Protein 3S8M (pdb70)

InterPro domains:
  IPR010758 Trans-2-enoyl-CoA reductase [MF_01838] (1-396)
  IPR010758 Trans-2-enoyl-CoA reductase [NF010177] (1-399)
  IPR010758 Trans-2-enoyl-CoA reductase [NF043048] (1-399)
  IPR010758 Trans-2-enoyl-CoA reductase [PTHR37480] (1-401)
  IPR024906 Enoyl reductase FAD binding domain [PF07055] (327-390)
  IPR024910 Trans-2-enoyl-CoA reductase catalytic domain, putative [PF12241] (82-318)
  IPR050048 Trans-2-enoyl-CoA reductase-like, NAD(P)H binding domain [PF12242] (2-79)

Solvent-accessible surface area: 16406 Å² total

Organism: Xanthomonas oryzae pv. oryzae (strain MAFF 311018) (NCBI:txid342109)

GO terms:
  GO:0004318 enoyl-[acyl-carrier-protein] reductase (NADH) activity (F, IDA)
  GO:0006633 fatty acid biosynthetic process (P, IDA)
  GO:0050343 trans-2-enoyl-CoA reductase (NADH) activity (F, IDA)

Sequence (385 aa):
CTTTHPLGCERNVLEQIAATRARGVRNDGPKKVLVIGASSGYGLASRITAAFGFGADTLGVFFEKPGTASKAGTAGWYNSAAFDKHAKAAGLYSKSINGDAFSDAARAQVIELIKTEGGQVDLVVYSLASPVRKLPGSGEVKRSALKPIGQTYTATAIDTNKDTIIQASIEPASAQEIEDTITVGGQDWELWIDALEGAGVLADGARSVAFSYIGTEITWPIYWHGALGKAKVDLDRTAQRLNARLAKHGGGANVAVLKSVVTQASAAIPVPLYISVYKIKEKGLHEGTIEQLDRLFRERLYRQDGQPAEVDEQNRLRLDDWELRDDVQDACKALWPQVTTENLFELTDYAGYKHEFLKLFGFGRTDVDYDADVATDVAFDCIEL

Secondary structure (DSSP, 8-state):
-----HHHHHHHHHHHHHHHHHT---SSS-SEEEEES-SSHHHHHHHHIIIIIH--EEEEEE------SSS---HHHHHHHHHHHHHHHTT--EEEEES-TTSHHHHHHHHHHHHH----EEEEEEPPPPSEEEPTTT--EEE-----SSS-EEEEEEETTTTEEEEEEEPPPPHHHHHHHHH---HHHHHHHHHHHHTT-EEEEEEEEEEEE---GGGHHHHTSHHHHHHHHHHHHHHHHHHHHHHTTT-EEEEEEEPP---TTGGGS---TTT------TTS----HHHHHHHHIIIIIT-TT-PPPP--TTS-EES-TTTTSHHHHHHHHHHGGG--GGGHHHHS-HHHHHHHHHHHTT-S-SSS-TTS--------SEEE-

CATH classification: 3.40.50.720

B-factor: mean 14.43, std 5.99, range [1.0, 50.75]

Structure (mmCIF, N/CA/C/O backbone):
data_3S8M
#
_entry.id   3S8M
#
_cell.length_a   50.52
_cell.length_b   74.53
_cell.length_c   107.39
_cell.angle_alpha   90.00
_cell.angle_beta   90.00
_cell.angle_gamma   90.00
#
_symmetry.space_group_name_H-M   'P 21 21 21'
#
loop_
_entity.id
_entity.type
_entity.pdbx_description
1 polymer 'Enoyl-ACP Reductase'
2 water water
#
loop_
_atom_site.group_PDB
_atom_site.id
_atom_site.type_symbol
_atom_site.label_atom_id
_atom_site.label_alt_id
_atom_site.label_comp_id
_atom_site.label_asym_id
_atom_site.label_entity_id
_atom_site.label_seq_id
_atom_site.pdbx_PDB_ins_code
_atom_site.Cartn_x
_atom_site.Cartn_y
_atom_site.Cartn_z
_atom_site.occupancy
_atom_site.B_iso_or_equiv
_atom_site.auth_seq_id
_atom_site.auth_comp_id
_atom_site.auth_asym_id
_atom_site.auth_atom_id
_atom_site.pdbx_PDB_model_num
ATOM 1 N N . CYS A 1 32 ? 21.084 38.323 67.925 1.00 35.73 12 CYS A N 1
ATOM 2 C CA . CYS A 1 32 ? 21.368 37.193 67.044 1.00 32.58 12 CYS A CA 1
ATOM 3 C C . CYS A 1 32 ? 21.272 37.615 65.576 1.00 38.37 12 CYS A C 1
ATOM 4 O O . CYS A 1 32 ? 20.231 38.096 65.124 1.00 37.03 12 CYS A O 1
ATOM 7 N N . THR A 1 33 ? 22.362 37.424 64.836 1.00 33.74 13 THR A N 1
ATOM 8 C CA . THR A 1 33 ? 22.492 38.007 63.502 1.00 34.27 13 THR A CA 1
ATOM 9 C C . THR A 1 33 ? 22.345 37.005 62.358 1.00 36.55 13 THR A C 1
ATOM 10 O O . THR A 1 33 ? 22.470 37.366 61.185 1.00 37.69 13 THR A O 1
ATOM 14 N N . THR A 1 34 ? 22.090 35.746 62.696 1.00 32.71 14 THR A N 1
ATOM 15 C CA . THR A 1 34 ? 21.816 34.744 61.678 1.00 27.69 14 THR A CA 1
ATOM 16 C C . THR A 1 34 ? 20.609 33.903 62.087 1.00 22.37 14 THR A C 1
ATOM 17 O O . THR A 1 34 ? 20.084 34.047 63.187 1.00 23.45 14 THR A O 1
ATOM 21 N N . THR A 1 35 ? 20.156 33.043 61.184 1.00 17.91 15 THR A N 1
ATOM 22 C CA . THR A 1 35 ? 18.975 32.242 61.437 1.00 14.18 15 THR A CA 1
ATOM 23 C C . THR A 1 35 ? 19.152 30.868 60.828 1.00 14.98 15 THR A C 1
ATOM 24 O O . THR A 1 35 ? 19.975 30.672 59.935 1.00 17.06 15 THR A O 1
ATOM 28 N N . HIS A 1 36 ? 18.367 29.919 61.314 1.00 12.17 16 HIS A N 1
ATOM 29 C CA . HIS A 1 36 ? 18.447 28.552 60.840 1.00 11.33 16 HIS A CA 1
ATOM 30 C C . HIS A 1 36 ? 17.110 28.158 60.226 1.00 12.01 16 HIS A C 1
ATOM 31 O O . HIS A 1 36 ? 16.117 28.009 60.938 1.00 11.98 16 HIS A O 1
ATOM 38 N N . PRO A 1 37 ? 17.066 28.021 58.893 1.00 12.55 17 PRO A N 1
ATOM 39 C CA . PRO A 1 37 ? 15.797 27.765 58.203 1.00 12.30 17 PRO A CA 1
ATOM 40 C C . PRO A 1 37 ? 15.070 26.521 58.701 1.00 12.70 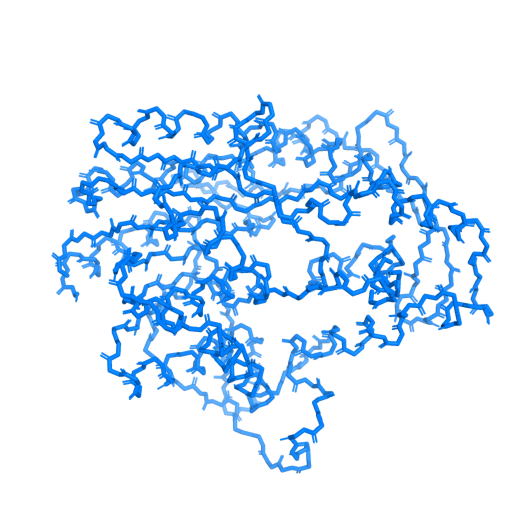17 PRO A C 1
ATOM 41 O O . PRO A 1 37 ? 13.867 26.584 58.924 1.00 12.53 17 PRO A O 1
ATOM 45 N N . LEU A 1 38 ? 15.780 25.408 58.862 1.00 12.94 18 LEU A N 1
ATOM 46 C CA . LEU A 1 38 ? 15.139 24.173 59.302 1.00 11.94 18 LEU A CA 1
ATOM 47 C C . LEU A 1 38 ? 14.665 24.287 60.746 1.00 12.53 18 LEU A C 1
ATOM 48 O O . LEU A 1 38 ? 13.600 23.792 61.088 1.00 12.29 18 LEU A O 1
ATOM 53 N N . GLY A 1 39 ? 15.454 24.947 61.587 1.00 12.08 19 GLY A N 1
ATOM 54 C CA . GLY A 1 39 ? 15.035 25.202 62.953 1.00 10.91 19 GLY A CA 1
ATOM 55 C C . GLY A 1 39 ? 13.728 25.972 62.977 1.00 9.91 19 GLY A C 1
ATOM 56 O O . GLY A 1 39 ? 12.808 25.650 63.728 1.00 11.10 19 GLY A O 1
ATOM 57 N N . CYS A 1 40 ? 13.639 27.003 62.147 1.00 9.97 20 CYS A N 1
ATOM 58 C CA . CYS A 1 40 ? 12.403 27.768 62.059 1.00 9.52 20 CYS A CA 1
ATOM 59 C C . CYS A 1 40 ? 11.235 26.887 61.611 1.00 9.17 20 CYS A C 1
ATOM 60 O O . CYS A 1 40 ? 10.129 26.990 62.144 1.00 9.58 20 CYS A O 1
ATOM 63 N N . GLU A 1 41 ? 11.473 26.020 60.627 1.00 9.74 21 GLU A N 1
ATOM 64 C CA . GLU A 1 41 ? 10.427 25.107 60.189 1.00 9.50 21 GLU A CA 1
ATOM 65 C C . GLU A 1 41 ? 9.976 24.179 61.317 1.00 9.48 21 GLU A C 1
ATOM 66 O O . GLU A 1 41 ? 8.778 23.949 61.487 1.00 10.97 21 GLU A O 1
ATOM 72 N N . ARG A 1 42 ? 10.924 23.654 62.091 1.00 10.34 22 ARG A N 1
ATOM 73 C CA . ARG A 1 42 ? 10.556 22.780 63.206 1.00 10.97 22 ARG A CA 1
ATOM 74 C C . ARG A 1 42 ? 9.812 23.538 64.315 1.00 10.97 22 ARG A C 1
ATOM 75 O O . ARG A 1 42 ? 8.913 22.982 64.952 1.00 10.70 22 ARG A O 1
ATOM 83 N N . ASN A 1 43 ? 10.160 24.809 64.523 1.00 9.72 23 ASN A N 1
ATOM 84 C CA . ASN A 1 43 ? 9.382 25.670 65.423 1.00 10.73 23 ASN A CA 1
ATOM 85 C C . ASN A 1 43 ? 7.930 25.741 64.965 1.00 9.01 23 ASN A C 1
ATOM 86 O O . ASN A 1 43 ? 6.996 25.593 65.759 1.00 9.65 23 ASN A O 1
ATOM 91 N N . VAL A 1 44 ? 7.742 26.012 63.679 1.00 10.37 24 VAL A N 1
ATOM 92 C CA . VAL A 1 44 ? 6.401 26.110 63.118 1.00 9.33 24 VAL A CA 1
ATOM 93 C C . VAL A 1 44 ? 5.664 24.766 63.232 1.00 10.09 24 VAL A C 1
ATOM 94 O O . VAL A 1 44 ? 4.500 24.716 63.636 1.00 9.66 24 VAL A O 1
ATOM 98 N N . LEU A 1 45 ? 6.354 23.677 62.922 1.00 10.89 25 LEU A N 1
ATOM 99 C CA . LEU A 1 45 ? 5.739 22.358 63.040 1.00 9.92 25 LEU A CA 1
ATOM 100 C C . LEU A 1 45 ? 5.301 22.030 64.465 1.00 11.25 25 LEU A C 1
ATOM 101 O O . LEU A 1 45 ? 4.275 21.376 64.676 1.00 12.07 25 LEU A O 1
ATOM 106 N N . GLU A 1 46 ? 6.089 22.477 65.435 1.00 9.28 26 GLU A N 1
ATOM 107 C CA . GLU A 1 46 ? 5.770 22.300 66.845 1.00 11.14 26 GLU A CA 1
ATOM 108 C C . GLU A 1 46 ? 4.487 23.049 67.212 1.00 10.32 26 GLU A C 1
ATOM 109 O O . GLU A 1 46 ? 3.635 22.524 67.934 1.00 12.06 26 GLU A O 1
ATOM 115 N N . GLN A 1 47 ? 4.336 24.270 66.703 1.00 9.79 27 GLN A N 1
ATOM 116 C CA . GLN A 1 47 ? 3.109 25.027 66.966 1.00 9.00 27 GLN A CA 1
ATOM 117 C C . GLN A 1 47 ? 1.896 24.378 66.288 1.00 9.47 27 GLN A C 1
ATOM 118 O O . GLN A 1 47 ? 0.813 24.294 66.864 1.00 9.72 27 GLN A O 1
ATOM 124 N N . ILE A 1 48 ? 2.088 23.898 65.067 1.00 8.54 28 ILE A N 1
ATOM 125 C CA . ILE A 1 48 ? 1.027 23.206 64.353 1.00 7.56 28 ILE A CA 1
ATOM 126 C C . ILE A 1 48 ? 0.569 21.979 65.149 1.00 9.55 28 ILE A C 1
ATOM 127 O O . ILE A 1 48 ? -0.624 21.749 65.323 1.00 10.95 28 ILE A O 1
ATOM 132 N N . ALA A 1 49 ? 1.526 21.208 65.648 1.00 10.41 29 ALA A N 1
ATOM 133 C CA . ALA A 1 49 ? 1.186 20.015 66.410 1.00 11.33 29 ALA A CA 1
ATOM 134 C C . ALA A 1 49 ? 0.448 20.405 67.681 1.00 11.86 29 ALA A C 1
ATOM 135 O O . ALA A 1 49 ? -0.485 19.718 68.104 1.00 13.50 29 ALA A O 1
ATOM 137 N N . ALA A 1 50 ? 0.844 21.526 68.278 1.00 10.27 30 ALA A N 1
ATOM 138 C CA . ALA A 1 50 ? 0.253 21.933 69.547 1.00 11.00 30 ALA A CA 1
ATOM 139 C C . ALA A 1 50 ? -1.213 22.310 69.369 1.00 11.59 30 ALA A C 1
ATOM 140 O O . ALA A 1 50 ? -2.065 21.906 70.164 1.00 12.18 30 ALA A O 1
ATOM 142 N N . THR A 1 51 ? -1.526 23.081 68.331 1.00 9.42 31 THR A N 1
ATOM 143 C CA . THR A 1 51 ? -2.913 23.469 68.141 1.00 9.55 31 THR A CA 1
ATOM 144 C C . THR A 1 51 ? -3.763 22.271 67.689 1.00 11.97 31 THR A C 1
ATOM 145 O O . THR A 1 51 ? -4.914 22.136 68.094 1.00 11.86 31 THR A O 1
ATOM 149 N N . ARG A 1 52 ? -3.189 21.381 66.884 1.00 11.68 32 ARG A N 1
ATOM 150 C CA . ARG A 1 52 ? -3.934 20.192 66.471 1.00 11.90 32 ARG A CA 1
ATOM 151 C C . ARG A 1 52 ? -4.260 19.308 67.668 1.00 13.28 32 ARG A C 1
ATOM 152 O O . ARG A 1 52 ? -5.326 18.697 67.718 1.00 15.29 32 ARG A O 1
ATOM 160 N N . ALA A 1 53 ? -3.343 19.255 68.630 1.00 11.89 33 ALA A N 1
ATOM 161 C CA . ALA A 1 53 ? -3.532 18.434 69.826 1.00 12.02 33 ALA A CA 1
ATOM 162 C C . ALA A 1 53 ? -4.696 18.923 70.679 1.00 17.26 33 ALA A C 1
ATOM 163 O O . ALA A 1 53 ? -5.242 18.168 71.484 1.00 17.15 33 ALA A O 1
ATOM 165 N N . ARG A 1 54 ? -5.077 20.186 70.505 1.00 15.29 34 ARG A N 1
ATOM 166 C CA . ARG A 1 54 ? -6.195 20.756 71.259 1.00 16.97 34 ARG A CA 1
ATOM 167 C C . ARG A 1 54 ? -7.534 20.553 70.582 1.00 18.14 34 ARG A C 1
ATOM 168 O O . ARG A 1 54 ? -8.578 20.913 71.128 1.00 23.35 34 ARG A O 1
ATOM 176 N N . GLY A 1 55 ? -7.504 19.960 69.396 1.00 15.16 35 GLY A N 1
ATOM 177 C CA . GLY A 1 55 ? -8.716 19.622 68.693 1.00 19.46 35 GLY A CA 1
ATOM 178 C C . GLY A 1 55 ? -8.866 20.554 67.522 1.00 18.19 35 GLY A C 1
ATOM 179 O O . GLY A 1 55 ? -8.866 21.781 67.696 1.00 17.53 35 GLY A O 1
ATOM 180 N N . VAL A 1 56 ? -8.965 19.971 66.334 1.00 19.87 36 VAL A N 1
ATOM 181 C CA . VAL A 1 56 ? -9.208 20.740 65.130 1.00 18.94 36 VAL A CA 1
ATOM 182 C C . VAL A 1 56 ? -10.694 21.005 65.032 1.00 21.46 36 VAL A C 1
ATOM 183 O O . VAL A 1 56 ? -11.501 20.073 65.015 1.00 25.94 36 VAL A O 1
ATOM 187 N N . ARG A 1 57 ? -11.053 22.280 64.973 1.00 17.34 37 ARG A N 1
ATOM 188 C CA . ARG A 1 57 ? -12.448 22.678 64.893 1.00 17.74 37 ARG A CA 1
ATOM 189 C C . ARG A 1 57 ? -12.809 23.226 63.526 1.00 19.22 37 ARG A C 1
ATOM 190 O O . ARG A 1 57 ? -11.936 23.617 62.764 1.00 19.16 37 ARG A O 1
ATOM 198 N N . ASN A 1 58 ? -14.102 23.235 63.216 1.00 19.56 38 ASN A N 1
ATOM 199 C CA . ASN A 1 58 ? -14.573 23.703 61.922 1.00 21.04 38 ASN A CA 1
ATOM 200 C C . ASN A 1 58 ? -15.695 24.727 62.049 1.00 19.29 38 ASN A C 1
ATOM 201 O O . ASN A 1 58 ? -16.391 25.015 61.079 1.00 22.05 38 ASN A O 1
ATOM 206 N N . ASP A 1 59 ? -15.872 25.279 63.244 1.00 19.56 39 ASP A N 1
ATOM 207 C CA . ASP A 1 59 ? -16.980 26.203 63.465 1.00 18.82 39 ASP A CA 1
ATOM 208 C C . ASP A 1 59 ? -16.526 27.577 63.933 1.00 23.11 39 ASP A C 1
ATOM 209 O O . ASP A 1 59 ? -17.276 28.299 64.589 1.00 25.20 39 ASP A O 1
ATOM 214 N N . GLY A 1 60 ? -15.298 27.941 63.582 1.00 17.34 40 GLY A N 1
ATOM 215 C CA . GLY A 1 60 ? -14.763 29.246 63.920 1.00 16.44 40 GLY A CA 1
ATOM 216 C C . GLY A 1 60 ? -14.582 30.071 62.661 1.00 16.17 40 GLY A C 1
ATOM 217 O O . GLY A 1 60 ? -15.446 30.069 61.785 1.00 17.30 40 GLY A O 1
ATOM 218 N N . PRO A 1 61 ? -13.448 30.779 62.550 1.00 14.61 41 PRO A N 1
ATOM 219 C CA . PRO A 1 61 ? -13.232 31.619 61.368 1.00 15.93 41 PRO A CA 1
ATOM 220 C C . PRO A 1 61 ? -12.957 30.769 60.138 1.00 14.21 41 PRO A C 1
ATOM 221 O O . PRO A 1 61 ? -12.558 29.616 60.276 1.00 14.80 41 PRO A O 1
ATOM 225 N N . LYS A 1 62 ? -13.156 31.343 58.955 1.00 13.09 42 LYS A N 1
ATOM 226 C CA . LYS A 1 62 ? -12.932 30.627 57.711 1.00 13.65 42 LYS A CA 1
ATOM 227 C C . LYS A 1 62 ? -11.955 31.341 56.783 1.00 11.28 42 LYS A C 1
ATOM 228 O O . LYS A 1 62 ? -11.241 30.703 56.007 1.00 12.62 42 LYS A O 1
ATOM 234 N N . LYS A 1 63 ? -11.934 32.668 56.865 1.00 11.36 43 LYS A N 1
ATOM 235 C CA . LYS A 1 63 ? -11.157 33.481 55.939 1.00 10.84 43 LYS A CA 1
ATOM 236 C C . LYS A 1 63 ? -10.479 34.579 56.740 1.00 13.23 43 LYS A C 1
ATOM 237 O O . LYS A 1 63 ? -11.104 35.566 57.097 1.00 12.33 43 LYS A O 1
ATOM 243 N N . VAL A 1 64 ? -9.194 34.399 57.012 1.00 9.67 44 VAL A N 1
ATOM 244 C CA . VAL A 1 64 ? -8.512 35.214 58.006 1.00 8.59 44 VAL A CA 1
ATOM 245 C C . VAL A 1 64 ? -7.362 36.024 57.423 1.00 8.59 44 VAL A C 1
ATOM 246 O O . VAL A 1 64 ? -6.532 35.514 56.663 1.00 10.51 44 VAL A O 1
ATOM 250 N N . LEU A 1 65 ? -7.331 37.302 57.785 1.00 7.58 45 LEU A N 1
ATOM 251 C CA . LEU A 1 65 ? -6.237 38.198 57.437 1.00 8.48 45 LEU A CA 1
ATOM 252 C C . LEU A 1 65 ? -5.447 38.492 58.707 1.00 9.11 45 LEU A C 1
ATOM 253 O O . LEU A 1 65 ? -6.014 38.913 59.717 1.00 9.35 45 LEU A O 1
ATOM 258 N N . VAL A 1 66 ? -4.139 38.244 58.659 1.00 7.86 46 VAL A N 1
ATOM 259 C CA . VAL A 1 66 ? -3.259 38.518 59.794 1.00 7.85 46 VAL A CA 1
ATOM 260 C C . VAL A 1 66 ? -2.239 39.583 59.395 1.00 8.48 46 VAL A C 1
ATOM 261 O O . VAL A 1 66 ? -1.420 39.352 58.495 1.00 7.94 46 VAL A O 1
ATOM 265 N N . ILE A 1 67 ? -2.295 40.737 60.058 1.00 8.65 47 ILE A N 1
ATOM 266 C CA . ILE A 1 67 ? -1.373 41.836 59.788 1.00 9.25 47 ILE A CA 1
ATOM 267 C C . ILE A 1 67 ? -0.242 41.765 60.808 1.00 10.23 47 ILE A C 1
ATOM 268 O O . ILE A 1 67 ? -0.445 42.080 61.981 1.00 14.04 47 ILE A O 1
ATOM 273 N N . GLY A 1 68 ? 0.942 41.345 60.361 1.00 8.08 48 GLY A N 1
ATOM 274 C CA . GLY A 1 68 ? 2.049 41.053 61.265 1.00 8.68 48 GLY A CA 1
ATOM 275 C C . GLY A 1 68 ? 2.108 39.564 61.541 1.00 9.84 48 GLY A C 1
ATOM 276 O O . GLY A 1 68 ? 2.021 39.140 62.691 1.00 11.11 48 GLY A O 1
ATOM 277 N N . ALA A 1 69 ? 2.266 38.769 60.487 1.00 7.74 49 ALA A N 1
ATOM 278 C CA . ALA A 1 69 ? 1.955 37.345 60.551 1.00 7.78 49 ALA A CA 1
ATOM 279 C C . ALA A 1 69 ? 3.158 36.414 60.622 1.00 7.80 49 ALA A C 1
ATOM 280 O O . ALA A 1 69 ? 2.990 35.194 60.630 1.00 9.97 49 ALA A O 1
ATOM 282 N N . SER A 1 70 ? 4.365 36.972 60.694 1.00 7.99 50 SER A N 1
ATOM 283 C CA . SER A 1 70 ? 5.570 36.173 60.459 1.00 7.97 50 SER A CA 1
ATOM 284 C C . SER A 1 70 ? 6.280 35.670 61.706 1.00 9.45 50 SER A C 1
ATOM 285 O O . SER A 1 70 ? 7.163 34.828 61.609 1.00 9.89 50 SER A O 1
ATOM 288 N N . SER A 1 71 ? 5.913 36.193 62.866 1.00 8.28 51 SER A N 1
ATOM 289 C CA . SER A 1 71 ? 6.610 35.841 64.091 1.00 10.60 51 SER A CA 1
ATOM 290 C C . SER A 1 71 ? 5.745 36.084 65.308 1.00 10.30 51 SER A C 1
ATOM 291 O O . SER A 1 71 ? 4.706 36.751 65.234 1.00 8.23 51 SER A O 1
ATOM 294 N N . GLY A 1 72 ? 6.196 35.542 66.435 1.00 8.33 52 GLY A N 1
ATOM 295 C CA . GLY A 1 72 ? 5.558 35.794 67.712 1.00 10.86 52 GLY A CA 1
ATOM 296 C C . GLY A 1 72 ? 4.073 35.528 67.719 1.00 7.70 52 GLY A C 1
ATOM 297 O O . GLY A 1 72 ? 3.605 34.522 67.198 1.00 8.92 52 GLY A O 1
ATOM 298 N N . TYR A 1 73 ? 3.328 36.449 68.318 1.00 8.52 53 TYR A N 1
ATOM 299 C CA . TYR A 1 73 ? 1.895 36.251 68.476 1.00 7.32 53 TYR A CA 1
ATOM 300 C C . TYR A 1 73 ? 1.157 36.246 67.135 1.00 7.82 53 TYR A C 1
ATOM 301 O O . TYR A 1 73 ? 0.195 35.501 66.959 1.00 8.51 53 TYR A O 1
ATOM 310 N N . GLY A 1 74 ? 1.602 37.072 66.191 1.00 8.47 54 GLY A N 1
ATOM 311 C CA . GLY A 1 74 ? 0.995 37.077 64.869 1.00 7.74 54 GLY A CA 1
ATOM 312 C C . GLY A 1 74 ? 1.099 35.721 64.187 1.00 8.54 54 GLY A C 1
ATOM 313 O O . GLY A 1 74 ? 0.127 35.210 63.627 1.00 7.40 54 GLY A O 1
ATOM 314 N N . LEU A 1 75 ? 2.290 35.130 64.225 1.00 7.83 55 LEU A N 1
ATOM 315 C CA . LEU A 1 75 ? 2.495 33.818 63.637 1.00 7.78 55 LEU A CA 1
ATOM 316 C C . LEU A 1 75 ? 1.615 32.781 64.326 1.00 6.92 55 LEU A C 1
ATOM 317 O O . LEU A 1 75 ? 0.965 31.964 63.674 1.00 7.96 55 LEU A O 1
ATOM 322 N N . ALA A 1 76 ? 1.592 32.816 65.653 1.00 7.27 56 ALA A N 1
ATOM 323 C CA . ALA A 1 76 ? 0.782 31.863 66.403 1.00 6.86 56 ALA A CA 1
ATOM 324 C C . ALA A 1 76 ? -0.688 32.012 66.045 1.00 8.37 56 ALA A C 1
ATOM 325 O O . ALA A 1 76 ? -1.411 31.021 65.946 1.00 7.79 56 ALA A O 1
ATOM 327 N N . SER A 1 77 ? -1.140 33.246 65.828 1.00 7.23 57 SER A N 1
ATOM 328 C CA . SER A 1 77 ? -2.539 33.454 65.462 1.00 8.02 57 SER A CA 1
ATOM 329 C C . SER A 1 77 ? -2.838 32.832 64.104 1.00 8.57 57 SER A C 1
ATOM 330 O O . SER A 1 77 ? -3.912 32.275 63.893 1.00 8.47 57 SER A O 1
ATOM 333 N N . ARG A 1 78 ? -1.881 32.918 63.185 1.00 7.45 58 ARG A N 1
ATOM 334 C CA . ARG A 1 78 ? -2.076 32.358 61.857 1.00 7.52 58 ARG A CA 1
ATOM 335 C C . ARG A 1 78 ? -2.150 30.833 61.940 1.00 7.79 58 ARG A C 1
ATOM 336 O O . ARG A 1 78 ? -2.929 30.188 61.235 1.00 7.89 58 ARG A O 1
ATOM 344 N N . ILE A 1 79 ? -1.330 30.263 62.816 1.00 7.88 59 ILE A N 1
ATOM 345 C CA . ILE A 1 79 ? -1.289 28.814 62.989 1.00 7.43 59 ILE A CA 1
ATOM 346 C C . ILE A 1 79 ? -2.540 28.304 63.699 1.00 8.59 59 ILE A C 1
ATOM 347 O O . ILE A 1 79 ? -3.118 27.296 63.299 1.00 9.05 59 ILE A O 1
ATOM 352 N N . THR A 1 80 ? -2.989 29.013 64.726 1.00 9.03 60 THR A N 1
ATOM 353 C CA . THR A 1 80 ? -4.240 28.642 65.377 1.00 9.90 60 THR A CA 1
ATOM 354 C C . THR A 1 80 ? -5.390 28.702 64.372 1.00 9.36 60 THR A C 1
ATOM 355 O O . THR A 1 80 ? -6.227 27.806 64.304 1.00 9.28 60 THR A O 1
ATOM 359 N N . ALA A 1 81 ? -5.434 29.756 63.571 1.00 8.31 61 ALA A N 1
ATOM 360 C CA . ALA A 1 81 ? -6.537 29.895 62.632 1.00 9.09 61 ALA A CA 1
ATOM 361 C C . ALA A 1 81 ? -6.529 28.777 61.590 1.00 9.20 61 ALA A C 1
ATOM 362 O O . ALA A 1 81 ? -7.558 28.159 61.328 1.00 10.20 61 ALA A O 1
ATOM 364 N N . ALA A 1 82 ? -5.368 28.531 60.988 1.00 7.76 62 ALA A N 1
ATOM 365 C CA . ALA A 1 82 ? -5.273 27.575 59.888 1.00 8.72 62 ALA A CA 1
ATOM 366 C C . ALA A 1 82 ? -5.350 26.131 60.369 1.00 10.61 62 ALA A C 1
ATOM 367 O O . ALA A 1 82 ? -6.104 25.332 59.818 1.00 11.82 62 ALA A O 1
ATOM 369 N N . PHE A 1 83 ? -4.570 25.797 61.392 1.00 10.00 63 PHE A N 1
ATOM 370 C CA . PHE A 1 83 ? -4.431 24.396 61.795 1.00 10.35 63 PHE A CA 1
ATOM 371 C C . PHE A 1 83 ? -5.311 24.027 62.981 1.00 11.90 63 PHE A C 1
ATOM 372 O O . PHE A 1 83 ? -5.644 22.857 63.178 1.00 12.92 63 PHE A O 1
ATOM 380 N N . GLY A 1 84 ? -5.705 25.025 63.760 1.00 10.58 64 GLY A N 1
ATOM 381 C CA . GLY A 1 84 ? -6.667 24.816 64.825 1.00 10.90 64 GLY A CA 1
ATOM 382 C C . GLY A 1 84 ? -8.091 24.895 64.305 1.00 11.85 64 GLY A C 1
ATOM 383 O O . GLY A 1 84 ? -8.969 24.176 64.781 1.00 14.26 64 GLY A O 1
ATOM 384 N N . PHE A 1 85 ? -8.329 25.751 63.311 1.00 11.36 65 PHE A N 1
ATOM 385 C CA . PHE A 1 85 ? -9.691 26.012 62.851 1.00 10.99 65 PHE A CA 1
ATOM 386 C C . PHE A 1 85 ? -9.906 25.820 61.352 1.00 10.84 65 PHE A C 1
ATOM 387 O O . PHE A 1 85 ? -10.988 26.095 60.833 1.00 12.87 65 PHE A O 1
ATOM 395 N N . GLY A 1 86 ? -8.871 25.344 60.672 1.00 10.61 66 GLY A N 1
ATOM 396 C CA . GLY A 1 86 ? -8.959 25.020 59.263 1.00 11.46 66 GLY A CA 1
ATOM 397 C C . GLY A 1 86 ? -9.198 26.190 58.330 1.00 12.38 66 GLY A C 1
ATOM 398 O O . GLY A 1 86 ? -9.672 26.005 57.210 1.00 14.59 66 GLY A O 1
ATOM 399 N N . ALA A 1 87 ? -8.862 27.397 58.781 1.00 10.46 67 ALA A N 1
ATOM 400 C CA . ALA A 1 87 ? -9.105 28.598 57.996 1.00 10.37 67 ALA A CA 1
ATOM 401 C C . ALA A 1 87 ? -8.102 28.846 56.874 1.00 10.24 67 ALA A C 1
ATOM 402 O O . ALA A 1 87 ? -6.929 28.502 56.970 1.00 10.64 67 ALA A O 1
ATOM 404 N N . ASP A 1 88 ? -8.584 29.476 55.808 1.00 9.81 68 ASP A N 1
ATOM 405 C CA . ASP A 1 88 ? -7.712 30.014 54.776 1.00 9.54 68 ASP A CA 1
ATOM 406 C C . ASP A 1 88 ? -7.125 31.301 55.334 1.00 9.87 68 ASP A C 1
ATOM 407 O O . ASP A 1 88 ? -7.813 32.033 56.038 1.00 10.20 68 ASP A O 1
ATOM 412 N N . THR A 1 89 ? -5.861 31.577 55.022 1.00 8.86 69 THR A N 1
ATOM 413 C CA . THR A 1 89 ? -5.190 32.733 55.618 1.00 8.38 69 THR A CA 1
ATOM 414 C C . THR A 1 89 ? -4.359 33.547 54.641 1.00 10.25 69 THR A C 1
ATOM 415 O O . THR A 1 89 ? -3.726 33.009 53.716 1.00 9.46 69 THR A O 1
ATOM 419 N N . LEU A 1 90 ? -4.367 34.858 54.873 1.00 8.42 70 LEU A N 1
ATOM 420 C CA . LEU A 1 90 ? -3.529 35.801 54.146 1.00 8.26 70 LEU A CA 1
ATOM 421 C C . LEU A 1 90 ? -2.726 36.549 55.195 1.00 8.55 70 LEU A C 1
ATOM 422 O O . LEU A 1 90 ? -3.304 37.128 56.120 1.00 9.19 70 LEU A O 1
ATOM 427 N N . GLY A 1 91 ? -1.404 36.510 55.079 1.00 7.75 71 GLY A N 1
ATOM 428 C CA . GLY A 1 91 ? -0.552 37.145 56.069 1.00 8.06 71 GLY A CA 1
ATOM 429 C C . GLY A 1 91 ? 0.263 38.272 55.466 1.00 8.60 71 GLY A C 1
ATOM 430 O O . GLY A 1 91 ? 0.732 38.154 54.339 1.00 8.79 71 GLY A O 1
ATOM 431 N N . VAL A 1 92 ? 0.427 39.358 56.220 1.00 6.92 72 VAL A N 1
ATOM 432 C CA . VAL A 1 92 ? 1.244 40.502 55.823 1.00 8.53 72 VAL A CA 1
ATOM 433 C C . VAL A 1 92 ? 2.361 40.623 56.854 1.00 9.12 72 VAL A C 1
ATOM 434 O O . VAL A 1 92 ? 2.118 40.456 58.044 1.00 9.31 72 VAL A O 1
ATOM 438 N N . PHE A 1 93 ? 3.582 40.881 56.400 1.00 7.38 73 PHE A N 1
ATOM 439 C CA . PHE A 1 93 ? 4.725 41.026 57.297 1.00 7.99 73 PHE A CA 1
ATOM 440 C C . PHE A 1 93 ? 5.839 41.739 56.539 1.00 8.98 73 PHE A C 1
ATOM 441 O O . PHE A 1 93 ? 5.751 41.893 55.328 1.00 8.94 73 PHE A O 1
ATOM 449 N N . PHE A 1 94 ? 6.874 42.173 57.251 1.00 9.37 74 PHE A N 1
ATOM 450 C CA . PHE A 1 94 ? 8.066 42.689 56.595 1.00 11.20 74 PHE A CA 1
ATOM 451 C C . PHE A 1 94 ? 9.278 41.909 57.062 1.00 9.74 74 PHE A C 1
ATOM 452 O O . PHE A 1 94 ? 9.685 42.009 58.225 1.00 13.00 74 PHE A O 1
ATOM 460 N N . GLU A 1 95 ? 9.838 41.121 56.154 1.00 10.12 75 GLU A N 1
ATOM 461 C CA . GLU A 1 95 ? 11.004 40.315 56.456 1.00 9.64 75 GLU A CA 1
ATOM 462 C C . GLU A 1 95 ? 11.991 40.409 55.299 1.00 11.92 75 GLU A C 1
ATOM 463 O O . GLU A 1 95 ? 11.693 41.006 54.266 1.00 14.58 75 GLU A O 1
ATOM 469 N N . LYS A 1 96 ? 13.169 39.823 55.476 1.00 12.86 76 LYS A N 1
ATOM 470 C CA . LYS A 1 96 ? 14.158 39.811 54.402 1.00 11.90 76 LYS A CA 1
ATOM 471 C C . LYS A 1 96 ? 14.301 38.407 53.846 1.00 14.01 76 LYS A C 1
ATOM 472 O O . LYS A 1 96 ? 14.562 37.460 54.588 1.00 13.82 76 LYS A O 1
ATOM 478 N N . PRO A 1 97 ? 14.123 38.256 52.529 1.00 14.28 77 PRO A N 1
ATOM 479 C CA . PRO A 1 97 ? 14.309 36.935 51.936 1.00 16.06 77 PRO A CA 1
ATOM 480 C C . PRO A 1 97 ? 15.765 36.496 51.992 1.00 16.09 77 PRO A C 1
ATOM 481 O O . PRO A 1 97 ? 16.673 37.331 51.992 1.00 17.26 77 PRO A O 1
ATOM 485 N N . GLY A 1 98 ? 15.983 35.189 52.049 1.00 17.19 78 GLY A N 1
ATOM 486 C CA . GLY A 1 98 ? 17.326 34.654 52.015 1.00 18.55 78 GLY A CA 1
ATOM 487 C C . GLY A 1 98 ? 17.841 34.537 50.591 1.00 21.09 78 GLY A C 1
ATOM 488 O O . GLY A 1 98 ? 17.060 34.433 49.643 1.00 23.88 78 GLY A O 1
ATOM 489 N N . THR A 1 99 ? 19.158 34.575 50.437 1.00 22.24 79 THR A N 1
ATOM 490 C CA . THR A 1 99 ? 19.774 34.306 49.143 1.00 26.75 79 THR A CA 1
ATOM 491 C C . THR A 1 99 ? 20.554 33.016 49.285 1.00 26.84 79 THR A C 1
ATOM 492 O O . THR A 1 99 ? 20.581 32.422 50.363 1.00 24.57 79 THR A O 1
ATOM 496 N N . ALA A 1 100 ? 21.200 32.576 48.212 1.00 27.71 80 ALA A N 1
ATOM 497 C CA . ALA A 1 100 ? 21.973 31.343 48.283 1.00 26.74 80 ALA A CA 1
ATOM 498 C C . ALA A 1 100 ? 23.109 31.437 49.302 1.00 29.88 80 ALA A C 1
ATOM 499 O O . ALA A 1 100 ? 23.512 30.431 49.881 1.00 31.66 80 ALA A O 1
ATOM 501 N N . SER A 1 101 ? 23.612 32.647 49.533 1.00 31.59 81 SER A N 1
ATOM 502 C CA . SER A 1 101 ? 24.782 32.830 50.394 1.00 32.94 81 SER A CA 1
ATOM 503 C C . SER A 1 101 ? 24.495 33.496 51.745 1.00 33.16 81 SER A C 1
ATOM 504 O O . SER A 1 101 ? 25.315 33.421 52.661 1.00 37.22 81 SER A O 1
ATOM 507 N N . LYS A 1 102 ? 23.348 34.156 51.874 1.00 30.66 82 LYS A N 1
ATOM 508 C CA . LYS A 1 102 ? 23.042 34.856 53.118 1.00 29.01 82 LYS A CA 1
ATOM 509 C C . LYS A 1 102 ? 21.643 34.555 53.640 1.00 21.41 82 LYS A C 1
ATOM 510 O O . LYS A 1 102 ? 20.655 34.688 52.918 1.00 21.66 82 LYS A O 1
ATOM 516 N N . ALA A 1 103 ? 21.574 34.158 54.907 1.00 20.67 83 ALA A N 1
ATOM 517 C CA . ALA A 1 103 ? 20.302 33.862 55.548 1.00 17.66 83 ALA A CA 1
ATOM 518 C C . ALA A 1 103 ? 19.393 35.093 55.581 1.00 17.97 83 ALA A C 1
ATOM 519 O O . ALA A 1 103 ? 19.849 36.208 55.834 1.00 21.62 83 ALA A O 1
ATOM 521 N N . GLY A 1 104 ? 18.107 34.880 55.320 1.00 15.07 84 GLY A N 1
ATOM 522 C CA . GLY A 1 104 ? 17.106 35.914 55.514 1.00 14.34 84 GLY A CA 1
ATOM 523 C C . GLY A 1 104 ? 16.775 36.034 56.988 1.00 15.58 84 GLY A C 1
ATOM 524 O O . GLY A 1 104 ? 17.476 35.482 57.839 1.00 16.51 84 GLY A O 1
ATOM 525 N N . THR A 1 105 ? 15.709 36.761 57.303 1.00 11.69 85 THR A N 1
ATOM 526 C CA . THR A 1 105 ? 15.278 36.885 58.691 1.00 9.99 85 THR A CA 1
ATOM 527 C C . THR A 1 105 ? 14.427 35.698 59.142 1.00 10.60 85 THR A C 1
ATOM 528 O O . THR A 1 105 ? 13.867 34.962 58.330 1.00 11.23 85 THR A O 1
ATOM 532 N N . ALA A 1 106 ? 14.339 35.509 60.458 1.00 11.00 86 ALA A N 1
ATOM 533 C CA . ALA A 1 106 ? 13.595 34.374 60.996 1.00 10.38 86 ALA A CA 1
ATOM 534 C C . ALA A 1 106 ? 12.168 34.341 60.468 1.00 9.53 86 ALA A C 1
ATOM 535 O O . ALA A 1 106 ? 11.664 33.283 60.071 1.00 10.43 86 ALA A O 1
ATOM 537 N N . GLY A 1 107 ? 11.513 35.495 60.461 1.00 9.09 87 GLY A N 1
ATOM 538 C CA . GLY A 1 107 ? 10.138 35.567 60.001 1.00 8.22 87 GLY A CA 1
ATOM 539 C C . GLY A 1 107 ? 9.934 35.141 58.560 1.00 8.99 87 GLY A C 1
ATOM 540 O O . GLY A 1 107 ? 8.865 34.662 58.201 1.00 9.52 87 GLY A O 1
ATOM 541 N N . TRP A 1 108 ? 10.956 35.317 57.734 1.00 10.18 88 TRP A N 1
ATOM 542 C CA . TRP A 1 108 ? 10.907 34.798 56.377 1.00 8.10 88 TRP A CA 1
ATOM 543 C C . TRP A 1 108 ? 10.790 33.271 56.400 1.00 9.92 88 TRP A C 1
ATOM 544 O O . TRP A 1 108 ? 9.905 32.696 55.763 1.00 10.13 88 TRP A O 1
ATOM 555 N N . TYR A 1 109 ? 11.664 32.612 57.158 1.00 8.98 89 TYR A N 1
ATOM 556 C CA . TYR A 1 109 ? 11.655 31.152 57.186 1.00 9.70 89 TYR A CA 1
ATOM 557 C C . TYR A 1 109 ? 10.440 30.605 57.927 1.00 9.59 89 TYR A C 1
ATOM 558 O O . TYR A 1 109 ? 9.923 29.550 57.577 1.00 10.81 89 TYR A O 1
ATOM 567 N N . ASN A 1 110 ? 9.972 31.337 58.936 1.00 8.22 90 ASN A N 1
ATOM 568 C CA . ASN A 1 110 ? 8.750 30.939 59.625 1.00 8.08 90 ASN A CA 1
ATOM 569 C C . ASN A 1 110 ? 7.592 30.909 58.639 1.00 8.72 90 ASN A C 1
ATOM 570 O O . ASN A 1 110 ? 6.798 29.966 58.614 1.00 8.52 90 ASN A O 1
ATOM 575 N N . SER A 1 111 ? 7.494 31.963 57.835 1.00 8.58 91 SER A N 1
ATOM 576 C CA . SER A 1 111 ? 6.382 32.112 56.913 1.00 7.15 91 SER A CA 1
ATOM 577 C C . SER A 1 111 ? 6.477 31.109 55.762 1.00 9.34 91 SER A C 1
ATOM 578 O O . SER A 1 111 ? 5.460 30.573 55.322 1.00 9.78 91 SER A O 1
ATOM 581 N N . ALA A 1 112 ? 7.696 30.829 55.309 1.00 8.64 92 ALA A N 1
ATOM 582 C CA . ALA A 1 112 ? 7.891 29.812 54.279 1.00 9.55 92 ALA A CA 1
ATOM 583 C C . ALA A 1 112 ? 7.436 28.439 54.787 1.00 12.61 92 ALA A C 1
ATOM 584 O O . ALA A 1 112 ? 6.745 27.708 54.077 1.00 12.22 92 ALA A O 1
ATOM 586 N N . ALA A 1 113 ? 7.812 28.104 56.020 1.00 11.46 93 ALA A N 1
ATOM 587 C CA . ALA A 1 113 ? 7.374 26.859 56.649 1.00 11.22 93 ALA A CA 1
ATOM 588 C C . ALA A 1 113 ? 5.857 26.810 56.785 1.00 10.86 93 ALA A C 1
ATOM 589 O O . ALA A 1 113 ? 5.226 25.791 56.498 1.00 10.74 93 ALA A O 1
ATOM 591 N N . PHE A 1 114 ? 5.268 27.911 57.244 1.00 8.92 94 PHE A N 1
ATOM 592 C CA . PHE A 1 114 ? 3.821 27.970 57.338 1.00 8.38 94 PHE A CA 1
ATOM 593 C C . PHE A 1 114 ? 3.173 27.680 55.987 1.00 9.31 94 PHE A C 1
ATOM 594 O O . PHE A 1 114 ? 2.250 26.872 55.883 1.00 10.49 94 PHE A O 1
ATOM 602 N N . ASP A 1 115 ? 3.655 28.351 54.951 1.00 9.35 95 ASP A N 1
ATOM 603 C CA . ASP A 1 115 ? 3.060 28.217 53.635 1.00 9.25 95 ASP A CA 1
ATOM 604 C C . ASP A 1 115 ? 3.154 26.779 53.138 1.00 11.24 95 ASP A C 1
ATOM 605 O O . ASP A 1 115 ? 2.176 26.214 52.627 1.00 12.13 95 ASP A O 1
ATOM 610 N N . LYS A 1 116 ? 4.340 26.199 53.273 1.00 9.98 96 LYS A N 1
ATOM 611 C CA . LYS A 1 116 ? 4.578 24.834 52.815 1.00 9.99 96 LYS A CA 1
ATOM 612 C C . LYS A 1 116 ? 3.610 23.874 53.493 1.00 12.22 96 LYS A C 1
ATOM 613 O O . LYS A 1 116 ? 2.986 23.028 52.839 1.00 12.61 96 LYS A O 1
ATOM 619 N N . HIS A 1 117 ? 3.463 24.007 54.805 1.00 10.19 97 HIS A N 1
ATOM 620 C CA . HIS A 1 117 ? 2.615 23.064 55.527 1.00 9.91 97 HIS A CA 1
ATOM 621 C C . HIS A 1 117 ? 1.120 23.350 55.397 1.00 11.17 97 HIS A C 1
ATOM 622 O O . HIS A 1 117 ? 0.301 22.421 55.419 1.00 12.75 97 HIS A O 1
ATOM 629 N N . ALA A 1 118 ? 0.761 24.622 55.233 1.00 9.79 98 ALA A N 1
ATOM 630 C CA . ALA A 1 118 ? -0.638 24.966 55.013 1.00 8.93 98 ALA A CA 1
ATOM 631 C C . ALA A 1 118 ? -1.088 24.437 53.654 1.00 11.54 98 ALA A C 1
ATOM 632 O O . ALA A 1 118 ? -2.164 23.854 53.528 1.00 11.32 98 ALA A O 1
ATOM 634 N N . LYS A 1 119 ? -0.242 24.604 52.644 1.00 12.28 99 LYS A N 1
ATOM 635 C CA . LYS A 1 119 ? -0.568 24.083 51.319 1.00 11.01 99 LYS A CA 1
ATOM 636 C C . LYS A 1 119 ? -0.662 22.563 51.343 1.00 12.26 99 LYS A C 1
ATOM 637 O O . LYS A 1 119 ? -1.559 21.987 50.724 1.00 14.69 99 LYS A O 1
ATOM 643 N N . ALA A 1 120 ? 0.249 21.914 52.061 1.00 12.12 100 ALA A N 1
ATOM 644 C CA . ALA A 1 120 ? 0.210 20.456 52.187 1.00 14.25 100 ALA A CA 1
ATOM 645 C C . ALA A 1 120 ? -1.111 19.999 52.800 1.00 13.97 100 ALA A C 1
ATOM 646 O O . ALA A 1 120 ? -1.613 18.922 52.477 1.00 13.78 100 ALA A O 1
ATOM 648 N N . ALA A 1 121 ? -1.662 20.828 53.684 1.00 12.81 101 ALA A N 1
ATOM 649 C CA . ALA A 1 121 ? -2.907 20.526 54.382 1.00 13.30 101 ALA A CA 1
ATOM 650 C C . ALA A 1 121 ? -4.145 20.887 53.563 1.00 12.79 101 ALA A C 1
ATOM 651 O O . ALA A 1 121 ? -5.274 20.765 54.048 1.00 16.04 101 ALA A O 1
ATOM 653 N N . GLY A 1 122 ? -3.936 21.355 52.338 1.00 12.36 102 GLY A N 1
ATOM 654 C CA . GLY A 1 122 ? -5.041 21.679 51.449 1.00 12.58 102 GLY A CA 1
ATOM 655 C C . GLY A 1 122 ? -5.693 23.029 51.701 1.00 16.91 102 GLY A C 1
ATOM 656 O O . GLY A 1 122 ? -6.793 23.303 51.205 1.00 17.65 102 GLY A O 1
ATOM 657 N N . LEU A 1 123 ? -5.013 23.883 52.460 1.00 12.26 103 LEU A N 1
ATOM 658 C CA . LEU A 1 123 ? -5.548 25.192 52.809 1.00 11.51 103 LEU A CA 1
ATOM 659 C C . LEU A 1 123 ? -5.040 26.261 51.858 1.00 13.68 103 LEU A C 1
ATOM 660 O O . LEU A 1 123 ? -3.976 26.116 51.252 1.00 16.27 103 LEU A O 1
ATOM 665 N N . TYR A 1 124 ? -5.802 27.342 51.732 1.00 11.83 104 TYR A N 1
ATOM 666 C CA . TYR A 1 124 ? -5.300 28.518 51.034 1.00 11.44 104 TYR A CA 1
ATOM 667 C C . TYR A 1 124 ? -4.357 29.268 51.964 1.00 11.11 104 TYR A C 1
ATOM 668 O O . TYR A 1 124 ? -4.691 29.549 53.127 1.00 11.20 104 TYR A O 1
ATOM 677 N N . SER A 1 125 ? -3.175 29.577 51.444 1.00 10.32 105 SER A N 1
ATOM 678 C CA . SER A 1 125 ? -2.146 30.265 52.202 1.00 10.45 105 SER A CA 1
ATOM 679 C C . SER A 1 125 ? -1.411 31.212 51.266 1.00 11.05 105 SER A C 1
ATOM 680 O O . SER A 1 125 ? -0.736 30.781 50.336 1.00 13.22 105 SER A O 1
ATOM 683 N N . LYS A 1 126 ? -1.551 32.511 51.501 1.00 9.60 106 LYS A N 1
ATOM 684 C CA . LYS A 1 126 ? -0.886 33.502 50.668 1.00 10.33 106 LYS A CA 1
ATOM 685 C C . LYS A 1 126 ? -0.243 34.541 51.576 1.00 10.84 106 LYS A C 1
ATOM 686 O O . LYS A 1 126 ? -0.753 34.812 52.659 1.00 9.77 106 LYS A O 1
ATOM 692 N N . SER A 1 127 ? 0.870 35.125 51.143 1.00 8.14 107 SER A N 1
ATOM 693 C CA . SER A 1 127 ? 1.571 36.091 51.983 1.00 7.78 107 SER A CA 1
ATOM 694 C C . SER A 1 127 ? 2.019 37.309 51.187 1.00 11.19 107 SER A C 1
ATOM 695 O O . SER A 1 127 ? 2.206 37.243 49.970 1.00 11.13 107 SER A O 1
ATOM 698 N N . ILE A 1 128 ? 2.181 38.426 51.888 1.00 9.08 108 ILE A N 1
ATOM 699 C CA . ILE A 1 128 ? 2.671 39.661 51.290 1.00 8.62 108 ILE A CA 1
ATOM 700 C C . ILE A 1 128 ? 3.802 40.190 52.154 1.00 9.66 108 ILE A C 1
ATOM 701 O O . ILE A 1 128 ? 3.631 40.346 53.354 1.00 10.28 108 ILE A O 1
ATOM 706 N N . ASN A 1 129 ? 4.953 40.446 51.537 1.00 7.74 109 ASN A N 1
ATOM 707 C CA . ASN A 1 129 ? 6.117 40.985 52.226 1.00 8.74 109 ASN A CA 1
ATOM 708 C C . ASN A 1 129 ? 6.245 42.465 51.909 1.00 8.26 109 ASN A C 1
ATOM 709 O O . ASN A 1 129 ? 6.475 42.840 50.762 1.00 10.80 109 ASN A O 1
ATOM 714 N N . GLY A 1 130 ? 6.067 43.311 52.911 1.00 9.22 110 GLY A N 1
ATOM 715 C CA . GLY A 1 130 ? 6.186 44.739 52.704 1.00 10.94 110 GLY A CA 1
ATOM 716 C C . GLY A 1 130 ? 5.679 45.501 53.906 1.00 9.48 110 GLY A C 1
ATOM 717 O O . GLY A 1 130 ? 5.495 44.926 54.972 1.00 11.66 110 GLY A O 1
ATOM 718 N N . ASP A 1 131 ? 5.445 46.794 53.715 1.00 9.66 111 ASP A N 1
ATOM 719 C CA . ASP A 1 131 ? 5.096 47.704 54.803 1.00 11.73 111 ASP A CA 1
ATOM 720 C C . ASP A 1 131 ? 3.598 47.688 55.095 1.00 8.87 111 ASP A C 1
ATOM 721 O O . ASP A 1 131 ? 2.800 48.205 54.312 1.00 11.39 111 ASP A O 1
ATOM 726 N N . ALA A 1 132 ? 3.219 47.091 56.223 1.00 9.42 112 ALA A N 1
ATOM 727 C CA . ALA A 1 132 ? 1.812 46.982 56.592 1.00 10.10 112 ALA A CA 1
ATOM 728 C C . ALA A 1 132 ? 1.164 48.338 56.821 1.00 10.04 112 ALA A C 1
ATOM 729 O O . ALA A 1 132 ? -0.060 48.445 56.825 1.00 12.32 112 ALA A O 1
ATOM 731 N N . PHE A 1 133 ? 1.976 49.375 57.016 1.00 7.66 113 PHE A N 1
ATOM 732 C CA . PHE A 1 133 ? 1.420 50.705 57.228 1.00 8.61 113 PHE A CA 1
ATOM 733 C C . PHE A 1 133 ? 1.029 51.381 55.906 1.00 9.25 113 PHE A C 1
ATOM 734 O O . PHE A 1 133 ? 0.396 52.434 55.915 1.00 9.38 113 PHE A O 1
ATOM 742 N N . SER A 1 134 ? 1.393 50.775 54.778 1.00 9.35 114 SER A N 1
ATOM 743 C CA . SER A 1 134 ? 1.267 51.449 53.487 1.00 10.31 114 SER A CA 1
ATOM 744 C C . SER A 1 134 ? -0.062 51.185 52.783 1.00 9.37 114 SER A C 1
ATOM 745 O O . SER A 1 134 ? -0.676 50.124 52.947 1.00 9.03 114 SER A O 1
ATOM 748 N N . ASP A 1 135 ? -0.509 52.163 51.999 1.00 10.15 115 ASP A N 1
ATOM 749 C CA . ASP A 1 135 ? -1.719 51.980 51.217 1.00 9.90 115 ASP A CA 1
ATOM 750 C C . ASP A 1 135 ? -1.553 50.815 50.232 1.00 9.49 115 ASP A C 1
ATOM 751 O O . ASP A 1 135 ? -2.504 50.078 49.967 1.00 10.30 115 ASP A O 1
ATOM 756 N N . ALA A 1 136 ? -0.344 50.642 49.702 1.00 9.82 116 ALA A N 1
ATOM 757 C CA . ALA A 1 136 ? -0.092 49.568 48.747 1.00 10.74 116 ALA A CA 1
ATOM 758 C C . ALA A 1 136 ? -0.357 48.190 49.350 1.00 10.50 116 ALA A C 1
ATOM 759 O O . ALA A 1 136 ? -0.846 47.291 48.669 1.00 11.17 116 ALA A O 1
ATOM 761 N N . ALA A 1 137 ? -0.038 48.023 50.630 1.00 9.45 117 ALA A N 1
ATOM 762 C CA . ALA A 1 137 ? -0.318 46.759 51.298 1.00 8.26 117 ALA A CA 1
ATOM 763 C C . ALA A 1 137 ? -1.824 46.519 51.401 1.00 8.30 117 ALA A C 1
ATOM 764 O O . ALA A 1 137 ? -2.305 45.404 51.179 1.00 9.16 117 ALA A O 1
ATOM 766 N N . ARG A 1 138 ? -2.573 47.559 51.755 1.00 9.72 118 ARG A N 1
ATOM 767 C CA . ARG A 1 138 ? -4.031 47.448 51.794 1.00 8.88 118 ARG A CA 1
ATOM 768 C C . ARG A 1 138 ? -4.610 47.071 50.425 1.00 8.51 118 ARG A C 1
ATOM 769 O O . ARG A 1 138 ? -5.455 46.182 50.318 1.00 10.03 118 ARG A O 1
ATOM 777 N N . ALA A 1 139 ? -4.134 47.734 49.380 1.00 9.20 119 ALA A N 1
ATOM 778 C CA . ALA A 1 139 ? -4.637 47.477 48.037 1.00 9.57 119 ALA A CA 1
ATOM 779 C C . ALA A 1 139 ? -4.338 46.049 47.612 1.00 9.22 119 ALA A C 1
ATOM 780 O O . ALA A 1 139 ? -5.178 45.382 47.005 1.00 11.53 119 ALA A O 1
ATOM 782 N N . GLN A 1 140 ? -3.137 45.572 47.921 1.00 10.71 120 GLN A N 1
ATOM 783 C CA . GLN A 1 140 ? -2.758 44.215 47.539 1.00 8.82 120 GLN A CA 1
ATOM 784 C C . GLN A 1 140 ? -3.575 43.153 48.273 1.00 8.50 120 GLN A C 1
ATOM 785 O O . GLN A 1 140 ? -3.966 42.132 47.696 1.00 9.19 120 GLN A O 1
ATOM 791 N N . VAL A 1 141 ? -3.824 43.400 49.552 1.00 9.49 121 VAL A N 1
ATOM 792 C CA . VAL A 1 141 ? -4.669 42.523 50.341 1.00 8.35 121 VAL A CA 1
ATOM 793 C C . VAL A 1 141 ? -6.073 42.460 49.763 1.00 9.88 121 VAL A C 1
ATOM 794 O O . VAL A 1 141 ? -6.619 41.379 49.579 1.00 10.90 121 VAL A O 1
ATOM 798 N N . ILE A 1 142 ? -6.654 43.622 49.481 1.00 9.19 122 ILE A N 1
ATOM 799 C CA . ILE A 1 142 ? -8.001 43.667 48.930 1.00 9.51 122 ILE A CA 1
ATOM 800 C C . ILE A 1 142 ? -8.091 42.917 47.600 1.00 10.48 122 ILE A C 1
ATOM 801 O O . ILE A 1 142 ? -9.041 42.168 47.373 1.00 10.81 122 ILE A O 1
ATOM 806 N N . GLU A 1 143 ? -7.091 43.084 46.736 1.00 10.80 123 GLU A N 1
ATOM 807 C CA . GLU A 1 143 ? -7.091 42.381 45.454 1.00 12.69 123 GLU A CA 1
ATOM 808 C C . GLU A 1 143 ? -7.094 40.865 45.636 1.00 12.11 123 GLU A C 1
ATOM 809 O O . GLU A 1 143 ? -7.808 40.148 44.933 1.00 12.92 123 GLU A O 1
ATOM 815 N N . LEU A 1 144 ? -6.311 40.368 46.590 1.00 9.35 124 LEU A N 1
ATOM 816 C CA . LEU A 1 144 ? -6.245 38.925 46.808 1.00 10.47 124 LEU A CA 1
ATOM 817 C C . LEU A 1 144 ? -7.527 38.396 47.436 1.00 11.72 124 LEU A C 1
ATOM 818 O O . LEU A 1 144 ? -7.961 37.285 47.133 1.00 11.49 124 LEU A O 1
ATOM 823 N N . ILE A 1 145 ? -8.125 39.168 48.335 1.00 9.97 125 ILE A N 1
ATOM 824 C CA . ILE A 1 145 ? -9.371 38.718 48.947 1.00 9.75 125 ILE A CA 1
ATOM 825 C C . ILE A 1 145 ? -10.426 38.570 47.856 1.00 12.06 125 ILE A C 1
ATOM 826 O O . ILE A 1 145 ? -11.143 37.571 47.802 1.00 12.35 125 ILE A O 1
ATOM 831 N N . LYS A 1 146 ? -10.512 39.572 46.986 1.00 12.09 126 LYS A N 1
ATOM 832 C CA . LYS A 1 146 ? -11.494 39.560 45.908 1.00 12.94 126 LYS A CA 1
ATOM 833 C C . LYS A 1 146 ? -11.248 38.455 44.885 1.00 15.10 126 LYS A C 1
ATOM 834 O O . LYS A 1 146 ? -12.188 37.780 44.453 1.00 18.27 126 LYS A O 1
ATOM 840 N N . THR A 1 147 ? -9.992 38.267 44.492 1.00 14.75 127 THR A N 1
ATOM 841 C CA . THR A 1 147 ? -9.692 37.387 43.365 1.00 12.72 127 THR A CA 1
ATOM 842 C C . THR A 1 147 ? -9.380 35.943 43.742 1.00 16.89 127 THR A C 1
ATOM 843 O O . THR A 1 147 ? -9.546 35.038 42.920 1.00 20.57 127 THR A O 1
ATOM 847 N N . GLU A 1 148 ? -8.935 35.723 44.974 1.00 13.24 128 GLU A N 1
ATOM 848 C CA . GLU A 1 148 ? -8.452 34.403 45.372 1.00 10.98 128 GLU A CA 1
ATOM 849 C C . GLU A 1 148 ? -9.154 33.770 46.563 1.00 14.95 128 GLU A C 1
ATOM 850 O O . GLU A 1 148 ? -9.148 32.547 46.692 1.00 18.60 128 GLU A O 1
ATOM 864 N N . GLY A 1 150 ? -12.459 34.275 47.695 1.00 12.94 130 GLY A N 1
ATOM 865 C CA . GLY A 1 150 ? -13.904 34.163 47.675 1.00 13.57 130 GLY A CA 1
ATOM 866 C C . GLY A 1 150 ? -14.647 35.463 47.933 1.00 15.90 130 GLY A C 1
ATOM 867 O O . GLY A 1 150 ? -15.879 35.485 47.954 1.00 17.93 130 GLY A O 1
ATOM 868 N N . GLY A 1 151 ? -13.907 36.550 48.145 1.00 13.83 131 GLY A N 1
ATOM 869 C CA . GLY A 1 151 ? -14.513 37.867 48.190 1.00 13.52 131 GLY A CA 1
ATOM 870 C C . GLY A 1 151 ? -14.623 38.521 49.558 1.00 12.29 131 GLY A C 1
ATOM 871 O O . GLY A 1 151 ? -14.905 39.719 49.646 1.00 16.18 131 GLY A O 1
ATOM 872 N N . GLN A 1 152 ? -14.409 37.758 50.626 1.00 11.67 132 GLN A N 1
ATOM 873 C CA . GLN A 1 152 ? -14.545 38.324 51.971 1.00 10.93 132 GLN A CA 1
ATOM 874 C C . GLN A 1 152 ? -13.660 37.665 53.016 1.00 11.05 132 GLN A C 1
ATOM 875 O O . GLN A 1 152 ? -13.267 36.506 52.878 1.00 13.73 132 GLN A O 1
ATOM 881 N N . VAL A 1 153 ? -13.358 38.417 54.071 1.00 9.75 133 VAL A N 1
ATOM 882 C CA . VAL A 1 153 ? -12.697 37.856 55.250 1.00 10.36 133 VAL A CA 1
ATOM 883 C C . VAL A 1 153 ? -13.597 38.015 56.464 1.00 10.93 133 VAL A C 1
ATOM 884 O O . VAL A 1 153 ? -14.351 38.988 56.554 1.00 10.97 133 VAL A O 1
ATOM 888 N N . ASP A 1 154 ? -13.536 37.053 57.388 1.00 10.42 134 ASP A N 1
ATOM 889 C CA . ASP A 1 154 ? -14.348 37.135 58.599 1.00 12.24 134 ASP A CA 1
ATOM 890 C C . ASP A 1 154 ? -13.584 37.449 59.887 1.00 11.69 134 ASP A C 1
ATOM 891 O O . ASP A 1 154 ? -14.197 37.678 60.926 1.00 12.51 134 ASP A O 1
ATOM 896 N N . LEU A 1 155 ? -12.256 37.467 59.821 1.00 9.77 135 LEU A N 1
ATOM 897 C CA . LEU A 1 155 ? -11.441 37.797 60.995 1.00 9.38 135 LEU A CA 1
ATOM 898 C C . LEU A 1 155 ? -10.199 38.555 60.542 1.00 10.39 135 LEU A C 1
ATOM 899 O O . LEU A 1 155 ? -9.510 38.125 59.619 1.00 9.97 135 LEU A O 1
ATOM 904 N N . VAL A 1 156 ? -9.933 39.692 61.180 1.00 8.70 136 VAL A N 1
ATOM 905 C CA . VAL A 1 156 ? -8.758 40.501 60.877 1.00 8.07 136 VAL A CA 1
ATOM 906 C C . VAL A 1 156 ? -7.948 40.636 62.155 1.00 8.72 136 VAL A C 1
ATOM 907 O O . VAL A 1 156 ? -8.415 41.223 63.137 1.00 9.11 136 VAL A O 1
ATOM 911 N N . VAL A 1 157 ? -6.750 40.057 62.153 1.00 8.32 137 VAL A N 1
ATOM 912 C CA . VAL A 1 157 ? -5.869 40.101 63.319 1.00 8.54 137 VAL A CA 1
ATOM 913 C C . VAL A 1 157 ? -4.836 41.197 63.112 1.00 8.11 137 VAL A C 1
ATOM 914 O O . VAL A 1 157 ? -4.171 41.237 62.074 1.00 8.59 137 VAL A O 1
ATOM 918 N N . TYR A 1 158 ? -4.708 42.087 64.093 1.00 7.40 138 TYR A N 1
ATOM 919 C CA . TYR A 1 158 ? -3.762 43.192 63.989 1.00 9.18 138 TYR A CA 1
ATOM 920 C C . TYR A 1 158 ? -2.691 43.032 65.074 1.00 9.30 138 TYR A C 1
ATOM 921 O O . TYR A 1 158 ? -2.925 43.353 66.242 1.00 8.79 138 TYR A O 1
ATOM 930 N N . SER A 1 159 ? -1.527 42.496 64.693 1.00 8.58 139 SER A N 1
ATOM 931 C CA . SER A 1 159 ? -0.464 42.235 65.671 1.00 9.98 139 SER A CA 1
ATOM 932 C C . SER A 1 159 ? 0.187 43.528 66.161 1.00 11.83 139 SER A C 1
ATOM 933 O O . SER A 1 159 ? 0.006 44.585 65.554 1.00 12.30 139 SER A O 1
ATOM 936 N N . LEU A 1 160 ? 0.943 43.450 67.258 1.00 13.18 140 LEU A N 1
ATOM 937 C CA . LEU A 1 160 ? 1.696 44.607 67.731 1.00 12.90 140 LEU A CA 1
ATOM 938 C C . LEU A 1 160 ? 2.519 45.170 66.572 1.00 14.88 140 LEU A C 1
ATOM 939 O O . LEU A 1 160 ? 3.335 44.463 65.984 1.00 14.24 140 LEU A O 1
ATOM 944 N N . ALA A 1 161 ? 2.306 46.443 66.249 1.00 12.65 141 ALA A N 1
ATOM 945 C CA . ALA A 1 161 ? 2.912 47.052 65.064 1.00 13.81 141 ALA A CA 1
ATOM 946 C C . ALA A 1 161 ? 4.418 47.299 65.191 1.00 13.84 141 ALA A C 1
ATOM 947 O O . ALA A 1 161 ? 4.966 47.301 66.290 1.00 13.19 141 ALA A O 1
ATOM 949 N N . SER A 1 162 ? 5.078 47.511 64.052 1.00 14.88 142 SER A N 1
ATOM 950 C CA . SER A 1 162 ? 6.481 47.918 64.034 1.00 12.18 142 SER A CA 1
ATOM 951 C C . SER A 1 162 ? 6.619 49.328 64.611 1.00 14.16 142 SER A C 1
ATOM 952 O O . SER A 1 162 ? 5.686 50.123 64.529 1.00 15.23 142 SER A O 1
ATOM 955 N N . PRO A 1 163 ? 7.787 49.646 65.188 1.00 11.74 143 PRO A N 1
ATOM 956 C CA . PRO A 1 163 ? 7.972 50.916 65.900 1.00 12.71 143 PRO A CA 1
ATOM 957 C C . PRO A 1 163 ? 8.308 52.112 64.997 1.00 13.12 143 PRO A C 1
ATOM 958 O O . PRO A 1 163 ? 8.651 53.191 65.486 1.00 16.52 143 PRO A O 1
ATOM 962 N N . VAL A 1 164 ? 8.200 51.919 63.693 1.00 12.46 144 VAL A N 1
ATOM 963 C CA . VAL A 1 164 ? 8.374 53.013 62.742 1.00 13.46 144 VAL A CA 1
ATOM 964 C C . VAL A 1 164 ? 7.206 53.001 61.767 1.00 12.47 144 VAL A C 1
ATOM 965 O O . VAL A 1 164 ? 6.858 51.951 61.218 1.00 16.64 144 VAL A O 1
ATOM 969 N N . ARG A 1 165 ? 6.603 54.162 61.544 1.00 9.25 145 ARG A N 1
ATOM 970 C CA . ARG A 1 165 ? 5.458 54.263 60.652 1.00 9.75 145 ARG A CA 1
ATOM 971 C C . ARG A 1 165 ? 5.613 55.378 59.629 1.00 10.25 145 ARG A C 1
ATOM 972 O O . ARG A 1 165 ? 5.667 56.558 59.990 1.00 11.47 145 ARG A O 1
ATOM 980 N N . LYS A 1 166 ? 5.701 55.002 58.356 1.00 8.46 146 LYS A N 1
ATOM 981 C CA . LYS A 1 166 ? 5.630 55.993 57.289 1.00 8.62 146 LYS A CA 1
ATOM 982 C C . LYS A 1 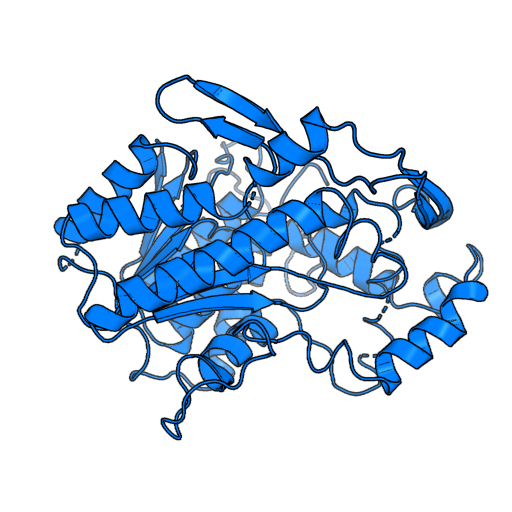166 ? 4.160 56.315 57.028 1.00 10.16 146 LYS A C 1
ATOM 983 O O . LYS A 1 166 ? 3.369 55.438 56.673 1.00 11.61 146 LYS A O 1
ATOM 989 N N . LEU A 1 167 ? 3.785 57.577 57.210 1.00 10.14 147 LEU A N 1
ATOM 990 C CA . LEU A 1 167 ? 2.388 57.970 57.025 1.00 11.06 147 LEU A CA 1
ATOM 991 C C . LEU A 1 167 ? 1.974 57.956 55.558 1.00 11.08 147 LEU A C 1
ATOM 992 O O . LEU A 1 167 ? 2.673 58.507 54.711 1.00 11.32 147 LEU A O 1
ATOM 997 N N . PRO A 1 168 ? 0.832 57.328 55.256 1.00 10.05 148 PRO A N 1
ATOM 998 C CA . PRO A 1 168 ? 0.301 57.369 53.890 1.00 10.23 148 PRO A CA 1
ATOM 999 C C . PRO A 1 168 ? 0.099 58.814 53.442 1.00 14.80 148 PRO A C 1
ATOM 1000 O O . PRO A 1 168 ? -0.248 59.679 54.252 1.00 14.81 148 PRO A O 1
ATOM 1004 N N . GLY A 1 169 ? 0.324 59.082 52.165 1.00 14.47 149 GLY A N 1
ATOM 1005 C CA . GLY A 1 169 ? 0.086 60.422 51.663 1.00 17.38 149 GLY A CA 1
ATOM 1006 C C . GLY A 1 169 ? 1.271 61.354 51.834 1.00 17.92 149 GLY A C 1
ATOM 1007 O O . GLY A 1 169 ? 1.952 61.663 50.851 1.00 20.39 149 GLY A O 1
ATOM 1008 N N . SER A 1 170 ? 1.522 61.795 53.069 1.00 17.65 150 SER A N 1
ATOM 1009 C CA . SER A 1 170 ? 2.604 62.754 53.329 1.00 16.48 150 SER A CA 1
ATOM 1010 C C . SER A 1 170 ? 3.984 62.119 53.242 1.00 17.94 150 SER A C 1
ATOM 1011 O O . SER A 1 170 ? 4.953 62.766 52.837 1.00 16.44 150 SER A O 1
ATOM 1014 N N . GLY A 1 171 ? 4.073 60.853 53.636 1.00 14.06 151 GLY A N 1
ATOM 1015 C CA . GLY A 1 171 ? 5.339 60.154 53.632 1.00 13.49 151 GLY A CA 1
ATOM 1016 C C . GLY A 1 171 ? 6.200 60.482 54.836 1.00 10.98 151 GLY A C 1
ATOM 1017 O O . GLY A 1 171 ? 7.336 60.016 54.923 1.00 12.86 151 GLY A O 1
ATOM 1018 N N . GLU A 1 172 ? 5.679 61.267 55.774 1.00 11.95 152 GLU A N 1
ATOM 1019 C CA . GLU A 1 172 ? 6.443 61.568 56.973 1.00 12.50 152 GLU A CA 1
ATOM 1020 C C . GLU A 1 172 ? 6.584 60.308 57.795 1.00 10.92 152 GLU A C 1
ATOM 1021 O O . GLU A 1 172 ? 5.637 59.531 57.918 1.00 13.23 152 GLU A O 1
ATOM 1027 N N . VAL A 1 173 ? 7.768 60.113 58.357 1.00 9.71 153 VAL A N 1
ATOM 1028 C CA . VAL A 1 173 ? 8.062 58.926 59.140 1.00 10.97 153 VAL A CA 1
ATOM 1029 C C . VAL A 1 173 ? 8.047 59.232 60.634 1.00 10.72 153 VAL A C 1
ATOM 1030 O O . VAL A 1 173 ? 8.741 60.137 61.110 1.00 12.42 153 VAL A O 1
ATOM 1034 N N . LYS A 1 174 ? 7.244 58.472 61.369 1.00 10.20 154 LYS A N 1
ATOM 1035 C CA . LYS A 1 174 ? 7.126 58.666 62.813 1.00 10.76 154 LYS A CA 1
ATOM 1036 C C . LYS A 1 174 ? 7.736 57.472 63.526 1.00 10.99 154 LYS A C 1
ATOM 1037 O O . LYS A 1 174 ? 7.642 56.345 63.046 1.00 12.12 154 LYS A O 1
ATOM 1043 N N . ARG A 1 175 ? 8.349 57.722 64.678 1.00 11.17 155 ARG A N 1
ATOM 1044 C CA . ARG A 1 175 ? 9.008 56.667 65.432 1.00 10.99 155 ARG A CA 1
ATOM 1045 C C . ARG A 1 175 ? 8.486 56.641 66.850 1.00 11.78 155 ARG A C 1
ATOM 1046 O O . ARG A 1 175 ? 8.327 57.685 67.484 1.00 13.38 155 ARG A O 1
ATOM 1054 N N . SER A 1 176 ? 8.205 55.447 67.347 1.00 11.70 156 SER A N 1
ATOM 1055 C CA . SER A 1 176 ? 7.714 55.327 68.705 1.00 12.17 156 SER A CA 1
ATOM 1056 C C . SER A 1 176 ? 8.881 55.356 69.688 1.00 13.26 156 SER A C 1
ATOM 1057 O O . SER A 1 176 ? 10.033 55.099 69.314 1.00 15.90 156 SER A O 1
ATOM 1060 N N . ALA A 1 177 ? 8.578 55.680 70.942 1.00 11.78 157 ALA A N 1
ATOM 1061 C CA . ALA A 1 177 ? 9.574 55.736 71.994 1.00 11.51 157 ALA A CA 1
ATOM 1062 C C . ALA A 1 177 ? 9.080 54.939 73.191 1.00 12.40 157 ALA A C 1
ATOM 1063 O O . ALA A 1 177 ? 7.961 55.137 73.655 1.00 17.00 157 ALA A O 1
ATOM 1065 N N . LEU A 1 178 ? 9.915 54.033 73.685 1.00 12.03 158 LEU A N 1
ATOM 1066 C CA . LEU A 1 178 ? 9.562 53.262 74.866 1.00 10.61 158 LEU A CA 1
ATOM 1067 C C . LEU A 1 178 ? 10.195 53.958 76.054 1.00 12.56 158 LEU A C 1
ATOM 1068 O O . LEU A 1 178 ? 11.267 53.578 76.529 1.00 13.77 158 LEU A O 1
ATOM 1073 N N . LYS A 1 179 ? 9.523 55.011 76.510 1.00 9.08 159 LYS A N 1
ATOM 1074 C CA . LYS A 1 179 ? 10.045 55.874 77.552 1.00 10.17 159 LYS A CA 1
ATOM 1075 C C . LYS A 1 179 ? 8.931 56.188 78.530 1.00 9.87 159 LYS A C 1
ATOM 1076 O O . LYS A 1 179 ? 7.754 56.169 78.170 1.00 9.59 159 LYS A O 1
ATOM 1082 N N . PRO A 1 180 ? 9.298 56.497 79.774 1.00 10.07 160 PRO A N 1
ATOM 1083 C CA . PRO A 1 180 ? 8.296 56.947 80.740 1.00 9.04 160 PRO A CA 1
ATOM 1084 C C . PRO A 1 180 ? 7.901 58.390 80.440 1.00 12.17 160 PRO A C 1
ATOM 1085 O O . PRO A 1 180 ? 8.483 59.026 79.553 1.00 11.82 160 PRO A O 1
ATOM 1089 N N . ILE A 1 181 ? 6.924 58.900 81.179 1.00 9.58 161 ILE A N 1
ATOM 1090 C CA . ILE A 1 181 ? 6.560 60.308 81.076 1.00 9.76 161 ILE A CA 1
ATOM 1091 C C . ILE A 1 181 ? 6.721 60.924 82.445 1.00 13.10 161 ILE A C 1
ATOM 1092 O O . ILE A 1 181 ? 6.283 60.342 83.435 1.00 14.66 161 ILE A O 1
ATOM 1097 N N . GLY A 1 182 ? 7.375 62.082 82.501 1.00 12.26 162 GLY A N 1
ATOM 1098 C CA . GLY A 1 182 ? 7.415 62.880 83.712 1.00 12.97 162 GLY A CA 1
ATOM 1099 C C . GLY A 1 182 ? 8.643 62.689 84.579 1.00 17.39 162 GLY A C 1
ATOM 1100 O O . GLY A 1 182 ? 8.957 63.555 85.392 1.00 20.84 162 GLY A O 1
ATOM 1101 N N . GLN A 1 183 ? 9.332 61.561 84.431 1.00 12.89 163 GLN A N 1
ATOM 1102 C CA . GLN A 1 183 ? 10.551 61.332 85.194 1.00 16.90 163 GLN A CA 1
ATOM 1103 C C . GLN A 1 183 ? 11.353 60.174 84.628 1.00 15.97 163 GLN A C 1
ATOM 1104 O O . GLN A 1 183 ? 10.882 59.456 83.755 1.00 16.68 163 GLN A O 1
ATOM 1110 N N . THR A 1 184 ? 12.573 60.012 85.121 1.00 13.83 164 THR A N 1
ATOM 1111 C CA . THR A 1 184 ? 13.448 58.946 84.657 1.00 13.74 164 THR A CA 1
ATOM 1112 C C . THR A 1 184 ? 12.986 57.626 85.253 1.00 13.14 164 THR A C 1
ATOM 1113 O O . THR A 1 184 ? 12.562 57.573 86.406 1.00 16.59 164 THR A O 1
ATOM 1117 N N . TYR A 1 185 ? 13.053 56.565 84.455 1.00 13.64 165 TYR A N 1
ATOM 1118 C CA . TYR A 1 185 ? 12.711 55.227 84.926 1.00 12.19 165 TYR A CA 1
ATOM 1119 C C . TYR A 1 185 ? 13.992 54.458 85.200 1.00 13.13 165 TYR A C 1
ATOM 1120 O O . TYR A 1 185 ? 14.883 54.422 84.355 1.00 13.11 165 TYR A O 1
ATOM 1129 N N . THR A 1 186 ? 14.088 53.853 86.380 1.00 11.39 166 THR A N 1
ATOM 1130 C CA . THR A 1 186 ? 15.255 53.053 86.726 1.00 13.45 166 THR A CA 1
ATOM 1131 C C . THR A 1 186 ? 14.808 51.745 87.362 1.00 11.78 166 THR A C 1
ATOM 1132 O O . THR A 1 186 ? 13.941 51.727 88.237 1.00 12.91 166 THR A O 1
ATOM 1136 N N . ALA A 1 187 ? 15.404 50.648 86.910 1.00 11.59 167 ALA A N 1
ATOM 1137 C CA . ALA A 1 187 ? 15.041 49.337 87.416 1.00 12.80 167 ALA A CA 1
ATOM 1138 C C . ALA A 1 187 ? 16.190 48.360 87.260 1.00 11.00 167 ALA A C 1
ATOM 1139 O O . ALA A 1 187 ? 17.052 48.515 86.393 1.00 12.77 167 ALA A O 1
ATOM 1141 N N . THR A 1 188 ? 16.191 47.349 88.116 1.00 9.52 168 THR A N 1
ATOM 1142 C CA . THR A 1 188 ? 17.127 46.244 8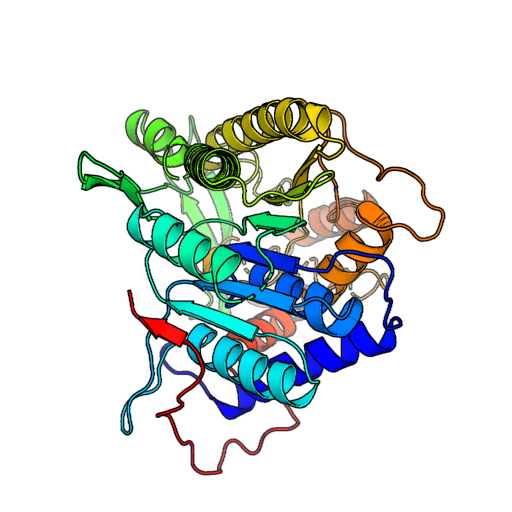7.993 1.00 11.28 168 THR A CA 1
ATOM 1143 C C . THR A 1 188 ? 16.921 45.564 86.640 1.00 13.12 168 THR A C 1
ATOM 1144 O O . THR A 1 188 ? 15.803 45.508 86.131 1.00 12.67 168 THR A O 1
ATOM 1148 N N . ALA A 1 189 ? 18.001 45.067 86.051 1.00 12.59 169 ALA A N 1
ATOM 1149 C CA . ALA A 1 189 ? 17.926 44.577 84.684 1.00 12.41 169 ALA A CA 1
ATOM 1150 C C . ALA A 1 189 ? 19.042 43.582 84.417 1.00 13.38 169 ALA A C 1
ATOM 1151 O O . ALA A 1 189 ? 19.893 43.351 85.274 1.00 13.04 169 ALA A O 1
ATOM 1153 N N . ILE A 1 190 ? 19.020 42.978 83.232 1.00 12.44 170 ILE A N 1
ATOM 1154 C CA . ILE A 1 190 ? 20.090 42.089 82.825 1.00 14.26 170 ILE A CA 1
ATOM 1155 C C . ILE A 1 190 ? 20.827 42.668 81.625 1.00 15.08 170 ILE A C 1
ATOM 1156 O O . ILE A 1 190 ? 20.204 43.141 80.675 1.00 15.37 170 ILE A O 1
ATOM 1161 N N . ASP A 1 191 ? 22.155 42.655 81.686 1.00 14.89 171 ASP A N 1
ATOM 1162 C CA . ASP A 1 191 ? 22.968 42.838 80.491 1.00 15.93 171 ASP A CA 1
ATOM 1163 C C . ASP A 1 191 ? 23.083 41.467 79.838 1.00 18.07 171 ASP A C 1
ATOM 1164 O O . ASP A 1 191 ? 23.825 40.604 80.312 1.00 17.76 171 ASP A O 1
ATOM 1169 N N . THR A 1 192 ? 22.330 41.261 78.762 1.00 15.90 172 THR A N 1
ATOM 1170 C CA . THR A 1 192 ? 22.218 39.936 78.153 1.00 17.40 172 THR A CA 1
ATOM 1171 C C . THR A 1 192 ? 23.470 39.545 77.381 1.00 22.20 172 THR A C 1
ATOM 1172 O O . THR A 1 192 ? 23.611 38.394 76.956 1.00 24.83 172 THR A O 1
ATOM 1176 N N . ASN A 1 193 ? 24.376 40.503 77.212 1.00 21.69 173 ASN A N 1
ATOM 1177 C CA . ASN A 1 193 ? 25.667 40.246 76.582 1.00 24.78 173 ASN A CA 1
ATOM 1178 C C . ASN A 1 193 ? 26.669 39.691 77.579 1.00 24.76 173 ASN A C 1
ATOM 1179 O O . ASN A 1 193 ? 27.663 39.079 77.194 1.00 27.31 173 ASN A O 1
ATOM 1184 N N . LYS A 1 194 ? 26.417 39.919 78.863 1.00 19.34 174 LYS A N 1
ATOM 1185 C CA . LYS A 1 194 ? 27.359 39.499 79.892 1.00 20.18 174 LYS A CA 1
ATOM 1186 C C . LYS A 1 194 ? 26.751 38.559 80.925 1.00 19.14 174 LYS A C 1
ATOM 1187 O O . LYS A 1 194 ? 27.457 38.062 81.802 1.00 18.26 174 LYS A O 1
ATOM 1193 N N . ASP A 1 195 ? 25.446 38.327 80.823 1.00 17.98 175 ASP A N 1
ATOM 1194 C CA . ASP A 1 195 ? 24.730 37.547 81.823 1.00 15.24 175 ASP A CA 1
ATOM 1195 C C . ASP A 1 195 ? 24.950 38.121 83.222 1.00 18.01 175 ASP A C 1
ATOM 1196 O O . ASP A 1 195 ? 25.179 37.393 84.183 1.00 19.35 175 ASP A O 1
ATOM 1201 N N . THR A 1 196 ? 24.882 39.443 83.328 1.00 16.92 176 THR A N 1
ATOM 1202 C CA . THR A 1 196 ? 25.061 40.098 84.609 1.00 15.41 176 THR A CA 1
ATOM 1203 C C . THR A 1 196 ? 23.835 40.913 84.964 1.00 18.29 176 THR A C 1
ATOM 1204 O O . THR A 1 196 ? 23.036 41.279 84.093 1.00 16.00 176 THR A O 1
ATOM 1208 N N . ILE A 1 197 ? 23.690 41.182 86.255 1.00 16.86 177 ILE A N 1
ATOM 1209 C CA . ILE A 1 197 ? 22.658 42.082 86.740 1.00 16.32 177 ILE A CA 1
ATOM 1210 C C . ILE A 1 197 ? 23.192 43.509 86.727 1.00 19.04 177 ILE A C 1
ATOM 1211 O O . ILE A 1 197 ? 24.326 43.768 87.146 1.00 19.49 177 ILE A O 1
ATOM 1216 N N . ILE A 1 198 ? 22.380 44.429 86.221 1.00 15.34 178 ILE A N 1
ATOM 1217 C CA . ILE A 1 198 ? 22.744 45.840 86.180 1.00 17.48 178 ILE A CA 1
ATOM 1218 C C . ILE A 1 198 ? 21.558 46.672 86.615 1.00 17.03 178 ILE A C 1
ATOM 1219 O O . ILE A 1 198 ? 20.462 46.152 86.818 1.00 16.14 178 ILE A O 1
ATOM 1224 N N . GLN A 1 199 ? 21.783 47.971 86.778 1.00 18.51 179 GLN A N 1
ATOM 1225 C CA . GLN A 1 199 ? 20.680 48.908 86.885 1.00 17.99 179 GLN A CA 1
ATOM 1226 C C . GLN A 1 199 ? 20.607 49.607 85.540 1.00 19.43 179 GLN A C 1
ATOM 1227 O O . GLN A 1 199 ? 21.637 50.007 84.988 1.00 23.76 179 GLN A O 1
ATOM 1233 N N . ALA A 1 200 ? 19.405 49.725 84.987 1.00 14.68 180 ALA A N 1
ATOM 1234 C CA . ALA A 1 200 ? 19.249 50.405 83.713 1.00 15.29 180 ALA A CA 1
ATOM 1235 C C . ALA A 1 200 ? 18.239 51.533 83.842 1.00 13.52 180 ALA A C 1
ATOM 1236 O O . ALA A 1 200 ? 17.238 51.394 84.544 1.00 16.35 180 ALA A O 1
ATOM 1238 N N . SER A 1 201 ? 18.508 52.647 83.164 1.00 14.13 181 SER A N 1
ATOM 1239 C CA . SER A 1 201 ? 17.653 53.829 83.244 1.00 13.08 181 SER A CA 1
ATOM 1240 C C . SER A 1 201 ? 17.184 54.254 81.866 1.00 15.51 181 SER A C 1
ATOM 1241 O O . SER A 1 201 ? 17.894 54.082 80.874 1.00 20.09 181 SER A O 1
ATOM 1244 N N . ILE A 1 202 ? 15.978 54.804 81.816 1.00 13.18 182 ILE A N 1
ATOM 1245 C CA . ILE A 1 202 ? 15.412 55.323 80.584 1.00 13.53 182 ILE A CA 1
ATOM 1246 C C . ILE A 1 202 ? 14.905 56.726 80.868 1.00 15.70 182 ILE A C 1
ATOM 1247 O O . ILE A 1 202 ? 14.122 56.938 81.796 1.00 14.90 182 ILE A O 1
ATOM 1252 N N . GLU A 1 203 ? 15.379 57.681 80.078 1.00 16.22 183 GLU A N 1
ATOM 1253 C CA . GLU A 1 203 ? 14.983 59.077 80.211 1.00 17.05 183 GLU A CA 1
ATOM 1254 C C . GLU A 1 203 ? 13.559 59.284 79.714 1.00 14.08 183 GLU A C 1
ATOM 1255 O O . GLU A 1 203 ? 13.094 58.544 78.845 1.00 13.70 183 GLU A O 1
ATOM 1261 N N . PRO A 1 204 ? 12.864 60.296 80.262 1.00 14.34 184 PRO A N 1
ATOM 1262 C CA . PRO A 1 204 ? 11.456 60.520 79.919 1.00 13.54 184 PRO A CA 1
ATOM 1263 C C . PRO A 1 204 ? 11.249 61.058 78.512 1.00 15.05 184 PRO A C 1
ATOM 1264 O O . PRO A 1 204 ? 12.131 61.703 77.934 1.00 14.29 184 PRO A O 1
ATOM 1268 N N . ALA A 1 205 ? 10.068 60.773 77.975 1.00 12.63 185 ALA A N 1
ATOM 1269 C CA . ALA A 1 205 ? 9.679 61.196 76.640 1.00 10.87 185 ALA A CA 1
ATOM 1270 C C . ALA A 1 205 ? 9.425 62.698 76.558 1.00 10.65 185 ALA A C 1
ATOM 1271 O O . ALA A 1 205 ? 8.928 63.315 77.504 1.00 12.97 185 ALA A O 1
ATOM 1273 N N . SER A 1 206 ? 9.750 63.271 75.409 1.00 10.63 186 SER A N 1
ATOM 1274 C CA . SER A 1 206 ? 9.325 64.629 75.094 1.00 10.30 186 SER A CA 1
ATOM 1275 C C . SER A 1 206 ? 7.866 64.591 74.657 1.00 10.90 186 SER A C 1
ATOM 1276 O O . SER A 1 206 ? 7.332 63.526 74.348 1.00 10.00 186 SER A O 1
ATOM 1279 N N . ALA A 1 207 ? 7.216 65.750 74.621 1.00 10.02 187 ALA A N 1
ATOM 1280 C CA . ALA A 1 207 ? 5.848 65.822 74.127 1.00 8.40 187 ALA A CA 1
ATOM 1281 C C . ALA A 1 207 ? 5.769 65.282 72.695 1.00 10.99 187 ALA A C 1
ATOM 1282 O O . ALA A 1 207 ? 4.810 64.610 72.335 1.00 8.56 187 ALA A O 1
ATOM 1284 N N . GLN A 1 208 ? 6.779 65.566 71.877 1.00 9.51 188 GLN A N 1
ATOM 1285 C CA . GLN A 1 208 ? 6.743 65.093 70.497 1.00 8.37 188 GLN A CA 1
ATOM 1286 C C . GLN A 1 208 ? 6.802 63.568 70.463 1.00 9.56 188 GLN A C 1
ATOM 1287 O O . GLN A 1 208 ? 6.111 62.931 69.661 1.00 9.62 188 GLN A O 1
ATOM 1293 N N . GLU A 1 209 ? 7.616 62.993 71.344 1.00 9.41 189 GLU A N 1
ATOM 1294 C CA . GLU A 1 209 ? 7.741 61.538 71.428 1.00 8.67 189 GLU A CA 1
ATOM 1295 C C . GLU A 1 209 ? 6.443 60.890 71.891 1.00 9.59 189 GLU A C 1
ATOM 1296 O O . GLU A 1 209 ? 6.095 59.807 71.434 1.00 9.92 189 GLU A O 1
ATOM 1302 N N . ILE A 1 210 ? 5.728 61.540 72.804 1.00 8.82 190 ILE A N 1
ATOM 1303 C CA . ILE A 1 210 ? 4.433 61.019 73.223 1.00 7.70 190 ILE A CA 1
ATOM 1304 C C . ILE A 1 210 ? 3.484 61.011 72.031 1.00 8.91 190 ILE A C 1
ATOM 1305 O O . ILE A 1 210 ? 2.883 59.981 71.706 1.00 8.22 190 ILE A O 1
ATOM 1310 N N . GLU A 1 211 ? 3.361 62.147 71.348 1.00 8.01 191 GLU A N 1
ATOM 1311 C CA . GLU A 1 211 ? 2.472 62.196 70.193 1.00 7.43 191 GLU A CA 1
ATOM 1312 C C . GLU A 1 211 ? 2.866 61.172 69.130 1.00 8.21 191 GLU A C 1
ATOM 1313 O O . GLU A 1 211 ? 2.007 60.496 68.569 1.00 9.31 191 GLU A O 1
ATOM 1319 N N . ASP A 1 212 ? 4.157 61.089 68.826 1.00 8.87 192 ASP A N 1
ATOM 1320 C CA . ASP A 1 212 ? 4.605 60.209 67.750 1.00 8.43 192 ASP A CA 1
ATOM 1321 C C . ASP A 1 212 ? 4.405 58.750 68.125 1.00 10.37 192 ASP A C 1
ATOM 1322 O O . ASP A 1 212 ? 4.132 57.908 67.270 1.00 10.16 192 ASP A O 1
ATOM 1327 N N . THR A 1 213 ? 4.519 58.445 69.412 1.00 8.34 193 THR A N 1
ATOM 1328 C CA . THR A 1 213 ? 4.294 57.073 69.849 1.00 8.14 193 THR A CA 1
ATOM 1329 C C . THR A 1 213 ? 2.825 56.696 69.677 1.00 9.21 193 THR A C 1
ATOM 1330 O O . THR A 1 213 ? 2.498 55.556 69.301 1.00 9.36 193 THR A O 1
ATOM 1334 N N . ILE A 1 214 ? 1.931 57.640 69.958 1.00 7.22 194 ILE A N 1
ATOM 1335 C CA . ILE A 1 214 ? 0.519 57.421 69.640 1.00 8.42 194 ILE A CA 1
ATOM 1336 C C . ILE A 1 214 ? 0.315 57.164 68.138 1.00 8.76 194 ILE A C 1
ATOM 1337 O O . ILE A 1 214 ? -0.427 56.260 67.736 1.00 9.13 194 ILE A O 1
ATOM 1342 N N . THR A 1 215 ? 0.975 57.962 67.306 1.00 7.80 195 THR A N 1
ATOM 1343 C CA . THR A 1 215 ? 0.823 57.820 65.862 1.00 8.19 195 THR A CA 1
ATOM 1344 C C . THR A 1 215 ? 1.242 56.434 65.366 1.00 10.14 195 THR A C 1
ATOM 1345 O O . THR A 1 215 ? 0.613 55.877 64.467 1.00 9.35 195 THR A O 1
ATOM 1349 N N . VAL A 1 216 ? 2.285 55.875 65.966 1.00 8.60 196 VAL A N 1
ATOM 1350 C CA . VAL A 1 216 ? 2.807 54.571 65.544 1.00 7.18 196 VAL A CA 1
ATOM 1351 C C . VAL A 1 216 ? 2.073 53.402 66.210 1.00 8.49 196 VAL A C 1
ATOM 1352 O O . VAL A 1 216 ? 1.617 52.473 65.522 1.00 9.70 196 VAL A O 1
ATOM 1364 N N . GLY A 1 218 ? -0.647 53.427 68.353 1.00 7.79 198 GLY A N 1
ATOM 1365 C CA . GLY A 1 218 ? -2.059 53.588 68.632 1.00 7.82 198 GLY A CA 1
ATOM 1366 C C . GLY A 1 218 ? -2.885 52.818 67.620 1.00 9.61 198 GLY A C 1
ATOM 1367 O O . GLY A 1 218 ? -2.392 51.885 66.978 1.00 9.83 198 GLY A O 1
ATOM 1368 N N . GLY A 1 219 ? -4.144 53.210 67.475 1.00 8.15 199 GLY A N 1
ATOM 1369 C CA . GLY A 1 219 ? -5.057 52.500 66.597 1.00 7.40 199 GLY A CA 1
ATOM 1370 C C . GLY A 1 219 ? -5.275 53.060 65.206 1.00 9.26 199 GLY A C 1
ATOM 1371 O O . GLY A 1 219 ? -6.105 52.543 64.465 1.00 9.38 199 GLY A O 1
ATOM 1372 N N . GLN A 1 220 ? -4.520 54.086 64.831 1.00 8.92 200 GLN A N 1
ATOM 1373 C CA . GLN A 1 220 ? -4.786 54.785 63.574 1.00 7.60 200 GLN A CA 1
ATOM 1374 C C . GLN A 1 220 ? -4.701 53.876 62.362 1.00 9.69 200 GLN A C 1
ATOM 1375 O O . GLN A 1 220 ? -5.608 53.867 61.525 1.00 9.62 200 GLN A O 1
ATOM 1381 N N . ASP A 1 221 ? -3.614 53.119 62.262 1.00 8.90 201 ASP A N 1
ATOM 1382 C CA . ASP A 1 221 ? -3.433 52.258 61.096 1.00 8.17 201 ASP A CA 1
ATOM 1383 C C . ASP A 1 221 ? -4.411 51.083 61.096 1.00 8.65 201 ASP A C 1
ATOM 1384 O O . ASP A 1 221 ? -4.903 50.682 60.042 1.00 9.56 201 ASP A O 1
ATOM 1389 N N . TRP A 1 222 ? -4.695 50.533 62.273 1.00 7.77 202 TRP A N 1
ATOM 1390 C CA . TRP A 1 222 ? -5.677 49.459 62.391 1.00 7.55 202 TRP A CA 1
ATOM 1391 C C . TRP A 1 222 ? -6.986 49.949 61.800 1.00 9.10 202 TRP A C 1
ATOM 1392 O O . TRP A 1 222 ? -7.611 49.263 60.990 1.00 9.36 202 TRP A O 1
ATOM 1403 N N . GLU A 1 223 ? -7.373 51.163 62.169 1.00 9.60 203 GLU A N 1
ATOM 1404 C CA . GLU A 1 223 ? -8.605 51.736 61.645 1.00 10.26 203 GLU A CA 1
ATOM 1405 C C . GLU A 1 223 ? -8.537 51.944 60.129 1.00 9.47 203 GLU A C 1
ATOM 1406 O O . GLU A 1 223 ? -9.518 51.724 59.428 1.00 9.67 203 GLU A O 1
ATOM 1412 N N . LEU A 1 224 ? -7.384 52.359 59.613 1.00 9.71 204 LEU A N 1
ATOM 1413 C CA . LEU A 1 224 ? -7.235 52.478 58.159 1.00 10.76 204 LEU A CA 1
ATOM 1414 C C . LEU A 1 224 ? -7.471 51.144 57.454 1.00 9.51 204 LEU A C 1
ATOM 1415 O O . LEU A 1 224 ? -8.074 51.096 56.372 1.00 10.55 204 LEU A O 1
ATOM 1420 N N . TRP A 1 225 ? -6.993 50.062 58.061 1.00 8.01 205 TRP A N 1
ATOM 1421 C CA . TRP A 1 225 ? -7.210 48.727 57.502 1.00 7.94 205 TRP A CA 1
ATOM 1422 C C . TRP A 1 225 ? -8.692 48.399 57.458 1.00 9.10 205 TRP A C 1
ATOM 1423 O O . TRP A 1 225 ? -9.213 47.970 56.432 1.00 10.43 205 TRP A O 1
ATOM 1434 N N . ILE A 1 226 ? -9.386 48.604 58.571 1.00 10.17 206 ILE A N 1
ATOM 1435 C CA . ILE A 1 226 ? -10.806 48.280 58.583 1.00 11.14 206 ILE A CA 1
ATOM 1436 C C . ILE A 1 226 ? -11.564 49.170 57.589 1.00 10.26 206 ILE A C 1
ATOM 1437 O O . ILE A 1 226 ? -12.424 48.686 56.842 1.00 11.33 206 ILE A O 1
ATOM 1442 N N . ASP A 1 227 ? -11.222 50.458 57.555 1.00 9.75 207 ASP A N 1
ATOM 1443 C CA . ASP A 1 227 ? -11.781 51.395 56.576 1.00 12.60 207 ASP A CA 1
ATOM 1444 C C . ASP A 1 227 ? -11.639 50.859 55.154 1.00 12.89 207 ASP A C 1
ATOM 1445 O O . ASP A 1 227 ? -12.599 50.825 54.385 1.00 12.10 207 ASP A O 1
ATOM 1450 N N . ALA A 1 228 ? -10.423 50.466 54.786 1.00 10.08 208 ALA A N 1
ATOM 1451 C CA . ALA A 1 228 ? -10.158 50.029 53.425 1.00 9.84 208 ALA A CA 1
ATOM 1452 C C . ALA A 1 228 ? -10.927 48.765 53.101 1.00 10.14 208 ALA A C 1
ATOM 1453 O O . ALA A 1 228 ? -11.491 48.638 52.018 1.00 11.32 208 ALA A O 1
ATOM 1455 N N . LEU A 1 229 ? -10.938 47.824 54.041 1.00 8.62 209 LEU A N 1
ATOM 1456 C CA . LEU A 1 229 ? -11.620 46.555 53.819 1.00 8.93 209 LEU A CA 1
ATOM 1457 C C . LEU A 1 229 ? -13.127 46.749 53.680 1.00 10.90 209 LEU A C 1
ATOM 1458 O O . LEU A 1 229 ? -13.762 46.164 52.796 1.00 10.40 209 LEU A O 1
ATOM 1463 N N . GLU A 1 230 ? -13.687 47.586 54.548 1.00 10.63 210 GLU A N 1
ATOM 1464 C CA . GLU A 1 230 ? -15.100 47.934 54.479 1.00 11.47 210 GLU A CA 1
ATOM 1465 C C . GLU A 1 230 ? -15.412 48.639 53.158 1.00 11.22 210 GLU A C 1
ATOM 1466 O O . GLU A 1 230 ? -16.364 48.282 52.469 1.00 12.70 210 GLU A O 1
ATOM 1472 N N . GLY A 1 231 ? -14.612 49.642 52.806 1.00 9.78 211 GLY A N 1
ATOM 1473 C CA . GLY A 1 231 ? -14.845 50.370 51.568 1.00 9.88 211 GLY A CA 1
ATOM 1474 C C . GLY A 1 231 ? -14.787 49.497 50.327 1.00 12.06 211 GLY A C 1
ATOM 1475 O O . GLY A 1 231 ? -15.432 49.790 49.324 1.00 12.66 211 GLY A O 1
ATOM 1476 N N . ALA A 1 232 ? -14.004 48.425 50.383 1.00 9.58 212 ALA A N 1
ATOM 1477 C CA . ALA A 1 232 ? -13.872 47.523 49.249 1.00 11.18 212 ALA A CA 1
ATOM 1478 C C . ALA A 1 232 ? -14.946 46.432 49.221 1.00 10.96 212 ALA A C 1
ATOM 1479 O O . ALA A 1 232 ? -15.039 45.665 48.262 1.00 11.90 212 ALA A O 1
ATOM 1481 N N . GLY A 1 233 ? -15.757 46.374 50.274 1.00 12.54 213 GLY A N 1
ATOM 1482 C CA . GLY A 1 233 ? -16.810 45.378 50.379 1.00 13.21 213 GLY A CA 1
ATOM 1483 C C . GLY A 1 233 ? -16.304 43.974 50.656 1.00 12.59 213 GLY A C 1
ATOM 1484 O O . GLY A 1 233 ? -16.957 42.989 50.295 1.00 15.10 213 GLY A O 1
ATOM 1485 N N . VAL A 1 234 ? -15.147 43.865 51.305 1.00 12.26 214 VAL A N 1
ATOM 1486 C CA . VAL A 1 234 ? -14.557 42.548 51.544 1.00 12.09 214 VAL A CA 1
ATOM 1487 C C . VAL A 1 234 ? -14.621 42.086 53.006 1.00 12.82 214 VAL A C 1
ATOM 1488 O O . VAL A 1 234 ? -13.956 41.115 53.375 1.00 12.30 214 VAL A O 1
ATOM 1492 N N . LEU A 1 235 ? -15.430 42.759 53.824 1.00 13.76 215 LEU A N 1
ATOM 1493 C CA . LEU A 1 235 ? -15.696 42.281 55.183 1.00 14.64 215 LEU A CA 1
ATOM 1494 C C . LEU A 1 235 ? -16.988 41.488 55.231 1.00 19.13 215 LEU A C 1
ATOM 1495 O O . LEU A 1 235 ? -18.060 41.998 54.883 1.00 18.30 215 LEU A O 1
ATOM 1500 N N . ALA A 1 236 ? -16.883 40.241 55.666 1.00 14.03 216 ALA A N 1
ATOM 1501 C CA . ALA A 1 236 ? -18.035 39.356 55.737 1.00 15.26 216 ALA A CA 1
ATOM 1502 C C . ALA A 1 236 ? -19.025 39.892 56.749 1.00 18.12 216 ALA A C 1
ATOM 1503 O O . ALA A 1 236 ? -18.650 40.613 57.670 1.00 16.72 216 ALA A O 1
ATOM 1505 N N . ASP A 1 237 ? -20.295 39.539 56.578 1.00 21.38 217 ASP A N 1
ATOM 1506 C CA . ASP A 1 237 ? -21.260 39.773 57.637 1.00 20.97 217 ASP A CA 1
ATOM 1507 C C . ASP A 1 237 ? -20.735 39.057 58.866 1.00 16.48 217 ASP A C 1
ATOM 1508 O O . ASP A 1 237 ? -20.335 37.894 58.786 1.00 18.90 217 ASP A O 1
ATOM 1513 N N . GLY A 1 238 ? -20.700 39.763 59.995 1.00 18.78 218 GLY A N 1
ATOM 1514 C CA . GLY A 1 238 ? -20.252 39.181 61.244 1.00 18.68 218 GLY A CA 1
ATOM 1515 C C . GLY A 1 238 ? -18.750 39.237 61.447 1.00 15.36 218 GLY A C 1
ATOM 1516 O O . GLY A 1 238 ? -18.232 38.667 62.403 1.00 15.40 218 GLY A O 1
ATOM 1517 N N . ALA A 1 239 ? -18.048 39.930 60.554 1.00 15.15 219 ALA A N 1
ATOM 1518 C CA . ALA A 1 239 ? -16.592 39.990 60.632 1.00 13.65 219 ALA A CA 1
ATOM 1519 C C . ALA A 1 239 ? -16.157 40.563 61.967 1.00 13.73 219 ALA A C 1
ATOM 1520 O O . ALA A 1 239 ? -16.785 41.490 62.481 1.00 16.31 219 ALA A O 1
ATOM 1522 N N . ARG A 1 240 ? -15.077 40.016 62.515 1.00 12.63 220 ARG A N 1
ATOM 1523 C CA . ARG A 1 240 ? -14.508 40.504 63.767 1.00 13.20 220 ARG A CA 1
ATOM 1524 C C . ARG A 1 240 ? -13.057 40.908 63.567 1.00 11.48 220 ARG A C 1
ATOM 1525 O O . ARG A 1 240 ? -12.397 40.455 62.629 1.00 10.75 220 ARG A O 1
ATOM 1533 N N . SER A 1 241 ? -12.558 41.764 64.450 1.00 11.26 221 SER A N 1
ATOM 1534 C CA . SER A 1 241 ? -11.152 42.119 64.417 1.00 10.01 221 SER A CA 1
ATOM 1535 C C . SER A 1 241 ? -10.607 42.137 65.835 1.00 10.01 221 SER A C 1
ATOM 1536 O O . SER A 1 241 ? -11.319 42.498 66.767 1.00 11.69 221 SER A O 1
ATOM 1539 N N . VAL A 1 242 ? -9.355 41.724 65.995 1.00 8.49 222 VAL A N 1
ATOM 1540 C CA . VAL A 1 242 ? -8.695 41.739 67.290 1.00 9.49 222 VAL A CA 1
ATOM 1541 C C . VAL A 1 242 ? -7.305 42.331 67.107 1.00 8.69 222 VAL A C 1
ATOM 1542 O O . VAL A 1 242 ? -6.578 41.944 66.180 1.00 8.64 222 VAL A O 1
ATOM 1546 N N . ALA A 1 243 ? -6.954 43.295 67.958 1.00 8.22 223 ALA A N 1
ATOM 1547 C CA . ALA A 1 243 ? -5.611 43.871 67.970 1.00 7.85 223 ALA A CA 1
ATOM 1548 C C . ALA A 1 243 ? -4.902 43.443 69.244 1.00 8.80 223 ALA A C 1
ATOM 1549 O O . ALA A 1 243 ? -5.480 43.493 70.334 1.00 10.07 223 ALA A O 1
ATOM 1551 N N . PHE A 1 244 ? -3.653 43.004 69.112 1.00 7.56 224 PHE A N 1
ATOM 1552 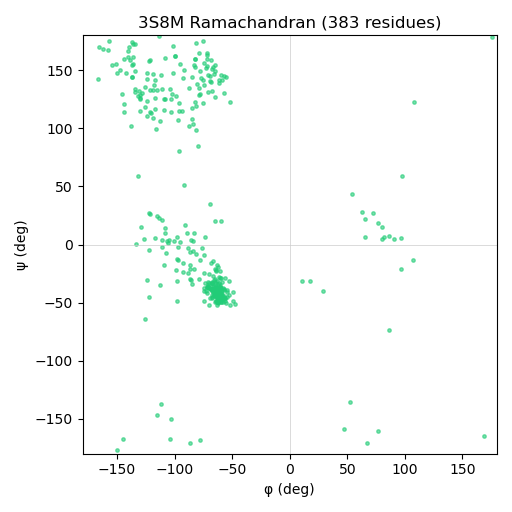C CA . PHE A 1 244 ? -2.926 42.486 70.270 1.00 7.09 224 PHE A CA 1
ATOM 1553 C C . PHE A 1 244 ? -2.270 43.597 71.065 1.00 10.35 224 PHE A C 1
ATOM 1554 O O . PHE A 1 244 ? -1.766 44.583 70.509 1.00 10.30 224 PHE A O 1
ATOM 1562 N N . SER A 1 245 ? -2.254 43.423 72.380 1.00 7.84 225 SER A N 1
ATOM 1563 C CA . SER A 1 245 ? -1.636 44.408 73.240 1.00 9.51 225 SER A CA 1
ATOM 1564 C C . SER A 1 245 ? -0.967 43.710 74.414 1.00 9.46 225 SER A C 1
ATOM 1565 O O . SER A 1 245 ? -0.793 42.486 74.409 1.00 8.19 225 SER A O 1
ATOM 1568 N N . TYR A 1 246 ? -0.590 44.499 75.411 1.00 9.61 226 TYR A N 1
ATOM 1569 C CA . TYR A 1 246 ? 0.228 44.024 76.529 1.00 8.85 226 TYR A CA 1
ATOM 1570 C C . TYR A 1 246 ? 0.193 45.073 77.614 1.00 10.13 226 TYR A C 1
ATOM 1571 O O . TYR A 1 246 ? 0.219 46.273 77.321 1.00 10.81 226 TYR A O 1
ATOM 1580 N N . ILE A 1 247 ? 0.159 44.624 78.863 1.00 8.84 227 ILE A N 1
ATOM 1581 C CA . ILE A 1 247 ? 0.188 45.532 80.000 1.00 9.42 227 ILE A CA 1
ATOM 1582 C C . ILE A 1 247 ? 1.377 45.222 80.913 1.00 10.11 227 ILE A C 1
ATOM 1583 O O . ILE A 1 247 ? 2.094 46.128 81.332 1.00 9.25 227 ILE A O 1
ATOM 1588 N N . GLY A 1 248 ? 1.599 43.946 81.205 1.00 8.21 228 GLY A N 1
ATOM 1589 C CA . GLY A 1 248 ? 2.771 43.550 81.974 1.00 9.27 228 GLY A CA 1
ATOM 1590 C C . GLY A 1 248 ? 2.696 43.817 83.471 1.00 11.39 228 GLY A C 1
ATOM 1591 O O . GLY A 1 248 ? 1.614 44.000 84.039 1.00 10.63 228 GLY A O 1
ATOM 1592 N N . THR A 1 249 ? 3.870 43.843 84.098 1.00 8.47 229 THR A N 1
ATOM 1593 C CA . THR A 1 249 ? 4.001 43.792 85.549 1.00 11.44 229 THR A CA 1
ATOM 1594 C C . THR A 1 249 ? 4.227 45.174 86.162 1.00 10.21 229 THR A C 1
ATOM 1595 O O . THR A 1 249 ? 4.602 46.132 85.472 1.00 9.66 229 THR A O 1
ATOM 1599 N N . GLU A 1 250 ? 4.000 45.281 87.466 1.00 10.84 230 GLU A N 1
ATOM 1600 C CA . GLU A 1 250 ? 4.095 46.572 88.136 1.00 11.40 230 GLU A CA 1
ATOM 1601 C C . GLU A 1 250 ? 5.459 47.246 87.976 1.00 11.41 230 GLU A C 1
ATOM 1602 O O . GLU A 1 250 ? 5.529 48.462 87.809 1.00 12.18 230 GLU A O 1
ATOM 1608 N N . ILE A 1 251 ? 6.542 46.471 88.022 1.00 10.64 231 ILE A N 1
ATOM 1609 C CA . ILE A 1 251 ? 7.873 47.073 87.956 1.00 11.24 231 ILE A CA 1
ATOM 1610 C C . ILE A 1 251 ? 8.145 47.787 86.630 1.00 12.40 231 ILE A C 1
ATOM 1611 O O . ILE A 1 251 ? 9.005 48.665 86.568 1.00 13.44 231 ILE A O 1
ATOM 1616 N N . THR A 1 252 ? 7.424 47.410 85.572 1.00 9.29 232 THR A N 1
ATOM 1617 C CA . THR A 1 252 ? 7.585 48.077 84.280 1.00 9.25 232 THR A CA 1
ATOM 1618 C C . THR A 1 252 ? 6.404 48.970 83.897 1.00 10.20 232 THR A C 1
ATOM 1619 O O . THR A 1 252 ? 6.334 49.452 82.772 1.00 10.90 232 THR A O 1
ATOM 1623 N N . TRP A 1 253 ? 5.485 49.215 84.827 1.00 11.66 233 TRP A N 1
ATOM 1624 C CA . TRP A 1 253 ? 4.347 50.090 84.520 1.00 9.42 233 TRP A CA 1
ATOM 1625 C C . TRP A 1 253 ? 4.730 51.423 83.864 1.00 10.77 233 TRP A C 1
ATOM 1626 O O . TRP A 1 253 ? 4.037 51.886 82.963 1.00 10.52 233 TRP A O 1
ATOM 1637 N N . PRO A 1 254 ? 5.811 52.067 84.331 1.00 9.65 234 PRO A N 1
ATOM 1638 C CA . PRO A 1 254 ? 6.100 53.389 83.755 1.00 9.47 234 PRO A CA 1
ATOM 1639 C C . PRO A 1 254 ? 6.395 53.377 82.259 1.00 9.59 234 PRO A C 1
ATOM 1640 O O . PRO A 1 254 ? 6.301 54.438 81.628 1.00 11.20 234 PRO A O 1
ATOM 1644 N N . ILE A 1 255 ? 6.757 52.220 81.703 1.00 9.70 235 ILE A N 1
ATOM 1645 C CA . ILE A 1 255 ? 7.055 52.136 80.275 1.00 8.83 235 ILE A CA 1
ATOM 1646 C C . ILE A 1 255 ? 6.067 51.317 79.437 1.00 11.47 235 ILE A C 1
ATOM 1647 O O . ILE A 1 255 ? 5.813 51.669 78.292 1.00 11.57 235 ILE A O 1
ATOM 1652 N N . TYR A 1 256 ? 5.505 50.241 79.991 1.00 10.88 236 TYR A N 1
ATOM 1653 C CA . TYR A 1 256 ? 4.592 49.404 79.203 1.00 10.49 236 TYR A CA 1
ATOM 1654 C C . TYR A 1 256 ? 3.102 49.659 79.408 1.00 11.91 236 TYR A C 1
ATOM 1655 O O . TYR A 1 256 ? 2.305 49.455 78.484 1.00 13.43 236 TYR A O 1
ATOM 1664 N N . TRP A 1 257 ? 2.716 50.069 80.608 1.00 11.94 237 TRP A N 1
ATOM 1665 C CA . TRP A 1 257 ? 1.317 50.368 80.893 1.00 11.22 237 TRP A CA 1
ATOM 1666 C C . TRP A 1 257 ? 1.052 51.867 80.785 1.00 13.95 237 TRP A C 1
ATOM 1667 O O . TRP A 1 257 ? 0.092 52.301 80.143 1.00 12.73 237 TRP A O 1
ATOM 1678 N N . HIS A 1 258 ? 1.907 52.651 81.430 1.00 12.25 238 HIS A N 1
ATOM 1679 C CA . HIS A 1 258 ? 1.864 54.102 81.319 1.00 12.78 238 HIS A CA 1
ATOM 1680 C C . HIS A 1 258 ? 2.985 54.568 80.393 1.00 10.29 238 HIS A C 1
ATOM 1681 O O . HIS A 1 258 ? 3.357 53.844 79.465 1.00 11.58 238 HIS A O 1
ATOM 1688 N N . GLY A 1 259 ? 3.517 55.766 80.602 1.00 10.69 239 GLY A N 1
ATOM 1689 C CA . GLY A 1 259 ? 4.538 56.270 79.695 1.00 10.32 239 GLY A CA 1
ATOM 1690 C C . GLY A 1 259 ? 3.992 56.548 78.301 1.00 10.09 239 GLY A C 1
ATOM 1691 O O . GLY A 1 259 ? 2.779 56.543 78.076 1.00 10.76 239 GLY A O 1
ATOM 1692 N N . ALA A 1 260 ? 4.893 56.822 77.362 1.00 8.81 240 ALA A N 1
ATOM 1693 C CA . ALA A 1 260 ? 4.492 57.120 75.996 1.00 8.59 240 ALA A CA 1
ATOM 1694 C C . ALA A 1 260 ? 3.725 55.961 75.364 1.00 10.23 240 ALA A C 1
ATOM 1695 O O . ALA A 1 260 ? 2.697 56.167 74.729 1.00 8.86 240 ALA A O 1
ATOM 1697 N N . LEU A 1 261 ? 4.213 54.737 75.547 1.00 10.12 241 LEU A N 1
ATOM 1698 C CA . LEU A 1 261 ? 3.502 53.590 74.997 1.00 10.28 241 LEU A CA 1
ATOM 1699 C C . LEU A 1 261 ? 2.100 53.484 75.602 1.00 10.11 241 LEU A C 1
ATOM 1700 O O . LEU A 1 261 ? 1.132 53.204 74.890 1.00 9.11 241 LEU A O 1
ATOM 1705 N N . GLY A 1 262 ? 1.987 53.744 76.906 1.00 8.34 242 GLY A N 1
ATOM 1706 C CA . GLY A 1 262 ? 0.686 53.776 77.562 1.00 9.59 242 GLY A CA 1
ATOM 1707 C C . GLY A 1 262 ? -0.306 54.730 76.911 1.00 9.14 242 GLY A C 1
ATOM 1708 O O . GLY A 1 262 ? -1.479 54.407 76.761 1.00 10.23 242 GLY A O 1
ATOM 1709 N N . LYS A 1 263 ? 0.150 55.912 76.505 1.00 7.78 243 LYS A N 1
ATOM 1710 C CA . LYS A 1 263 ? -0.747 56.836 75.821 1.00 7.73 243 LYS A CA 1
ATOM 1711 C C . LYS A 1 263 ? -1.196 56.240 74.481 1.00 9.44 243 LYS A C 1
ATOM 1712 O O . LYS A 1 263 ? -2.352 56.372 74.082 1.00 9.35 243 LYS A O 1
ATOM 1718 N N . ALA A 1 264 ? -0.283 55.554 73.803 1.00 9.00 244 ALA A N 1
ATOM 1719 C CA . ALA A 1 264 ? -0.639 54.894 72.557 1.00 8.90 244 ALA A CA 1
ATOM 1720 C C . ALA A 1 264 ? -1.672 53.787 72.802 1.00 7.20 244 ALA A C 1
ATOM 1721 O O . ALA A 1 264 ? -2.578 53.590 71.994 1.00 9.66 244 ALA A O 1
ATOM 1723 N N . LYS A 1 265 ? -1.540 53.071 73.919 1.00 8.27 245 LYS A N 1
ATOM 1724 C CA . LYS A 1 265 ? -2.487 52.006 74.230 1.00 9.32 245 LYS A CA 1
ATOM 1725 C C . LYS A 1 265 ? -3.879 52.562 74.530 1.00 9.37 245 LYS A C 1
ATOM 1726 O O . LYS A 1 265 ? -4.882 51.919 74.227 1.00 9.32 245 LYS A O 1
ATOM 1732 N N . VAL A 1 266 ? -3.942 53.747 75.132 1.00 9.25 246 VAL A N 1
ATOM 1733 C CA . VAL A 1 266 ? -5.225 54.401 75.329 1.00 8.54 246 VAL A CA 1
ATOM 1734 C C . VAL A 1 266 ? -5.880 54.662 73.975 1.00 10.39 246 VAL A C 1
ATOM 1735 O O . VAL A 1 266 ? -7.064 54.412 73.790 1.00 11.82 246 VAL A O 1
ATOM 1739 N N . ASP A 1 267 ? -5.090 55.144 73.019 1.00 9.25 247 ASP A N 1
ATOM 1740 C CA . ASP A 1 267 ? -5.589 55.368 71.668 1.00 10.77 247 ASP A CA 1
ATOM 1741 C C . ASP A 1 267 ? -6.044 54.053 71.026 1.00 9.50 247 ASP A C 1
ATOM 1742 O O . ASP A 1 267 ? -7.074 53.998 70.353 1.00 11.54 247 ASP A O 1
ATOM 1747 N N . LEU A 1 268 ? -5.270 52.993 71.236 1.00 8.92 248 LEU A N 1
ATOM 1748 C CA . LEU A 1 268 ? -5.602 51.682 70.673 1.00 8.32 248 LEU A CA 1
ATOM 1749 C C . LEU A 1 268 ? -6.913 51.176 71.244 1.00 10.94 248 LEU A C 1
ATOM 1750 O O . LEU A 1 268 ? -7.775 50.685 70.507 1.00 11.55 248 LEU A O 1
ATOM 1755 N N . ASP A 1 269 ? -7.060 51.296 72.555 1.00 12.75 249 ASP A N 1
ATOM 1756 C CA . ASP A 1 269 ? -8.251 50.791 73.223 1.00 14.29 249 ASP A CA 1
ATOM 1757 C C . ASP A 1 269 ? -9.479 51.608 72.786 1.00 15.83 249 ASP A C 1
ATOM 1758 O O . ASP A 1 269 ? -10.553 51.046 72.545 1.00 15.59 249 ASP A O 1
ATOM 1763 N N . ARG A 1 270 ? -9.309 52.923 72.667 1.00 13.21 250 ARG A N 1
ATOM 1764 C CA . ARG A 1 270 ? -10.368 53.815 72.195 1.00 17.07 250 ARG A CA 1
ATOM 1765 C C . ARG A 1 270 ? -10.792 53.435 70.777 1.00 17.95 250 ARG A C 1
ATOM 1766 O O . ARG A 1 270 ? -11.984 53.390 70.447 1.00 19.07 250 ARG A O 1
ATOM 1774 N N . THR A 1 271 ? -9.798 53.169 69.939 1.00 12.67 251 THR A N 1
ATOM 1775 C CA . THR A 1 271 ? -10.044 52.766 68.560 1.0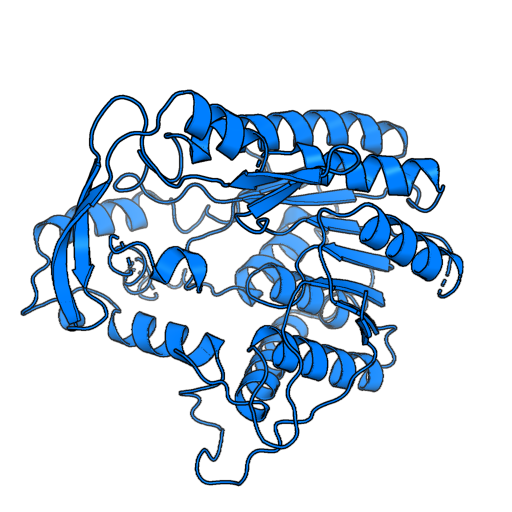0 11.67 251 THR A CA 1
ATOM 1776 C C . THR A 1 271 ? -10.805 51.450 68.505 1.00 12.33 251 THR A C 1
ATOM 1777 O O . THR A 1 271 ? -11.723 51.289 67.696 1.00 13.04 251 THR A O 1
ATOM 1781 N N . ALA A 1 272 ? -10.424 50.506 69.361 1.00 10.21 252 ALA A N 1
ATOM 1782 C CA . ALA A 1 272 ? -11.099 49.209 69.394 1.00 10.74 252 ALA A CA 1
ATOM 1783 C C . ALA A 1 272 ? -12.590 49.377 69.657 1.00 12.55 252 ALA A C 1
ATOM 1784 O O . ALA A 1 272 ? -13.417 48.737 69.013 1.00 14.42 252 ALA A O 1
ATOM 1786 N N . GLN A 1 273 ? -12.938 50.234 70.605 1.00 16.53 253 GLN A N 1
ATOM 1787 C CA . GLN A 1 273 ? -14.347 50.391 70.939 1.00 16.96 253 GLN A CA 1
ATOM 1788 C C . GLN A 1 273 ? -15.119 51.090 69.804 1.00 16.67 253 GLN A C 1
ATOM 1789 O O . GLN A 1 273 ? -16.279 50.763 69.540 1.00 17.30 253 GLN A O 1
ATOM 1795 N N . ARG A 1 274 ? -14.450 51.999 69.101 1.00 14.64 254 ARG A N 1
ATOM 1796 C CA . ARG A 1 274 ? -14.997 52.632 67.902 1.00 14.79 254 ARG A CA 1
ATOM 1797 C C . ARG A 1 274 ? -15.233 51.585 66.801 1.00 15.70 254 ARG A C 1
ATOM 1798 O O . ARG A 1 274 ? -16.311 51.516 66.199 1.00 15.30 254 ARG A O 1
ATOM 1806 N N . LEU A 1 275 ? -14.219 50.768 66.537 1.00 12.15 255 LEU A N 1
ATOM 1807 C CA . LEU A 1 275 ? -14.347 49.719 65.532 1.00 9.60 255 LEU A CA 1
ATOM 1808 C C . LEU A 1 275 ? -15.397 48.697 65.947 1.00 11.37 255 LEU A C 1
ATOM 1809 O O . LEU A 1 275 ? -16.093 48.121 65.104 1.00 12.37 255 LEU A O 1
ATOM 1814 N N . ASN A 1 276 ? -15.513 48.466 67.249 1.00 11.83 256 ASN A N 1
ATOM 1815 C CA . ASN A 1 276 ? -16.466 47.485 67.743 1.00 11.93 256 ASN A CA 1
ATOM 1816 C C . ASN A 1 276 ? -17.888 47.908 67.379 1.00 12.58 256 ASN A C 1
ATOM 1817 O O . ASN A 1 276 ? -18.667 47.111 66.858 1.00 15.55 256 ASN A O 1
ATOM 1822 N N . ALA A 1 277 ? -18.214 49.167 67.639 1.00 13.64 257 ALA A N 1
ATOM 1823 C CA . ALA A 1 277 ? -19.543 49.683 67.339 1.00 15.35 257 ALA A CA 1
ATOM 1824 C C . ALA A 1 277 ? -19.799 49.595 65.841 1.00 17.59 257 ALA A C 1
ATOM 1825 O O . ALA A 1 277 ? -20.891 49.227 65.390 1.00 17.84 257 ALA A O 1
ATOM 1827 N N . ARG A 1 278 ? -18.773 49.933 65.073 1.00 14.40 258 ARG A N 1
ATOM 1828 C CA . ARG A 1 278 ? -18.867 49.939 63.619 1.00 12.84 258 ARG A CA 1
ATOM 1829 C C . ARG A 1 278 ? -19.152 48.545 63.060 1.00 14.66 258 ARG A C 1
ATOM 1830 O O . ARG A 1 278 ? -20.066 48.365 62.250 1.00 16.46 258 ARG A O 1
ATOM 1838 N N . LEU A 1 279 ? -18.376 47.556 63.495 1.00 13.01 259 LEU A N 1
ATOM 1839 C CA . LEU A 1 279 ? -18.527 46.195 62.987 1.00 13.41 259 LEU A CA 1
ATOM 1840 C C . LEU A 1 279 ? -19.772 45.517 63.552 1.00 13.92 259 LEU A C 1
ATOM 1841 O O . LEU A 1 279 ? -20.322 44.602 62.934 1.00 16.25 259 LEU A O 1
ATOM 1846 N N . ALA A 1 280 ? -20.213 45.977 64.720 1.00 15.92 260 ALA A N 1
ATOM 1847 C CA . ALA A 1 280 ? -21.411 45.449 65.360 1.00 16.78 260 ALA A CA 1
ATOM 1848 C C . ALA A 1 280 ? -22.652 45.710 64.515 1.00 19.10 260 ALA A C 1
ATOM 1849 O O . ALA A 1 280 ? -23.601 44.923 64.540 1.00 22.14 260 ALA A O 1
ATOM 1851 N N . LYS A 1 281 ? -22.651 46.812 63.774 1.00 17.84 261 LYS A N 1
ATOM 1852 C CA . LYS A 1 281 ? -23.788 47.131 62.913 1.00 19.99 261 LYS A CA 1
ATOM 1853 C C . LYS A 1 281 ? -24.012 46.050 61.864 1.00 20.01 261 LYS A C 1
ATOM 1854 O O . LYS A 1 281 ? -25.117 45.899 61.345 1.00 23.80 261 LYS A O 1
ATOM 1860 N N . HIS A 1 282 ? -22.965 45.286 61.569 1.00 18.70 262 HIS A N 1
ATOM 1861 C CA . HIS A 1 282 ? -23.068 44.199 60.612 1.00 18.99 262 HIS A CA 1
ATOM 1862 C C . HIS A 1 282 ? -22.892 42.822 61.271 1.00 18.50 262 HIS A C 1
ATOM 1863 O O . HIS A 1 282 ? -22.542 41.848 60.609 1.00 20.61 262 HIS A O 1
ATOM 1870 N N . GLY A 1 283 ? -23.137 42.756 62.574 1.00 16.55 263 GLY A N 1
ATOM 1871 C CA . GLY A 1 283 ? -23.153 41.488 63.286 1.00 18.49 263 GLY A CA 1
ATOM 1872 C C . GLY A 1 283 ? -21.831 41.032 63.881 1.00 16.72 263 GLY A C 1
ATOM 1873 O O . GLY A 1 283 ? -21.746 39.938 64.429 1.00 20.31 263 GLY A O 1
ATOM 1874 N N . GLY A 1 284 ? -20.804 41.873 63.791 1.00 16.80 264 GLY A N 1
ATOM 1875 C CA . GLY A 1 284 ? -19.483 41.504 64.270 1.00 15.53 264 GLY A CA 1
ATOM 1876 C C . GLY A 1 284 ? -19.040 42.369 65.438 1.00 14.94 264 GLY A C 1
ATOM 1877 O O . GLY A 1 284 ? -19.859 42.796 66.252 1.00 16.95 264 GLY A O 1
ATOM 1878 N N . GLY A 1 285 ? -17.742 42.639 65.524 1.00 11.77 265 GLY A N 1
ATOM 1879 C CA . GLY A 1 285 ? -17.220 43.394 66.651 1.00 13.34 265 GLY A CA 1
ATOM 1880 C C . GLY A 1 285 ? -15.713 43.491 66.609 1.00 12.67 265 GLY A C 1
ATOM 1881 O O . GLY A 1 285 ? -15.076 42.949 65.703 1.00 11.37 265 GLY A O 1
ATOM 1882 N N . ALA A 1 286 ? -15.140 44.186 67.588 1.00 11.91 266 ALA A N 1
ATOM 1883 C CA . ALA A 1 286 ? -13.689 44.333 67.644 1.00 12.10 266 ALA A CA 1
ATOM 1884 C C . ALA A 1 286 ? -13.240 44.462 69.079 1.00 11.39 266 ALA A C 1
ATOM 1885 O O . ALA A 1 28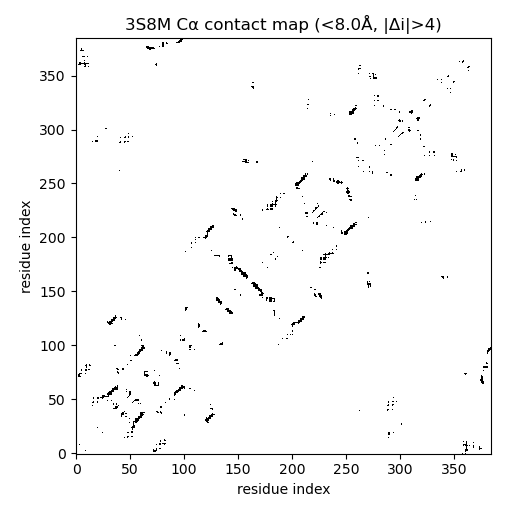6 ? -13.953 45.024 69.910 1.00 12.94 266 ALA A O 1
ATOM 1887 N N . ASN A 1 287 ? -12.049 43.947 69.360 1.00 10.06 267 ASN A N 1
ATOM 1888 C CA . ASN A 1 287 ? -11.476 44.037 70.692 1.00 10.44 267 ASN A CA 1
ATOM 1889 C C . ASN A 1 287 ? -9.976 44.135 70.633 1.00 9.76 267 ASN A C 1
ATOM 1890 O O . ASN A 1 287 ? -9.347 43.582 69.728 1.00 10.26 267 ASN A O 1
ATOM 1895 N N . VAL A 1 288 ? -9.413 44.805 71.630 1.00 8.18 268 VAL A N 1
ATOM 1896 C CA . VAL A 1 288 ? -8.025 44.595 71.996 1.00 8.00 268 VAL A CA 1
ATOM 1897 C C . VAL A 1 288 ? -7.951 43.309 72.827 1.00 9.25 268 VAL A C 1
ATOM 1898 O O . VAL A 1 288 ? -8.783 43.079 73.707 1.00 10.03 268 VAL A O 1
ATOM 1902 N N . ALA A 1 289 ? -6.971 42.466 72.521 1.00 7.98 269 ALA A N 1
ATOM 1903 C CA . ALA A 1 289 ? -6.640 41.329 73.378 1.00 9.00 269 ALA A CA 1
ATOM 1904 C C . ALA A 1 289 ? -5.304 41.602 74.048 1.00 8.49 269 ALA A C 1
ATOM 1905 O O . ALA A 1 289 ? -4.283 41.717 73.362 1.00 9.35 269 ALA A O 1
ATOM 1907 N N . VAL A 1 290 ? -5.310 41.732 75.375 1.00 7.83 270 VAL A N 1
ATOM 1908 C CA . VAL A 1 290 ? -4.071 41.932 76.130 1.00 7.72 270 VAL A CA 1
ATOM 1909 C C . VAL A 1 290 ? -3.438 40.570 76.420 1.00 8.85 270 VAL A C 1
ATOM 1910 O O . VAL A 1 290 ? -4.036 39.731 77.094 1.00 8.18 270 VAL A O 1
ATOM 1914 N N . LEU A 1 291 ? -2.239 40.347 75.895 1.00 7.54 271 LEU A N 1
ATOM 1915 C CA . LEU A 1 291 ? -1.582 39.052 76.020 1.00 6.95 271 LEU A CA 1
ATOM 1916 C C . LEU A 1 291 ? -0.510 39.045 77.111 1.00 8.80 271 LEU A C 1
ATOM 1917 O O . LEU A 1 291 ? -0.166 40.086 77.674 1.00 7.56 271 LEU A O 1
ATOM 1922 N N . LYS A 1 292 ? 0.007 37.857 77.411 1.00 8.36 272 LYS A N 1
ATOM 1923 C CA . LYS A 1 292 ? 0.977 37.683 78.481 1.00 7.95 272 LYS A CA 1
ATOM 1924 C C . LYS A 1 292 ? 2.393 38.052 78.046 1.00 8.20 272 LYS A C 1
ATOM 1925 O O . LYS A 1 292 ? 2.648 38.329 76.874 1.00 9.58 272 LYS A O 1
ATOM 1931 N N . SER A 1 293 ? 3.305 38.054 79.007 1.00 7.48 273 SER A N 1
ATOM 1932 C CA . SER A 1 293 ? 4.719 38.266 78.744 1.00 8.08 273 SER A CA 1
ATOM 1933 C C . SER A 1 293 ? 5.301 37.002 78.131 1.00 8.82 273 SER A C 1
ATOM 1934 O O . SER A 1 293 ? 5.231 35.929 78.728 1.00 9.92 273 SER A O 1
ATOM 1937 N N . VAL A 1 294 ? 5.873 37.121 76.938 1.00 8.59 274 VAL A N 1
ATOM 1938 C CA . VAL A 1 294 ? 6.624 36.023 76.343 1.00 7.82 274 VAL A CA 1
ATOM 1939 C C . VAL A 1 294 ? 7.904 36.576 75.755 1.00 8.64 274 VAL A C 1
ATOM 1940 O O . VAL A 1 294 ? 8.023 37.785 75.503 1.00 10.44 274 VAL A O 1
ATOM 1944 N N . VAL A 1 295 ? 8.865 35.694 75.523 1.00 9.03 275 VAL A N 1
ATOM 1945 C CA . VAL A 1 295 ? 10.105 36.116 74.889 1.00 8.12 275 VAL A CA 1
ATOM 1946 C C . VAL A 1 295 ? 9.839 36.598 73.467 1.00 11.85 275 VAL A C 1
ATOM 1947 O O . VAL A 1 295 ? 9.206 35.901 72.683 1.00 14.12 275 VAL A O 1
ATOM 1951 N N . THR A 1 296 ? 10.301 37.814 73.174 1.00 11.74 276 THR A N 1
ATOM 1952 C CA . THR A 1 296 ? 10.198 38.388 71.833 1.00 15.70 276 THR A CA 1
ATOM 1953 C C . THR A 1 296 ? 11.489 39.112 71.480 1.00 16.85 276 THR A C 1
ATOM 1954 O O . THR A 1 296 ? 12.237 39.533 72.363 1.00 17.86 276 THR A O 1
ATOM 1958 N N . GLN A 1 297 ? 11.734 39.307 70.188 1.00 16.80 277 GLN A N 1
ATOM 1959 C CA . GLN A 1 297 ? 12.891 40.101 69.778 1.00 14.39 277 GLN A CA 1
ATOM 1960 C C . GLN A 1 297 ? 12.848 41.531 70.313 1.00 16.09 277 GLN A C 1
ATOM 1961 O O . GLN A 1 297 ? 13.869 42.088 70.725 1.00 18.33 277 GLN A O 1
ATOM 1967 N N . ALA A 1 298 ? 11.670 42.134 70.301 1.00 13.40 278 ALA A N 1
ATOM 1968 C CA . ALA A 1 298 ? 11.561 43.554 70.637 1.00 14.66 278 ALA A CA 1
ATOM 1969 C C . ALA A 1 298 ? 11.942 43.850 72.088 1.00 18.11 278 ALA A C 1
ATOM 1970 O O . ALA A 1 298 ? 12.722 44.764 72.367 1.00 18.25 278 ALA A O 1
ATOM 1972 N N . SER A 1 299 ? 11.386 43.089 73.016 1.00 14.73 279 SER A N 1
ATOM 1973 C CA . SER A 1 299 ? 11.610 43.377 74.428 1.00 14.45 279 SER A CA 1
ATOM 1974 C C . SER A 1 299 ? 12.970 42.900 74.913 1.00 17.88 279 SER A C 1
ATOM 1975 O O . SER A 1 299 ? 13.412 43.276 75.989 1.00 17.11 279 SER A O 1
ATOM 1978 N N . ALA A 1 300 ? 13.631 42.075 74.111 1.00 16.72 280 ALA A N 1
ATOM 1979 C CA . ALA A 1 300 ? 14.957 41.587 74.444 1.00 17.70 280 ALA A CA 1
ATOM 1980 C C . ALA A 1 300 ? 15.946 42.738 74.500 1.00 19.02 280 ALA A C 1
ATOM 1981 O O . ALA A 1 300 ? 16.993 42.638 75.145 1.00 17.12 280 ALA A O 1
ATOM 1983 N N . ALA A 1 301 ? 15.600 43.832 73.824 1.00 17.42 281 ALA A N 1
ATOM 1984 C CA . ALA A 1 301 ? 16.459 45.004 73.728 1.00 21.70 281 ALA A CA 1
ATOM 1985 C C . ALA A 1 301 ? 16.303 45.925 74.930 1.00 17.42 281 ALA A C 1
ATOM 1986 O O . ALA A 1 301 ? 17.016 46.924 75.052 1.00 19.39 281 ALA A O 1
ATOM 1988 N N . ILE A 1 302 ? 15.354 45.604 75.802 1.00 17.66 282 ILE A N 1
ATOM 1989 C CA . ILE A 1 302 ? 15.037 46.456 76.943 1.00 17.10 282 ILE A CA 1
ATOM 1990 C C . ILE A 1 302 ? 15.447 45.711 78.200 1.00 16.05 282 ILE A C 1
ATOM 1991 O O . ILE A 1 302 ? 14.791 44.754 78.593 1.00 14.48 282 ILE A O 1
ATOM 1996 N N . PRO A 1 303 ? 16.548 46.144 78.832 1.00 13.94 283 PRO A N 1
ATOM 1997 C CA . PRO A 1 303 ? 17.220 45.279 79.803 1.00 14.06 283 PRO A CA 1
ATOM 1998 C C . PRO A 1 303 ? 16.358 44.777 80.960 1.00 12.17 283 PRO A C 1
ATOM 1999 O O . PRO A 1 303 ? 16.635 43.688 81.455 1.00 11.23 283 PRO A O 1
ATOM 2003 N N . VAL A 1 304 ? 15.335 45.515 81.375 1.00 10.86 284 VAL A N 1
ATOM 2004 C CA . VAL A 1 304 ? 14.524 45.056 82.506 1.00 9.78 284 VAL A CA 1
ATOM 2005 C C . VAL A 1 304 ? 13.696 43.834 82.122 1.00 9.74 284 VAL A C 1
ATOM 2006 O O . VAL A 1 304 ? 13.373 42.997 82.961 1.00 10.71 284 VAL A O 1
ATOM 2018 N N . PRO A 1 306 ? 14.226 41.052 80.016 1.00 9.82 286 PRO A N 1
ATOM 2019 C CA . PRO A 1 306 ? 14.731 39.685 80.186 1.00 9.22 286 PRO A CA 1
ATOM 2020 C C . PRO A 1 306 ? 14.704 39.254 81.654 1.00 11.25 286 PRO A C 1
ATOM 2021 O O . PRO A 1 306 ? 14.517 38.075 81.953 1.00 9.79 286 PRO A O 1
ATOM 2025 N N . LEU A 1 307 ? 14.877 40.201 82.565 1.00 10.02 287 LEU A N 1
ATOM 2026 C CA . LEU A 1 307 ? 14.877 39.857 83.992 1.00 8.32 287 LEU A CA 1
ATOM 2027 C C . LEU A 1 307 ? 13.483 39.454 84.467 1.00 9.41 287 LEU A C 1
ATOM 2028 O O . LEU A 1 307 ? 13.304 38.397 85.088 1.00 9.88 287 LEU A O 1
ATOM 2033 N N . TYR A 1 308 ? 12.492 40.297 84.185 1.00 10.57 288 TYR A N 1
ATOM 2034 C CA . TYR A 1 308 ? 11.133 39.971 8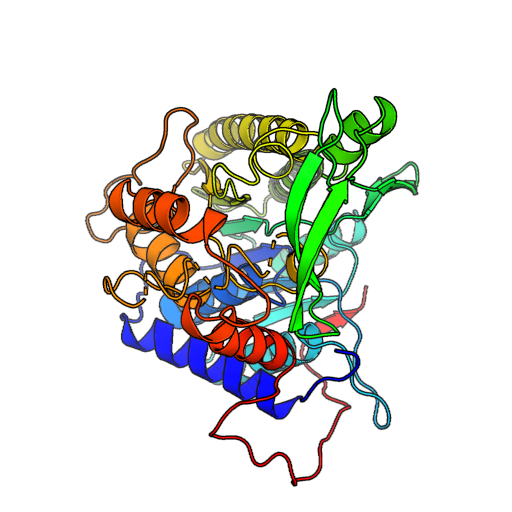4.583 1.00 9.43 288 TYR A CA 1
ATOM 2035 C C . TYR A 1 308 ? 10.639 38.695 83.895 1.00 8.93 288 TYR A C 1
ATOM 2036 O O . TYR A 1 308 ? 10.060 37.815 84.545 1.00 8.57 288 TYR A O 1
ATOM 2045 N N . ILE A 1 309 ? 10.857 38.584 82.588 1.00 9.29 289 ILE A N 1
ATOM 2046 C CA . ILE A 1 309 ? 10.396 37.397 81.863 1.00 9.07 289 ILE A CA 1
ATOM 2047 C C . ILE A 1 309 ? 11.016 36.134 82.456 1.00 10.17 289 ILE A C 1
ATOM 2048 O O . ILE A 1 309 ? 10.325 35.142 82.669 1.00 10.18 289 ILE A O 1
ATOM 2053 N N . SER A 1 310 ? 12.315 36.179 82.733 1.00 9.27 290 SER A N 1
ATOM 2054 C CA . SER A 1 310 ? 13.014 35.026 83.317 1.00 9.30 290 SER A CA 1
ATOM 2055 C C . SER A 1 310 ? 12.396 34.653 84.657 1.00 10.72 290 SER A C 1
ATOM 2056 O O . SER A 1 310 ? 12.189 33.472 84.967 1.00 9.62 290 SER A O 1
ATOM 2067 N N . VAL A 1 312 ? 9.296 35.435 85.895 1.00 8.50 292 VAL A N 1
ATOM 2068 C CA . VAL A 1 312 ? 7.908 35.007 85.840 1.00 9.10 292 VAL A CA 1
ATOM 2069 C C . VAL A 1 312 ? 7.737 33.652 85.150 1.00 9.08 292 VAL A C 1
ATOM 2070 O O . VAL A 1 312 ? 6.847 32.884 85.508 1.00 9.73 292 VAL A O 1
ATOM 2074 N N . TYR A 1 313 ? 8.601 33.352 84.178 1.00 9.42 293 TYR A N 1
ATOM 2075 C CA . TYR A 1 313 ? 8.621 32.021 83.577 1.00 7.81 293 TYR A CA 1
ATOM 2076 C C . TYR A 1 313 ? 8.846 30.962 84.655 1.00 9.02 293 TYR A C 1
ATOM 2077 O O . TYR A 1 313 ? 8.171 29.933 84.664 1.00 9.45 293 TYR A O 1
ATOM 2086 N N . LYS A 1 314 ? 9.805 31.196 85.551 1.00 9.43 294 LYS A N 1
ATOM 2087 C CA . LYS A 1 314 ? 10.123 30.182 86.557 1.00 9.81 294 LYS A CA 1
ATOM 2088 C C . LYS A 1 314 ? 8.925 29.997 87.482 1.00 10.68 294 LYS A C 1
ATOM 2089 O O . LYS A 1 314 ? 8.521 28.874 87.791 1.00 11.42 294 LYS A O 1
ATOM 2095 N N . ILE A 1 315 ? 8.341 31.110 87.903 1.00 9.30 295 ILE A N 1
ATOM 2096 C CA . ILE A 1 315 ? 7.224 31.063 88.847 1.00 9.11 295 ILE A CA 1
ATOM 2097 C C . ILE A 1 315 ? 5.998 30.386 88.240 1.00 9.81 295 ILE A C 1
ATOM 2098 O O . ILE A 1 315 ? 5.347 29.553 88.880 1.00 11.69 295 ILE A O 1
ATOM 2111 N N . LYS A 1 317 ? 5.852 28.296 85.601 1.00 8.91 297 LYS A N 1
ATOM 2112 C CA . LYS A 1 317 ? 6.112 26.892 85.300 1.00 9.96 297 LYS A CA 1
ATOM 2113 C C . LYS A 1 317 ? 5.890 26.049 86.557 1.00 9.95 297 LYS A C 1
ATOM 2114 O O . LYS A 1 317 ? 5.320 24.962 86.491 1.00 12.15 297 LYS A O 1
ATOM 2120 N N . GLU A 1 318 ? 6.317 26.562 87.706 1.00 10.86 298 GLU A N 1
ATOM 2121 C CA . GLU A 1 318 ? 6.139 25.814 88.949 1.00 12.05 298 GLU A CA 1
ATOM 2122 C C . GLU A 1 318 ? 4.656 25.652 89.288 1.00 13.33 298 GLU A C 1
ATOM 2123 O O . GLU A 1 318 ? 4.257 24.661 89.920 1.00 12.53 298 GLU A O 1
ATOM 2129 N N . LYS A 1 319 ? 3.843 26.625 88.874 1.00 10.72 299 LYS A N 1
ATOM 2130 C CA . LYS A 1 319 ? 2.416 26.631 89.198 1.00 9.43 299 LYS A CA 1
ATOM 2131 C C . LYS A 1 319 ? 1.542 26.025 88.100 1.00 8.07 299 LYS A C 1
ATOM 2132 O O . LYS A 1 319 ? 0.315 25.996 88.229 1.00 10.20 299 LYS A O 1
ATOM 2138 N N . GLY A 1 320 ? 2.179 25.541 87.029 1.00 8.82 300 GLY A N 1
ATOM 2139 C CA . GLY A 1 320 ? 1.482 24.918 85.912 1.00 8.69 300 GLY A CA 1
ATOM 2140 C C . GLY A 1 320 ? 0.795 25.904 84.986 1.00 8.77 300 GLY A C 1
ATOM 2141 O O . GLY A 1 320 ? -0.097 25.529 84.223 1.00 9.18 300 GLY A O 1
ATOM 2142 N N . LEU A 1 321 ? 1.199 27.170 85.061 1.00 8.52 301 LEU A N 1
ATOM 2143 C CA . LEU A 1 321 ? 0.477 28.238 84.370 1.00 8.60 301 LEU A CA 1
ATOM 2144 C C . LEU A 1 321 ? 1.260 28.822 83.204 1.00 8.28 301 LEU A C 1
ATOM 2145 O O . LEU A 1 321 ? 0.816 29.779 82.575 1.00 8.77 301 LEU A O 1
ATOM 2150 N N . HIS A 1 322 ? 2.423 28.257 82.917 1.00 7.88 302 HIS A N 1
ATOM 2151 C CA . HIS A 1 322 ? 3.258 28.791 81.847 1.00 8.13 302 HIS A CA 1
ATOM 2152 C C . HIS A 1 322 ? 2.617 28.553 80.486 1.00 8.67 302 HIS A C 1
ATOM 2153 O O . HIS A 1 322 ? 2.034 27.494 80.236 1.00 9.29 302 HIS A O 1
ATOM 2160 N N . GLU A 1 323 ? 2.729 29.552 79.610 1.00 9.10 303 GLU A N 1
ATOM 2161 C CA . GLU A 1 323 ? 2.268 29.434 78.229 1.00 9.73 303 GLU A CA 1
ATOM 2162 C C . GLU A 1 323 ? 3.221 30.153 77.305 1.00 9.35 303 GLU A C 1
ATOM 2163 O O . GLU A 1 323 ? 3.800 31.172 77.676 1.00 9.39 303 GLU A O 1
ATOM 2169 N N . GLY A 1 324 ? 3.355 29.634 76.087 1.00 8.94 304 GLY A N 1
ATOM 2170 C CA . GLY A 1 324 ? 4.088 30.337 75.045 1.00 10.75 304 GLY A CA 1
ATOM 2171 C C . GLY A 1 324 ? 3.102 30.951 74.075 1.00 10.59 304 GLY A C 1
ATOM 2172 O O . GLY A 1 324 ? 1.904 31.020 74.357 1.00 9.47 304 GLY A O 1
ATOM 2173 N N . THR A 1 325 ? 3.595 31.412 72.928 1.00 8.42 305 THR A N 1
ATOM 2174 C CA . THR A 1 325 ? 2.710 32.084 71.986 1.00 7.68 305 THR A CA 1
ATOM 2175 C C . THR A 1 325 ? 1.539 31.207 71.514 1.00 7.75 305 THR A C 1
ATOM 2176 O O . THR A 1 325 ? 0.400 31.683 71.427 1.00 9.23 305 THR A O 1
ATOM 2180 N N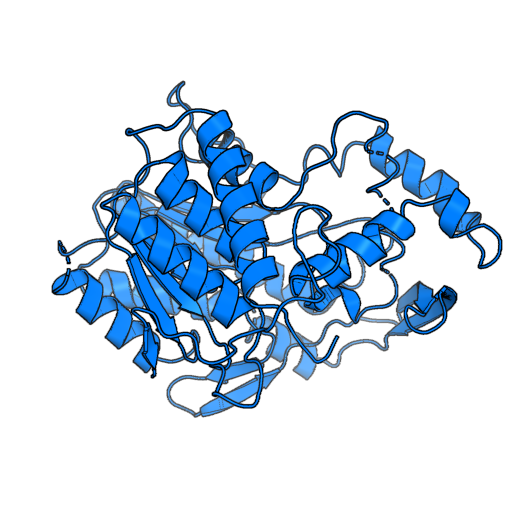 . ILE A 1 326 ? 1.788 29.938 71.203 1.00 8.43 306 ILE A N 1
ATOM 2181 C CA . ILE A 1 326 ? 0.711 29.123 70.645 1.00 9.33 306 ILE A CA 1
ATOM 2182 C C . ILE A 1 326 ? -0.356 28.793 71.700 1.00 8.42 306 ILE A C 1
ATOM 2183 O O . ILE A 1 326 ? -1.544 28.777 71.386 1.00 8.59 306 ILE A O 1
ATOM 2188 N N . GLU A 1 327 ? 0.053 28.569 72.950 1.00 8.91 307 GLU A N 1
ATOM 2189 C CA . GLU A 1 327 ? -0.937 28.367 74.010 1.00 9.17 307 GLU A CA 1
ATOM 2190 C C . GLU A 1 327 ? -1.805 29.609 74.213 1.00 8.97 307 GLU A C 1
ATOM 2191 O O . GLU A 1 327 ? -3.023 29.512 74.375 1.00 10.26 307 GLU A O 1
ATOM 2197 N N . GLN A 1 328 ? -1.175 30.780 74.195 1.00 8.01 308 GLN A N 1
ATOM 2198 C CA . GLN A 1 328 ? -1.913 32.030 74.294 1.00 7.76 308 GLN A CA 1
ATOM 2199 C C . GLN A 1 328 ? -2.953 32.158 73.187 1.00 7.68 308 GLN A C 1
ATOM 2200 O O . GLN A 1 328 ? -4.101 32.517 73.446 1.00 8.16 308 GLN A O 1
ATOM 2206 N N . LEU A 1 329 ? -2.563 31.868 71.949 1.00 8.71 309 LEU A N 1
ATOM 2207 C CA . LEU A 1 329 ? -3.492 32.084 70.846 1.00 7.85 309 LEU A CA 1
ATOM 2208 C C . LEU A 1 329 ? -4.588 31.025 70.809 1.00 8.80 309 LEU A C 1
ATOM 2209 O O . LEU A 1 329 ? -5.738 31.328 70.498 1.00 9.93 309 LEU A O 1
ATOM 2214 N N . ASP A 1 330 ? -4.237 29.787 71.131 1.00 8.06 310 ASP A N 1
ATOM 2215 C CA . ASP A 1 330 ? -5.254 28.748 71.245 1.00 9.92 310 ASP A CA 1
ATOM 2216 C C . ASP A 1 330 ? -6.286 29.128 72.314 1.00 11.27 310 ASP A C 1
ATOM 2217 O O . ASP A 1 330 ? -7.491 28.967 72.115 1.00 11.31 310 ASP A O 1
ATOM 2222 N N . ARG A 1 331 ? -5.821 29.653 73.443 1.00 9.87 311 ARG A N 1
ATOM 2223 C CA . ARG A 1 331 ? -6.755 30.041 74.498 1.00 11.22 311 ARG A CA 1
ATOM 2224 C C . ARG A 1 331 ? -7.593 31.259 74.086 1.00 11.11 311 ARG A C 1
ATOM 2225 O O . ARG A 1 331 ? -8.787 31.328 74.369 1.00 11.82 311 ARG A O 1
ATOM 2233 N N . LEU A 1 332 ? -6.983 32.215 73.390 1.00 9.19 312 LEU A N 1
ATOM 2234 C CA . LEU A 1 332 ? -7.754 33.345 72.870 1.00 11.18 312 LEU A CA 1
ATOM 2235 C C . LEU A 1 332 ? -8.858 32.872 71.924 1.00 11.22 312 LEU A C 1
ATOM 2236 O O . LEU A 1 332 ? -10.022 33.268 72.060 1.00 10.81 312 LEU A O 1
ATOM 2241 N N . PHE A 1 333 ? -8.499 32.028 70.966 1.00 10.33 313 PHE A N 1
ATOM 2242 C CA . PHE A 1 333 ? -9.468 31.584 69.974 1.00 9.90 313 PHE A CA 1
ATOM 2243 C C . PHE A 1 333 ? -10.550 30.711 70.603 1.00 12.53 313 PHE A C 1
ATOM 2244 O O . PHE A 1 333 ? -11.735 30.890 70.330 1.00 12.63 313 PHE A O 1
ATOM 2252 N N . ARG A 1 334 ? -10.137 29.765 71.442 1.00 11.52 314 ARG A N 1
ATOM 2253 C CA . ARG A 1 334 ? -11.050 28.734 71.913 1.00 12.38 314 ARG A CA 1
ATOM 2254 C C . ARG A 1 334 ? -11.846 29.149 73.140 1.00 17.40 314 ARG A C 1
ATOM 2255 O O . ARG A 1 334 ? -12.970 28.677 73.339 1.00 17.78 314 ARG A O 1
ATOM 2263 N N . GLU A 1 335 ? -11.267 30.019 73.967 1.00 12.42 315 GLU A N 1
ATOM 2264 C CA . GLU A 1 335 ? -11.900 30.396 75.231 1.00 12.81 315 GLU A CA 1
ATOM 2265 C C . GLU A 1 335 ? -12.391 31.840 75.262 1.00 15.09 315 GLU A C 1
ATOM 2266 O O . GLU A 1 335 ? -12.985 32.275 76.247 1.00 12.86 315 GLU A O 1
ATOM 2272 N N . ARG A 1 336 ? -12.154 32.585 74.191 1.00 11.30 316 ARG A N 1
ATOM 2273 C CA . ARG A 1 336 ? -12.715 33.925 74.106 1.00 12.46 316 ARG A CA 1
ATOM 2274 C C . ARG A 1 336 ? -13.518 34.121 72.824 1.00 13.90 316 ARG A C 1
ATOM 2275 O O . ARG A 1 336 ? -14.731 34.342 72.866 1.00 15.97 316 ARG A O 1
ATOM 2283 N N . LEU A 1 337 ? -12.845 34.044 71.681 1.00 10.86 317 LEU A N 1
ATOM 2284 C CA . LEU A 1 337 ? -13.463 34.437 70.421 1.00 12.89 317 LEU A CA 1
ATOM 2285 C C . LEU A 1 337 ? -14.488 33.440 69.880 1.00 14.43 317 LEU A C 1
ATOM 2286 O O . LEU A 1 337 ? -15.525 33.844 69.345 1.00 16.84 317 LEU A O 1
ATOM 2291 N N . TYR A 1 338 ? -14.188 32.151 70.000 1.00 12.79 318 TYR A N 1
ATOM 2292 C CA . TYR A 1 338 ? -15.017 31.123 69.373 1.00 15.42 318 TYR A CA 1
ATOM 2293 C C . TYR A 1 338 ? -15.333 30.018 70.368 1.00 18.07 318 TYR A C 1
ATOM 2294 O O . TYR A 1 338 ? -14.997 28.850 70.151 1.00 18.39 318 TYR A O 1
ATOM 2303 N N . ARG A 1 339 ? -15.976 30.406 71.466 1.00 15.52 319 ARG A N 1
ATOM 2304 C CA . ARG A 1 339 ? -16.307 29.472 72.537 1.00 15.34 319 ARG A CA 1
ATOM 2305 C C . ARG A 1 339 ? -17.350 28.472 72.069 1.00 21.80 319 ARG A C 1
ATOM 2306 O O . ARG A 1 339 ? -18.369 28.853 71.487 1.00 22.91 319 ARG A O 1
ATOM 2314 N N . GLN A 1 340 ? -17.093 27.195 72.335 1.00 21.72 320 GLN A N 1
ATOM 2315 C CA . GLN A 1 340 ? -18.016 26.134 71.944 1.00 21.45 320 GLN A CA 1
ATOM 2316 C C . GLN A 1 340 ? -19.368 26.278 72.640 1.00 27.19 320 GLN A C 1
ATOM 2317 O O . GLN A 1 340 ? -20.406 25.954 72.058 1.00 29.26 320 GLN A O 1
ATOM 2323 N N . ASP A 1 341 ? -19.363 26.766 73.877 1.00 23.52 321 ASP A N 1
ATOM 2324 C CA . ASP A 1 341 ? -20.616 26.978 74.598 1.00 25.91 321 ASP A CA 1
ATOM 2325 C C . ASP A 1 341 ? -21.367 28.196 74.060 1.00 31.96 321 ASP A C 1
ATOM 2326 O O . ASP A 1 341 ? -22.379 28.612 74.625 1.00 34.53 321 ASP A O 1
ATOM 2331 N N . GLY A 1 342 ? -20.852 28.758 72.968 1.00 29.67 322 GLY A N 1
ATOM 2332 C CA . GLY A 1 342 ? -21.517 29.828 72.243 1.00 29.41 322 GLY A CA 1
ATOM 2333 C C . GLY A 1 342 ? -21.671 31.144 72.982 1.00 34.21 322 GLY A C 1
ATOM 2334 O O . GLY A 1 342 ? -22.317 32.065 72.482 1.00 36.21 322 GLY A O 1
ATOM 2335 N N . GLN A 1 343 ? -21.077 31.243 74.166 1.00 31.64 323 GLN A N 1
ATOM 2336 C CA . GLN A 1 343 ? -21.186 32.453 74.974 1.00 31.39 323 GLN A CA 1
ATOM 2337 C C . GLN A 1 343 ? -20.188 33.527 74.546 1.00 32.69 323 GLN A C 1
ATOM 2338 O O . GLN A 1 343 ? -19.124 33.218 74.003 1.00 28.12 323 GLN A O 1
ATOM 2344 N N . PRO A 1 344 ? -20.537 34.802 74.780 1.00 30.08 324 PRO A N 1
ATOM 2345 C CA . PRO A 1 344 ? -19.619 35.908 74.488 1.00 30.53 324 PRO A CA 1
ATOM 2346 C C . PRO A 1 344 ? -18.384 35.863 75.384 1.00 29.79 324 PRO A C 1
ATOM 2347 O O . PRO A 1 344 ? -18.459 35.447 76.544 1.00 30.10 324 PRO A O 1
ATOM 2351 N N . ALA A 1 345 ? -17.251 36.293 74.840 1.00 27.13 325 ALA A N 1
ATOM 2352 C CA . ALA A 1 345 ? -16.008 36.327 75.599 1.00 20.70 325 ALA A CA 1
ATOM 2353 C C . ALA A 1 345 ? -16.127 37.262 76.799 1.00 25.51 325 ALA A C 1
ATOM 2354 O O . ALA A 1 345 ? -16.751 38.323 76.706 1.00 25.52 325 ALA A O 1
ATOM 2356 N N . GLU A 1 346 ? -15.531 36.861 77.920 1.00 24.76 326 GLU A N 1
ATOM 2357 C CA . GLU A 1 346 ? -15.388 37.732 79.084 1.00 21.68 326 GLU A CA 1
ATOM 2358 C C . GLU A 1 346 ? -14.391 38.857 78.796 1.00 21.45 326 GLU A C 1
ATOM 2359 O O . GLU A 1 346 ? -13.407 38.647 78.086 1.00 18.71 326 GLU A O 1
ATOM 2365 N N . VAL A 1 347 ? -14.646 40.040 79.355 1.00 21.96 327 VAL A N 1
ATOM 2366 C CA . VAL A 1 347 ? -13.830 41.229 79.078 1.00 19.48 327 VAL A CA 1
ATOM 2367 C C . VAL A 1 347 ? -13.601 42.079 80.322 1.00 20.05 327 VAL A C 1
ATOM 2368 O O . VAL A 1 347 ? -14.331 41.969 81.312 1.00 21.54 327 VAL A O 1
ATOM 2372 N N . ASP A 1 348 ? -12.589 42.941 80.274 1.00 15.18 328 ASP A N 1
ATOM 2373 C CA . ASP A 1 348 ? -12.333 43.852 81.378 1.00 16.48 328 ASP A CA 1
ATOM 2374 C C . ASP A 1 348 ? -13.160 45.142 81.241 1.00 16.94 328 ASP A C 1
ATOM 2375 O O . ASP A 1 348 ? -14.048 45.230 80.382 1.00 17.83 328 ASP A O 1
ATOM 2380 N N . GLU A 1 349 ? -12.876 46.125 82.088 1.00 18.74 329 GLU A N 1
ATOM 2381 C CA . GLU A 1 349 ? -13.701 47.330 82.150 1.00 22.25 329 GLU A CA 1
ATOM 2382 C C . GLU A 1 349 ? -13.612 48.174 80.882 1.00 25.76 329 GLU A C 1
ATOM 2383 O O . GLU A 1 349 ? -14.428 49.073 80.660 1.00 26.51 329 GLU A O 1
ATOM 2389 N N . GLN A 1 350 ? -12.619 47.879 80.053 1.00 16.66 330 GLN A N 1
ATOM 2390 C CA . GLN A 1 350 ? -12.435 48.606 78.809 1.00 17.00 330 GLN A CA 1
ATOM 2391 C C . GLN A 1 350 ? -12.735 47.713 77.614 1.00 15.42 330 GLN A C 1
ATOM 2392 O O . GLN A 1 350 ? -12.301 47.986 76.492 1.00 15.49 330 GLN A O 1
ATOM 2398 N N . ASN A 1 351 ? -13.495 46.655 77.866 1.00 15.67 331 ASN A N 1
ATOM 2399 C CA . ASN A 1 351 ? -13.931 45.737 76.823 1.00 12.96 331 ASN A CA 1
ATOM 2400 C C . ASN A 1 351 ? -12.763 45.028 76.154 1.00 10.80 331 ASN A C 1
ATOM 2401 O O . ASN A 1 351 ? -12.856 44.647 74.993 1.00 13.90 331 ASN A O 1
ATOM 2406 N N . ARG A 1 352 ? -11.669 44.853 76.894 1.00 13.80 332 ARG A N 1
ATOM 2407 C CA . ARG A 1 352 ? -10.526 44.105 76.377 1.00 10.79 332 ARG A CA 1
ATOM 2408 C C . ARG A 1 352 ? -10.595 42.629 76.762 1.00 12.90 332 ARG A C 1
ATOM 2409 O O . ARG A 1 352 ? -11.030 42.277 77.860 1.00 14.03 332 ARG A O 1
ATOM 2417 N N . LEU A 1 353 ? -10.155 41.767 75.856 1.00 9.43 333 LEU A N 1
ATOM 2418 C CA . LEU A 1 353 ? -9.988 40.353 76.185 1.00 8.99 333 LEU A CA 1
ATOM 2419 C C . LEU A 1 353 ? -8.660 40.227 76.929 1.00 12.74 333 LEU A C 1
ATOM 2420 O O . LEU A 1 353 ? -7.678 40.880 76.565 1.00 10.72 333 LEU A O 1
ATOM 2425 N N . ARG A 1 354 ? -8.623 39.420 77.985 1.00 9.32 334 ARG A N 1
ATOM 2426 C CA . ARG A 1 354 ? -7.417 39.326 78.801 1.00 10.16 334 ARG A CA 1
ATOM 2427 C C . ARG A 1 354 ? -6.880 37.907 78.830 1.00 10.91 334 ARG A C 1
ATOM 2428 O O . ARG A 1 354 ? -7.529 36.997 79.356 1.00 11.06 334 ARG A O 1
ATOM 2436 N N . LEU A 1 355 ? -5.707 37.711 78.232 1.00 8.61 335 LEU A N 1
ATOM 2437 C CA . LEU A 1 355 ? -5.034 36.414 78.307 1.00 7.67 335 LEU A CA 1
ATOM 2438 C C . LEU A 1 355 ? -3.827 36.477 79.239 1.00 8.72 335 LEU A C 1
ATOM 2439 O O . LEU A 1 355 ? -3.101 35.485 79.399 1.00 9.30 335 LEU A O 1
ATOM 2444 N N . ASP A 1 356 ? -3.626 37.643 79.856 1.00 8.07 336 ASP A N 1
ATOM 2445 C CA . ASP A 1 356 ? -2.625 37.807 80.905 1.00 7.90 336 ASP A CA 1
ATOM 2446 C C . ASP A 1 356 ? -3.256 37.543 82.277 1.00 8.88 336 ASP A C 1
ATOM 2447 O O . ASP A 1 356 ? -2.685 37.888 83.320 1.00 9.00 336 ASP A O 1
ATOM 2452 N N . ASP A 1 357 ? -4.422 36.904 82.256 1.00 8.82 337 ASP A N 1
ATOM 2453 C CA . ASP A 1 357 ? -5.173 36.613 83.473 1.00 10.56 337 ASP A CA 1
ATOM 2454 C C . ASP A 1 357 ? -4.418 35.717 84.446 1.00 9.88 337 ASP A C 1
ATOM 2455 O O . ASP A 1 357 ? -4.424 35.969 85.653 1.00 12.71 337 ASP A O 1
ATOM 2460 N N . TRP A 1 358 ? -3.762 34.677 83.941 1.00 8.71 338 TRP A N 1
ATOM 2461 C CA . TRP A 1 358 ? -2.997 33.814 84.828 1.00 8.63 338 TRP A CA 1
ATOM 2462 C C . TRP A 1 358 ? -1.734 34.510 85.310 1.00 10.19 338 TRP A C 1
ATOM 2463 O O . TRP A 1 358 ? -1.353 34.385 86.468 1.00 9.90 338 TRP A O 1
ATOM 2474 N N . GLU A 1 359 ? -1.080 35.245 84.421 1.00 7.24 339 GLU A N 1
ATOM 2475 C CA . GLU A 1 359 ? 0.142 35.949 84.797 1.00 8.48 339 GLU A CA 1
ATOM 2476 C C . GLU A 1 359 ? -0.095 36.969 85.893 1.00 10.22 339 GLU A C 1
ATOM 2477 O O . GLU A 1 359 ? 0.725 37.112 86.794 1.00 9.31 339 GLU A O 1
ATOM 2483 N N . LEU A 1 360 ? -1.208 37.685 85.811 1.00 8.32 340 LEU A N 1
ATOM 2484 C CA . LEU A 1 360 ? -1.441 38.795 86.735 1.00 9.62 340 LEU A CA 1
ATOM 2485 C C . LEU A 1 360 ? -2.153 38.378 88.025 1.00 9.94 340 LEU A C 1
ATOM 2486 O O . LEU A 1 360 ? -2.571 39.229 88.821 1.00 12.44 340 LEU A O 1
ATOM 2491 N N . ARG A 1 361 ? -2.281 37.071 88.244 1.00 9.88 341 ARG A N 1
ATOM 2492 C CA . ARG A 1 361 ? -2.774 36.584 89.529 1.00 9.42 341 ARG A CA 1
ATOM 2493 C C . ARG A 1 361 ? -1.918 37.137 90.661 1.00 9.63 341 ARG A C 1
ATOM 2494 O O . ARG A 1 361 ? -0.700 37.270 90.526 1.00 10.48 341 ARG A O 1
ATOM 2502 N N . ASP A 1 362 ? -2.553 37.429 91.793 1.00 10.65 342 ASP A N 1
ATOM 2503 C CA . ASP A 1 362 ? -1.811 37.888 92.955 1.00 11.95 342 ASP A CA 1
ATOM 2504 C C . ASP A 1 362 ? -0.690 36.923 93.329 1.00 11.50 342 ASP A C 1
ATOM 2505 O O . ASP A 1 362 ? 0.392 37.351 93.710 1.00 12.29 342 ASP A O 1
ATOM 2510 N N . ASP A 1 363 ? -0.921 35.619 93.229 1.00 10.06 343 ASP A N 1
ATOM 2511 C CA . ASP A 1 363 ? 0.124 34.727 93.709 1.00 10.96 343 ASP A CA 1
ATOM 2512 C C . ASP A 1 363 ? 1.377 34.788 92.849 1.00 12.68 343 ASP A C 1
ATOM 2513 O O . ASP A 1 363 ? 2.498 34.766 93.362 1.00 15.15 343 ASP A O 1
ATOM 2518 N N . VAL A 1 364 ? 1.185 34.911 91.541 1.00 10.13 344 VAL A N 1
ATOM 2519 C CA . VAL A 1 364 ? 2.316 34.987 90.632 1.00 11.34 344 VAL A CA 1
ATOM 2520 C C . VAL A 1 364 ? 3.050 36.307 90.835 1.00 10.91 344 VAL A C 1
ATOM 2521 O O . VAL A 1 364 ? 4.271 36.351 90.944 1.00 11.75 344 VAL A O 1
ATOM 2525 N N . GLN A 1 365 ? 2.294 37.390 90.908 1.00 10.58 345 GLN A N 1
ATOM 2526 C CA . GLN A 1 365 ? 2.901 38.707 90.988 1.00 11.60 345 GLN A CA 1
ATOM 2527 C C . GLN A 1 365 ? 3.543 38.958 92.350 1.00 12.42 345 GLN A C 1
ATOM 2528 O O . GLN A 1 365 ? 4.609 39.568 92.433 1.00 13.89 345 GLN A O 1
ATOM 2534 N N . ASP A 1 366 ? 2.915 38.457 93.407 1.00 13.25 346 ASP A N 1
ATOM 2535 C CA . ASP A 1 366 ? 3.521 38.540 94.738 1.00 13.72 346 ASP A CA 1
ATOM 2536 C C . ASP A 1 366 ? 4.840 37.768 94.820 1.00 14.26 346 ASP A C 1
ATOM 2537 O O . ASP A 1 366 ? 5.785 38.202 95.495 1.00 16.52 346 ASP A O 1
ATOM 2542 N N . ALA A 1 367 ? 4.909 36.618 94.152 1.00 12.51 347 ALA A N 1
ATOM 2543 C CA . ALA A 1 367 ? 6.138 35.842 94.141 1.00 12.11 347 ALA A CA 1
ATOM 2544 C C . ALA A 1 367 ? 7.242 36.633 93.443 1.00 15.48 347 ALA A C 1
ATOM 2545 O O . ALA A 1 367 ? 8.398 36.604 93.858 1.00 14.85 347 ALA A O 1
ATOM 2547 N N . CYS A 1 368 ? 6.876 37.351 92.385 1.00 13.35 348 CYS A N 1
ATOM 2548 C CA . CYS A 1 368 ? 7.827 38.223 91.699 1.00 16.65 348 CYS A CA 1
ATOM 2549 C C . CYS A 1 368 ? 8.314 39.325 92.627 1.00 17.33 348 CYS A C 1
ATOM 2550 O O . CYS A 1 368 ? 9.508 39.603 92.703 1.00 17.97 348 CYS A O 1
ATOM 2553 N N . LYS A 1 369 ? 7.380 39.946 93.339 1.00 17.23 349 LYS A N 1
ATOM 2554 C CA . LYS A 1 369 ? 7.720 41.023 94.263 1.00 19.47 349 LYS A CA 1
ATOM 2555 C C . LYS A 1 369 ? 8.727 40.574 95.329 1.00 19.97 349 LYS A C 1
ATOM 2556 O O . LYS A 1 369 ? 9.623 41.336 95.710 1.00 22.79 349 LYS A O 1
ATOM 2562 N N . ALA A 1 370 ? 8.592 39.333 95.789 1.00 19.73 350 ALA A N 1
ATOM 2563 C CA . ALA A 1 370 ? 9.472 38.779 96.818 1.00 17.99 350 ALA A CA 1
ATOM 2564 C C . ALA A 1 370 ? 10.893 38.529 96.310 1.00 23.68 350 ALA A C 1
ATOM 2565 O O . ALA A 1 370 ? 11.869 38.718 97.043 1.00 22.20 350 ALA A O 1
ATOM 2567 N N . LEU A 1 371 ? 11.011 38.096 95.059 1.00 16.59 351 LEU A N 1
ATOM 2568 C CA . LEU A 1 371 ? 12.311 37.736 94.504 1.00 16.68 351 LEU A CA 1
ATOM 2569 C C . LEU A 1 371 ? 13.071 38.922 93.934 1.00 15.75 351 LEU A C 1
ATOM 2570 O O . LEU A 1 371 ? 14.302 38.929 93.922 1.00 15.15 351 LEU A O 1
ATOM 2575 N N . TRP A 1 372 ? 12.340 39.912 93.434 1.00 16.17 352 TRP A N 1
ATOM 2576 C CA . TRP A 1 372 ? 12.961 41.018 92.708 1.00 15.85 352 TRP A CA 1
ATOM 2577 C C . TRP A 1 372 ? 14.161 41.658 93.433 1.00 14.61 352 TRP A C 1
ATOM 2578 O O . TRP A 1 372 ? 15.211 41.841 92.830 1.00 16.68 352 TRP A O 1
ATOM 2589 N N . PRO A 1 373 ? 14.010 41.988 94.728 1.00 16.03 353 PRO A N 1
ATOM 2590 C CA . PRO A 1 373 ? 15.128 42.604 95.461 1.00 15.51 353 PRO A CA 1
ATOM 2591 C C . PRO A 1 373 ? 16.321 41.679 95.705 1.00 16.01 353 PRO A C 1
ATOM 2592 O O . PRO A 1 373 ? 17.402 42.170 96.052 1.00 18.34 353 PRO A O 1
ATOM 2596 N N . GLN A 1 374 ? 16.136 40.370 95.539 1.00 14.83 354 GLN A N 1
ATOM 2597 C CA . GLN A 1 374 ? 17.171 39.390 95.867 1.00 14.89 354 GLN A CA 1
ATOM 2598 C C . GLN A 1 374 ? 18.156 39.140 94.741 1.00 13.13 354 GLN A C 1
ATOM 2599 O O . GLN A 1 374 ? 19.222 38.569 94.960 1.00 13.29 354 GLN A O 1
ATOM 2605 N N . VAL A 1 375 ? 17.794 39.519 93.520 1.00 12.50 355 VAL A N 1
ATOM 2606 C CA . VAL A 1 375 ? 18.548 39.029 92.378 1.00 14.07 355 VAL A CA 1
ATOM 2607 C C . VAL A 1 375 ? 19.905 39.708 92.227 1.00 13.19 355 VAL A C 1
ATOM 2608 O O . VAL A 1 375 ? 20.036 40.924 92.409 1.00 17.10 355 VAL A O 1
ATOM 2612 N N . THR A 1 376 ? 20.908 38.891 91.920 1.00 15.58 356 THR A N 1
ATOM 2613 C CA . THR A 1 376 ? 22.275 39.338 91.712 1.00 15.73 356 THR A CA 1
ATOM 2614 C C . THR A 1 376 ? 22.871 38.553 90.555 1.00 16.42 356 THR A C 1
ATOM 2615 O O . THR A 1 376 ? 22.318 37.533 90.129 1.00 15.01 356 THR A O 1
ATOM 2619 N N . THR A 1 377 ? 24.006 39.016 90.047 1.00 14.76 357 THR A N 1
ATOM 2620 C CA . THR A 1 377 ? 24.731 38.258 89.047 1.00 15.97 357 THR A CA 1
ATOM 2621 C C . THR A 1 377 ? 24.976 36.837 89.550 1.00 18.34 357 THR A C 1
ATOM 2622 O O . THR A 1 377 ? 24.777 35.871 88.823 1.00 18.08 357 THR A O 1
ATOM 2626 N N . GLU A 1 378 ? 25.366 36.707 90.815 1.00 18.77 358 GLU A N 1
ATOM 2627 C CA . GLU A 1 378 ? 25.736 35.402 91.353 1.00 19.25 358 GLU A CA 1
ATOM 2628 C C . GLU A 1 378 ? 24.568 34.416 91.447 1.00 20.97 358 GLU A C 1
ATOM 2629 O O . GLU A 1 378 ? 24.778 33.200 91.415 1.00 23.50 358 GLU A O 1
ATOM 2635 N N . ASN A 1 379 ? 23.343 34.918 91.582 1.00 15.82 359 ASN A N 1
ATOM 2636 C CA . ASN A 1 379 ? 22.209 34.003 91.740 1.00 15.03 359 ASN A CA 1
ATOM 2637 C C . ASN A 1 379 ? 21.175 34.070 90.620 1.00 16.15 359 ASN A C 1
ATOM 2638 O O . ASN A 1 379 ? 20.138 33.411 90.689 1.00 16.59 359 ASN A O 1
ATOM 2643 N N . LEU A 1 380 ? 21.472 34.857 89.592 1.00 15.86 360 LEU A N 1
ATOM 2644 C CA . LEU A 1 380 ? 20.551 35.042 88.471 1.00 14.85 360 LEU A CA 1
ATOM 2645 C C . LEU A 1 380 ? 19.983 33.733 87.921 1.00 16.19 360 LEU A C 1
ATOM 2646 O O . LEU A 1 380 ? 18.770 33.598 87.759 1.00 16.10 360 LEU A O 1
ATOM 2651 N N . PHE A 1 381 ? 20.853 32.774 87.618 1.00 15.57 361 PHE A N 1
ATOM 2652 C CA . PHE A 1 381 ? 20.387 31.527 87.013 1.00 13.67 361 PHE A CA 1
ATOM 2653 C C . PHE A 1 381 ? 19.600 30.663 87.996 1.00 15.03 361 PHE A C 1
ATOM 2654 O O . PHE A 1 381 ? 18.767 29.854 87.585 1.00 14.26 361 PHE A O 1
ATOM 2662 N N . GLU A 1 382 ? 19.867 30.838 89.292 1.00 16.18 362 GLU A N 1
ATOM 2663 C CA . GLU A 1 382 ? 19.227 30.033 90.329 1.00 16.67 362 GLU A CA 1
ATOM 2664 C C . GLU A 1 382 ? 17.903 30.608 90.821 1.00 16.07 362 GLU A C 1
ATOM 2665 O O . GLU A 1 382 ? 17.048 29.876 91.328 1.00 19.55 362 GLU A O 1
ATOM 2671 N N . LEU A 1 383 ? 17.729 31.918 90.682 1.00 14.05 363 LEU A N 1
ATOM 2672 C CA . LEU A 1 383 ? 16.506 32.571 91.142 1.00 15.22 363 LEU A CA 1
ATOM 2673 C C . LEU A 1 383 ? 15.468 32.785 90.046 1.00 14.71 363 LEU A C 1
ATOM 2674 O O . LEU A 1 383 ? 14.313 33.108 90.336 1.00 15.66 363 LEU A O 1
ATOM 2679 N N . THR A 1 384 ? 15.878 32.612 88.790 1.00 13.00 364 THR A N 1
ATOM 2680 C CA . THR A 1 384 ? 14.992 32.853 87.653 1.00 11.93 364 THR A CA 1
ATOM 2681 C C . THR A 1 384 ? 15.206 31.762 86.605 1.00 13.07 364 THR A C 1
ATOM 2682 O O . THR A 1 384 ? 16.144 30.973 86.707 1.00 14.22 364 THR A O 1
ATOM 2686 N N . ASP A 1 385 ? 14.330 31.717 85.602 1.00 11.23 365 ASP A N 1
ATOM 2687 C CA . ASP A 1 385 ? 14.501 30.810 84.477 1.00 9.85 365 ASP A CA 1
ATOM 2688 C C . ASP A 1 385 ? 15.264 31.531 83.367 1.00 11.27 365 ASP A C 1
ATOM 2689 O O . ASP A 1 385 ? 14.835 31.554 82.211 1.00 11.58 365 ASP A O 1
ATOM 2694 N N . TYR A 1 386 ? 16.397 32.127 83.722 1.00 10.07 366 TYR A N 1
ATOM 2695 C CA . TYR A 1 386 ? 17.211 32.836 82.747 1.00 9.48 366 TYR A CA 1
ATOM 2696 C C . TYR A 1 386 ? 17.786 31.872 81.710 1.00 11.28 366 TYR A C 1
ATOM 2697 O O . TYR A 1 386 ? 17.984 32.250 80.553 1.00 11.36 366 TYR A O 1
ATOM 2706 N N . ALA A 1 387 ? 18.046 30.629 82.105 1.00 10.74 367 ALA A N 1
ATOM 2707 C CA . ALA A 1 387 ? 18.431 29.637 81.109 1.00 12.58 367 ALA A CA 1
ATOM 2708 C C . ALA A 1 387 ? 17.316 29.467 80.077 1.00 10.28 367 ALA A C 1
ATOM 2709 O O . ALA A 1 387 ? 17.578 29.382 78.878 1.00 11.59 367 ALA A O 1
ATOM 2711 N N . GLY A 1 388 ? 16.075 29.420 80.547 1.00 12.12 368 GLY A N 1
ATOM 2712 C CA . GLY A 1 388 ? 14.923 29.315 79.672 1.00 11.94 368 GLY A CA 1
ATOM 2713 C C . GLY A 1 388 ? 14.814 30.516 78.759 1.00 14.12 368 GLY A C 1
ATOM 2714 O O . GLY A 1 388 ? 14.558 30.375 77.562 1.00 11.13 368 GLY A O 1
ATOM 2715 N N . TYR A 1 389 ? 15.007 31.707 79.325 1.00 10.51 369 TYR A N 1
ATOM 2716 C CA . TYR A 1 389 ? 14.973 32.926 78.530 1.00 10.23 369 TYR A CA 1
ATOM 2717 C C . TYR A 1 389 ? 15.971 32.838 77.382 1.00 11.99 369 TYR A C 1
ATOM 2718 O O . TYR A 1 389 ? 15.621 33.095 76.231 1.00 11.43 369 TYR A O 1
ATOM 2727 N N . LYS A 1 390 ? 17.213 32.477 77.698 1.00 10.80 370 LYS A N 1
ATOM 2728 C CA . LYS A 1 390 ? 18.256 32.419 76.675 1.00 9.99 370 LYS A CA 1
ATOM 2729 C C . LYS A 1 390 ? 17.906 31.396 75.610 1.00 11.31 370 LYS A C 1
ATOM 2730 O O . LYS A 1 390 ? 18.115 31.640 74.418 1.00 12.57 370 LYS A O 1
ATOM 2736 N N . HIS A 1 391 ? 17.362 30.259 76.031 1.00 10.34 371 HIS A N 1
ATOM 2737 C CA . HIS A 1 391 ? 16.971 29.229 75.073 1.00 10.58 371 HIS A CA 1
ATOM 2738 C C . HIS A 1 391 ? 15.838 29.714 74.179 1.00 10.17 371 HIS A C 1
ATOM 2739 O O . HIS A 1 391 ? 15.868 29.525 72.957 1.00 11.85 371 HIS A O 1
ATOM 2746 N N . GLU A 1 392 ? 14.840 30.351 74.779 1.00 10.83 372 GLU A N 1
ATOM 2747 C CA . GLU A 1 392 ? 13.697 30.823 74.002 1.00 9.88 372 GLU A CA 1
ATOM 2748 C C . GLU A 1 392 ? 14.092 31.941 73.052 1.00 10.97 372 GLU A C 1
ATOM 2749 O O . GLU A 1 392 ? 13.538 32.052 71.956 1.00 10.12 372 GLU A O 1
ATOM 2755 N N . PHE A 1 393 ? 15.046 32.772 73.468 1.00 9.19 373 PHE A N 1
ATOM 2756 C CA . PHE A 1 393 ? 15.525 33.822 72.583 1.00 9.67 373 PHE A CA 1
ATOM 2757 C C . PHE A 1 393 ? 16.203 33.231 71.344 1.00 10.56 373 PHE A C 1
ATOM 2758 O O . PHE A 1 393 ? 15.897 33.624 70.218 1.00 10.93 373 PHE A O 1
ATOM 2766 N N . LEU A 1 394 ? 17.112 32.281 71.543 1.00 9.76 374 LEU A N 1
ATOM 2767 C CA . LEU A 1 394 ? 17.801 31.688 70.392 1.00 10.62 374 LEU A CA 1
ATOM 2768 C C . LEU A 1 394 ? 16.817 30.927 69.520 1.00 12.20 374 LEU A C 1
ATOM 2769 O O . LEU A 1 394 ? 16.960 30.881 68.289 1.00 12.62 374 LEU A O 1
ATOM 2774 N N . LYS A 1 395 ? 15.803 30.355 70.155 1.00 10.06 375 LYS A N 1
ATOM 2775 C CA . LYS A 1 395 ? 14.794 29.589 69.436 1.00 11.26 375 LYS A CA 1
ATOM 2776 C C . LYS A 1 395 ? 14.052 30.466 68.420 1.00 10.51 375 LYS A C 1
ATOM 2777 O O . LYS A 1 395 ? 13.654 29.996 67.360 1.00 11.44 375 LYS A O 1
ATOM 2783 N N . LEU A 1 396 ? 13.867 31.744 68.733 1.00 10.00 376 LEU A N 1
ATOM 2784 C CA . LEU A 1 396 ? 13.178 32.640 67.797 1.00 8.34 376 LEU A CA 1
ATOM 2785 C C . LEU A 1 396 ? 13.813 32.595 66.412 1.00 10.70 376 LEU A C 1
ATOM 2786 O O . LEU A 1 396 ? 13.137 32.764 65.390 1.00 11.08 376 LEU A O 1
ATOM 2791 N N . PHE A 1 397 ? 15.117 32.355 66.392 1.00 10.38 377 PHE A N 1
ATOM 2792 C CA . PHE A 1 397 ? 15.894 32.412 65.156 1.00 9.66 377 PHE A CA 1
ATOM 2793 C C . PHE A 1 397 ? 16.159 31.026 64.596 1.00 12.25 377 PHE A C 1
ATOM 2794 O O . PHE A 1 397 ? 16.842 30.894 63.580 1.00 12.03 377 PHE A O 1
ATOM 2802 N N . GLY A 1 398 ? 15.612 30.002 65.253 1.00 10.59 378 GLY A N 1
ATOM 2803 C CA . GLY A 1 398 ? 15.741 28.626 64.791 1.00 11.28 378 GLY A CA 1
ATOM 2804 C C . GLY A 1 398 ? 16.848 27.810 65.435 1.00 12.49 378 GLY A C 1
ATOM 2805 O O . GLY A 1 398 ? 17.098 26.671 65.025 1.00 12.00 378 GLY A O 1
ATOM 2806 N N . PHE A 1 399 ? 17.515 28.381 66.435 1.00 12.15 379 PHE A N 1
ATOM 2807 C CA . PHE A 1 399 ? 18.615 27.689 67.106 1.00 12.29 379 PHE A CA 1
ATOM 2808 C C . PHE A 1 399 ? 18.189 27.055 68.422 1.00 15.10 379 PHE A C 1
ATOM 2809 O O . PHE A 1 399 ? 17.145 27.388 68.977 1.00 14.72 379 PHE A O 1
ATOM 2817 N N . GLY A 1 400 ? 19.004 26.123 68.902 1.00 16.66 380 GLY A N 1
ATOM 2818 C CA . GLY A 1 400 ? 18.827 25.560 70.227 1.00 19.40 380 GLY A CA 1
ATOM 2819 C C . GLY A 1 400 ? 17.797 24.456 70.364 1.00 17.45 380 GLY A C 1
ATOM 2820 O O . GLY A 1 400 ? 17.510 24.025 71.481 1.00 20.91 380 GLY A O 1
ATOM 2821 N N . ARG A 1 401 ? 17.227 23.997 69.254 1.00 14.98 381 ARG A N 1
ATOM 2822 C CA . ARG A 1 401 ? 16.287 22.885 69.322 1.00 15.40 381 ARG A CA 1
ATOM 2823 C C . ARG A 1 401 ? 17.053 21.591 69.550 1.00 17.79 381 ARG A C 1
ATOM 2824 O O . ARG A 1 401 ? 18.230 21.497 69.207 1.00 21.72 381 ARG A O 1
ATOM 2832 N N . THR A 1 402 ? 16.379 20.594 70.110 1.00 18.57 382 THR A N 1
ATOM 2833 C CA . THR A 1 402 ? 17.016 19.308 70.356 1.00 18.74 382 THR A CA 1
ATOM 2834 C C . THR A 1 402 ? 16.712 18.294 69.253 1.00 22.10 382 THR A C 1
ATOM 2835 O O . THR A 1 402 ? 17.217 17.168 69.282 1.00 27.96 382 THR A O 1
ATOM 2839 N N . ASP A 1 403 ? 15.896 18.693 68.280 1.00 19.09 383 ASP A N 1
ATOM 2840 C CA . ASP A 1 403 ? 15.496 17.801 67.194 1.00 18.21 383 ASP A CA 1
ATOM 2841 C C . ASP A 1 403 ? 16.004 18.284 65.839 1.00 19.88 383 ASP A C 1
ATOM 2842 O O . ASP A 1 403 ? 15.421 17.963 64.802 1.00 21.24 383 ASP A O 1
ATOM 2847 N N . VAL A 1 404 ? 17.080 19.066 65.854 1.00 15.28 384 VAL A N 1
ATOM 2848 C CA . VAL A 1 404 ? 17.672 19.575 64.619 1.00 15.36 384 VAL A CA 1
ATOM 2849 C C . VAL A 1 404 ? 19.164 19.277 64.579 1.00 17.65 384 VAL A C 1
ATOM 2850 O O . VAL A 1 404 ? 19.884 19.530 65.547 1.00 16.75 384 VAL A O 1
ATOM 2854 N N . ASP A 1 405 ? 19.623 18.711 63.466 1.00 18.70 385 ASP A N 1
ATOM 2855 C CA . ASP A 1 405 ? 21.049 18.490 63.266 1.00 19.69 385 ASP A CA 1
ATOM 2856 C C . ASP A 1 405 ? 21.687 19.783 62.778 1.00 19.15 385 ASP A C 1
ATOM 2857 O O . ASP A 1 405 ? 21.618 20.108 61.593 1.00 18.48 385 ASP A O 1
ATOM 2862 N N . TYR A 1 406 ? 22.295 20.531 63.692 1.00 19.72 386 TYR A N 1
ATOM 2863 C CA . TYR A 1 406 ? 22.864 21.827 63.345 1.00 17.36 386 TYR A CA 1
ATOM 2864 C C . TYR A 1 406 ? 24.189 21.728 62.598 1.00 20.29 386 TYR A C 1
ATOM 2865 O O . TYR A 1 406 ? 24.751 22.742 62.189 1.00 23.29 386 TYR A O 1
ATOM 2874 N N . ASP A 1 407 ? 24.672 20.503 62.417 1.00 21.26 387 ASP A N 1
ATOM 2875 C CA . ASP A 1 407 ? 25.887 20.268 61.643 1.00 24.10 387 ASP A CA 1
ATOM 2876 C C . ASP A 1 407 ? 25.594 20.127 60.157 1.00 21.15 387 ASP A C 1
ATOM 2877 O O . ASP A 1 407 ? 26.488 20.292 59.326 1.00 24.49 387 ASP A O 1
ATOM 2882 N N . ALA A 1 408 ? 24.348 19.805 59.824 1.00 18.95 388 ALA A N 1
ATOM 2883 C CA . ALA A 1 408 ? 23.968 19.602 58.432 1.00 16.05 388 ALA A CA 1
ATOM 2884 C C . ALA A 1 408 ? 24.010 20.908 57.650 1.00 19.22 388 ALA A C 1
ATOM 2885 O O . ALA A 1 408 ? 23.946 21.999 58.222 1.00 20.70 388 ALA A O 1
ATOM 2887 N N . ASP A 1 409 ? 24.112 20.794 56.334 1.00 14.96 389 ASP A N 1
ATOM 2888 C CA . ASP A 1 409 ? 24.132 21.970 55.477 1.00 17.86 389 ASP A CA 1
ATOM 2889 C C . ASP A 1 409 ? 22.809 22.706 55.540 1.00 17.93 389 ASP A C 1
ATOM 2890 O O . ASP A 1 409 ? 21.759 22.104 55.749 1.00 17.65 389 ASP A O 1
ATOM 2895 N N . VAL A 1 410 ? 22.887 24.019 55.361 1.00 20.68 390 VAL A N 1
ATOM 2896 C CA . VAL A 1 410 ? 21.725 24.887 55.417 1.00 20.63 390 VAL A CA 1
ATOM 2897 C C . VAL A 1 410 ? 21.512 25.544 54.069 1.00 18.99 390 VAL A C 1
ATOM 2898 O O . VAL A 1 410 ? 22.425 26.164 53.525 1.00 26.63 390 VAL A O 1
ATOM 2902 N N . ALA A 1 411 ? 20.312 25.395 53.526 1.00 17.80 391 ALA A N 1
ATOM 2903 C CA . ALA A 1 411 ? 19.945 26.106 52.311 1.00 19.97 391 ALA A CA 1
ATOM 2904 C C . ALA A 1 411 ? 19.192 27.366 52.701 1.00 17.65 391 ALA A C 1
ATOM 2905 O O . ALA A 1 411 ? 18.098 27.293 53.260 1.00 19.11 391 ALA A O 1
ATOM 2907 N N . THR A 1 412 ? 19.774 28.519 52.401 1.00 17.07 392 THR A N 1
ATOM 2908 C CA . THR A 1 412 ? 19.192 29.788 52.836 1.00 15.88 392 THR A CA 1
ATOM 2909 C C . THR A 1 412 ? 18.269 30.411 51.793 1.00 17.64 392 THR A C 1
ATOM 2910 O O . THR A 1 412 ? 17.490 31.313 52.106 1.00 14.72 392 THR A O 1
ATOM 2914 N N . ASP A 1 413 ? 18.356 29.948 50.553 1.00 17.35 393 ASP A N 1
ATOM 2915 C CA . ASP A 1 413 ? 17.445 30.446 49.533 1.00 20.89 393 ASP A CA 1
ATOM 2916 C C . ASP A 1 413 ? 16.190 29.595 49.562 1.00 20.18 393 ASP A C 1
ATOM 2917 O O . ASP A 1 413 ? 16.178 28.459 49.100 1.00 22.28 393 ASP A O 1
ATOM 2922 N N . VAL A 1 414 ? 15.143 30.143 50.169 1.00 17.87 394 VAL A N 1
ATOM 2923 C CA . VAL A 1 414 ? 13.891 29.426 50.337 1.00 17.72 394 VAL A CA 1
ATOM 2924 C C . VAL A 1 414 ? 12.766 30.270 49.770 1.00 20.83 394 VAL A C 1
ATOM 2925 O O . VAL A 1 414 ? 12.519 31.390 50.231 1.00 20.38 394 VAL A O 1
ATOM 2929 N N . ALA A 1 415 ? 12.096 29.743 48.752 1.00 16.53 395 ALA A N 1
ATOM 2930 C CA . ALA A 1 415 ? 10.996 30.461 48.132 1.00 17.17 395 ALA A CA 1
ATOM 2931 C C . ALA A 1 415 ? 9.658 29.928 48.615 1.00 17.07 395 ALA A C 1
ATOM 2932 O O . ALA A 1 415 ? 9.524 28.747 48.932 1.00 17.90 395 ALA A O 1
ATOM 2934 N N . PHE A 1 416 ? 8.675 30.817 48.698 1.00 14.57 396 PHE A N 1
ATOM 2935 C CA . PHE A 1 416 ? 7.308 30.403 48.997 1.00 10.87 396 PHE A CA 1
ATOM 2936 C C . PHE A 1 416 ? 6.330 31.363 48.346 1.00 12.81 396 PHE A C 1
ATOM 2937 O O . PHE A 1 416 ? 6.739 32.279 47.628 1.00 14.99 396 PHE A O 1
ATOM 2945 N N . ASP A 1 417 ? 5.045 31.144 48.585 1.00 11.48 397 ASP A N 1
ATOM 2946 C CA . ASP A 1 417 ? 4.003 31.879 47.892 1.00 12.11 397 ASP A CA 1
ATOM 2947 C C . ASP A 1 417 ? 3.854 33.245 48.547 1.00 11.91 397 ASP A C 1
ATOM 2948 O O . ASP A 1 417 ? 3.008 33.435 49.418 1.00 11.92 397 ASP A O 1
ATOM 2953 N N . CYS A 1 418 ? 4.686 34.191 48.117 1.00 10.60 398 CYS A N 1
ATOM 2954 C CA . CYS A 1 418 ? 4.789 35.482 48.788 1.00 12.02 398 CYS A CA 1
ATOM 2955 C C . CYS A 1 418 ? 5.011 36.606 47.789 1.00 13.19 398 CYS A C 1
ATOM 2956 O O . CYS A 1 418 ? 6.000 36.613 47.049 1.00 12.81 398 CYS A O 1
ATOM 2959 N N . ILE A 1 419 ? 4.089 37.558 47.780 1.00 11.03 399 ILE A N 1
ATOM 2960 C CA . ILE A 1 419 ? 4.223 38.747 46.961 1.00 9.64 399 ILE A CA 1
ATOM 2961 C C . ILE A 1 419 ? 5.181 39.721 47.629 1.00 14.15 399 ILE A C 1
ATOM 2962 O O . ILE A 1 419 ? 5.034 40.034 48.812 1.00 14.41 399 ILE A O 1
ATOM 2967 N N . GLU A 1 420 ? 6.171 40.192 46.879 1.00 11.59 400 GLU A N 1
ATOM 2968 C CA . GLU A 1 420 ? 7.056 41.239 47.369 1.00 13.42 400 GLU A CA 1
ATOM 2969 C C . GLU A 1 420 ? 6.512 42.587 46.916 1.00 14.68 400 GLU A C 1
ATOM 2970 O O . GLU A 1 420 ? 6.472 42.871 45.718 1.00 14.03 400 GLU A O 1
ATOM 2976 N N . LEU A 1 421 ? 6.088 43.420 47.860 1.00 12.98 401 LEU A N 1
ATOM 2977 C CA . LEU A 1 421 ? 5.621 44.758 47.511 1.00 13.77 401 LEU A CA 1
ATOM 2978 C C . LEU A 1 421 ? 6.750 45.591 46.919 1.00 19.33 401 LEU A C 1
ATOM 2979 O O . LEU A 1 421 ? 7.862 45.599 47.444 1.00 24.14 401 LEU A O 1
#

Foldseek 3Di:
DFAFFLVLLLVVLVVLLVVLVVVPAAAPFWAEEEQEAQQFFLNVLLQSCCCRNHVHAYEYEHAWAAFDQPGFIFSSNSNLLSVQVVSVVVVHHYFYAHDALLEPVVLVVVQVCLCPVPQAGQEYEAEDFDQWHQHYPVRDIFGADQFFADAKAWAWFAPPVVLFIDIDIGGADDPSNLVSNLVSACPSVVVSVVSCVVSRHHDQAHEYEYEAAQDAPSSNRGRCHGSNVSSVVSNLVVQQVQQVVSVVRNYGYAYAYAADAQDPVCVVPGNLQLRLLQVLVVVVLDDGSNRLSSCCRDQARPDPVPDHGDADPSRHHYHCVVCPPPVSRVLCVVCRVVDGSVCSVPSGNSVVSVQVNSSSRSPNDPPDDPVDDGRNRRDGNYHYD

Nearest PDB structures (foldseek):
  3s8m-assembly1_A  TM=1.002E+00  e=1.148E-81  Xanthomonas oryzae pv. oryzae MAFF 311018
  8rcz-assembly1_A  TM=9.745E-01  e=2.377E-53  Pseudomonas aeruginosa
  4bko-assembly1_A  TM=9.731E-01  e=8.486E-51  Burkholderia pseudomallei
  4fbg-assembly3_C  TM=9.609E-01  e=1.653E-45  Treponema denticola ATCC 35405
  4euf-assembly1_A  TM=9.591E-01  e=4.358E-44  Clostridium acetobutylicum ATCC 824

Radius of gyration: 20.36 Å; Cα contacts (8 Å, |Δi|>4): 791; chains: 1; bounding box: 51×48×54 Å